Protein AF-A0A6N6VFL1-F1 (afdb_monomer)

Solvent-accessible surface area (backbone atoms only — not comparable to full-atom values): 43296 Å² total; per-residue (Å²): 139,82,92,85,82,86,86,87,88,82,85,83,90,79,88,87,84,87,80,84,86,87,88,83,88,75,86,88,76,94,50,80,63,59,68,53,54,57,62,63,76,68,68,78,82,74,72,63,47,65,54,50,31,51,54,52,37,52,51,53,52,52,51,49,53,51,50,51,45,72,73,45,34,83,75,42,62,76,69,57,52,73,69,54,52,51,53,51,52,52,60,60,46,52,62,43,52,50,43,48,50,51,36,48,52,54,55,54,50,55,54,52,58,64,54,59,71,64,66,75,74,71,86,80,85,87,87,89,94,94,93,95,95,88,92,91,89,94,92,89,91,85,67,80,77,42,49,72,61,42,51,55,52,39,52,54,44,52,51,50,47,50,52,48,50,51,50,52,50,48,50,50,46,52,51,46,51,57,48,46,53,52,50,50,51,51,49,50,54,50,51,51,52,50,48,52,52,51,49,53,51,50,49,50,52,51,50,53,48,55,49,48,56,45,52,58,44,53,52,48,54,50,50,52,51,52,47,56,51,49,56,52,48,52,51,55,48,51,60,47,49,57,49,51,51,53,48,50,57,51,48,52,52,51,52,51,51,51,49,55,48,50,55,50,51,51,57,48,50,52,56,47,50,55,49,50,51,53,50,49,53,52,51,50,53,50,51,51,58,47,49,55,51,50,53,53,49,51,50,54,51,48,57,50,52,52,52,52,52,54,52,49,52,52,49,50,52,50,50,52,53,50,51,54,53,48,54,52,49,54,50,53,52,52,54,50,50,50,53,52,52,52,52,51,52,51,52,52,53,54,51,50,55,52,52,52,55,49,52,53,52,53,50,56,49,53,58,49,55,56,51,53,56,58,47,55,60,58,64,63,70,66,61,81,79,57,72,90,70,59,94,78,66,64,86,68,62,62,70,73,58,56,67,63,60,60,66,69,60,66,83,65,62,57,62,64,54,48,55,52,49,52,54,50,52,50,51,54,50,51,50,54,50,52,53,53,50,51,53,52,52,49,50,49,51,50,52,52,49,54,48,52,52,51,52,52,52,50,53,50,48,53,52,51,54,46,52,50,56,54,45,51,56,47,49,55,52,47,51,58,46,50,54,52,50,52,49,53,52,52,51,50,51,51,50,52,52,50,52,50,52,49,50,52,55,46,62,69,40,47,65,57,50,50,51,50,50,54,49,49,52,48,50,51,54,52,49,50,50,49,48,55,50,47,51,53,47,51,52,58,50,58,69,53,74,80,74,86,80,88,86,84,88,84,85,86,88,85,89,82,88,86,84,84,86,85,87,82,86,89,86,86,84,88,89,82,80,89,89,87,82,88,81,83,82,80,46,73,66,50,57,54,60,57,66,74,68,70,86,86,78,98,73,78,87,63,92,64,69,87,56,95,84,59,54,72,72,52,46,55,54,35,51,53,50,45,51,52,51,45,41,53,47,33,46,52,51,51,48,71,75,35,100,67,72,63,66,68,57,56,53,40,40,74,72,62,44,73,54,57,51,28,43,45,67,48,65,50,58,75,58,68,43,43,56,50,47,40,49,42,53,74,75,33,70,72,60,30,53,50,50,53,51,42,45,54,54,50,52,52,53,41,51,62,28,47,78,68,31,93,84,36,58,61,30,52,53,48,51,73,31,48,61,26,48,32,42,53,53,51,34,39,41,71,64,76,50,128

Foldseek 3Di:
DDDDDDDDDDDDDDDDDDDDDDDDDDDDDDDVLVVVLVVLLPDAFDPVLVVVLVVVLVVLLVVLVVVCCVPQNPVRVVVDDPVVVVVSVVVSVVVSVVSVVVSVVVRVVVSVVSVVVSPPPPPPDDDYDDYDDDDDYDDDDDDPVVVVVCVVVVVVVVVVVVVVVVVVVVVVVVVVVVVVVVVVVVVVVVVVVVVVVVVVVVVVVVVVVVVVVVVVVVVVVVVVVVVVVVVVVVVVVVVVVVVVVVVVVVVVVVVVVVVVVVVVVVVVVVVVVVVVVVVVVVVVVVVVVVVVVVVVVVVVVVVVVVVVVVVVVVVVVVVVVVVVVVVVVVVVVVVVVVVVVVVVVVVVVVVVVVVVVVVVVVVVVVVVVVVVVVVVVVVVPPPPPCPVVDDDPPVPPVVPPVVVVVVPPPPPPPPVVVVVVVVCVVVVVVVVVVVVVVVVVVVVVVVVVVVVCVVVVVVVVVVVVVVVVVVVVVVVVVVVVVVVVVVVVVVVVVVVVVVVVVVVVCVVCVVVVVVVVVVVVVVVVVVVVVVVVVVVVVVVVVVPVPDDDDDDDDDDDDDDDDDDDDDDDDDDDDDDDDDDDDDPPDDVVNVVVVVVPDDDDDDDDDQLPQDLPDDPVVLVVSLVVLLLVLLVLLVVLLVLLDVDDDVVLVVVVVVPPSCSSLLVLLPPPLPVSLVSLLVCCVVPPVNVVSLVSSLVSLVSNLVSCPSPDPVSVSNVVSCPDSSVSSNVSSCVSNVVDD

Organism: NCBI:txid2608632

Radius of gyration: 84.21 Å; Cα contacts (8 Å, |Δi|>4): 152; chains: 1; bounding box: 201×94×276 Å

Secondary structure (DSSP, 8-state):
----------PPP------------------HHHHHHHHHHT-PPPTHHHHHHHHHHHHHHHHHHHHHHHHHHHHHHTT--HHHHHHHHHHHHHHHHHHHHHHHHHHHHHHHHHHHHHHTTSTT-------------------SSSTTHHHHHHHHHHHHHHHHHHHHHHHHHHHHHHHHHHHHHHHHHHHHHHHHHHHHHHHHHHHHHHHHHHHHHHHHHHHHHHHHHHHHHHHHHHHHHHHHHHHHHHHHHHHHHHHHHHHHHHHHHHHHHHHHHHHHHHHHHHHHHHHHHHHHHHHHHHHHHHHHHHHHHHHHHHHHHHHHHHHHHHHHHHHHHHHHHHHHHHHHHHHHHHHHHHHHHHHHHHHHHHHHHHHHHHHHHHGGGSGGG-SSSHHHHHHHHHHHHHHHSTTSSHHHHHHHHHHHHHHHHHHHHHHHHHHHHHHHHHHHHHHHHHHHHHHHHHHHHHHHHHHHHHHHHHHHHHHHHHHHHHHHHHHHHHHHHHHHHHHHHHHHHHHHHHHHHHHHHHHHHHHHHHHHHHHHHHTTTTS-------------PPPPPPPPPP-----------------HHHHHHHHTTS--SS-PPPTT---TT--HHHHHHHHHHHHHHHHHHHHHHHHHHSSS--HHHHHHHHTT-TTHHHHHHHHS-TTHHHHHHHHHHHH-HHHHHHHHHHHHHHHHHHHHHHTT-TT-HHHHHHHHSHHHHHHHHHHHHTTS--

Sequence (738 aa):
MKTLDLAPRAPETAESPAANELPVKAANEDSPAAGALYRLIARRPSRRIPAAAAVASLFCVGAAAAYLWGFYGAEGLSKLTPNELVLIGLGAALPIILVWFAAYAIWRGQEMKLMAEALARTAIRMTDPADPASEEIITISQAVRRELDAMKEGLAQALAETVRLNALVAEELDAIDKGTGRAEERTRVMGELLSEQREGLGELARAIGSESDTVARSIREQVDAVRGLVDKAATTLDDAGTRIVAQTETLARVSEAARAGADATTSMLDRQASRLEVVANAALSQADTLAQRYETKRQLIGEAAERLSTEREKLEAVFEEHRDNMLAADQAMNERTQEIGHAAAELAARLNATFDNAAERAKALDETISADILRAVAEMSEASGTISRSAGAATRAIGATVDELRGATGALGEDVTRAAADAIGATVTQIRAATSMMANDVTKAAATLSTDIAERTNALRVIVTKAVSDSDHAGERFNAAMIRLGGAAKEAGRAMQEASSELEARLSRMPVEAAASAASLNHVLQDQLSALASIADIVTRHARTLDRTSPGYAAPAHAGETPPPPPRPDMAWPDASRPADTSRNWGISDLLAAAERLPDRDAPPKPGELTDGMSDSEFHRSSLQVIETLQALAVDLDRALEQSPPAELWQRYQAGERNVFARRLYNIAGRQLYDRIAVKYRGDEEFRDHVDRFVSLFERLLASASTRDRENILAETYLTSDTGKAYLILAQASGKLA

Structure (mmCIF, N/CA/C/O backbone):
data_AF-A0A6N6VFL1-F1
#
_entry.id   AF-A0A6N6VFL1-F1
#
loop_
_atom_site.group_PDB
_atom_site.id
_atom_site.type_symbol
_atom_site.label_atom_id
_atom_site.label_alt_id
_atom_site.label_comp_id
_atom_site.label_asym_id
_atom_site.label_entity_id
_atom_site.label_seq_id
_atom_site.pdbx_PDB_ins_code
_atom_site.Cartn_x
_atom_site.Cartn_y
_atom_site.Cartn_z
_atom_site.occupancy
_atom_site.B_iso_or_equiv
_atom_site.auth_seq_id
_atom_site.auth_comp_id
_atom_site.auth_asym_id
_atom_site.auth_atom_id
_atom_site.pdbx_PDB_model_num
ATOM 1 N N . MET A 1 1 ? 54.365 -39.957 -77.079 1.00 35.53 1 MET A N 1
ATOM 2 C CA . MET A 1 1 ? 55.632 -40.303 -77.772 1.00 35.53 1 MET A CA 1
ATOM 3 C C . MET A 1 1 ? 56.183 -39.019 -78.373 1.00 35.53 1 MET A C 1
ATOM 5 O O . MET A 1 1 ? 55.371 -38.269 -78.889 1.00 35.53 1 MET A O 1
ATOM 9 N N . LYS A 1 2 ? 57.478 -38.699 -78.321 1.00 40.31 2 LYS A N 1
ATOM 10 C CA . LYS A 1 2 ? 58.615 -39.306 -77.595 1.00 40.31 2 LYS A CA 1
ATOM 11 C C . LYS A 1 2 ? 59.632 -38.175 -77.316 1.00 40.31 2 LYS A C 1
ATOM 13 O O . LYS A 1 2 ? 59.685 -37.228 -78.089 1.00 40.31 2 LYS A O 1
ATOM 18 N N . THR A 1 3 ? 60.376 -38.247 -76.216 1.00 42.00 3 THR A N 1
ATOM 19 C CA . THR A 1 3 ? 61.359 -37.227 -75.799 1.00 42.00 3 THR A CA 1
ATOM 20 C C . THR A 1 3 ? 62.682 -37.304 -76.569 1.00 42.00 3 THR A C 1
ATOM 22 O O . THR A 1 3 ? 63.027 -38.379 -77.060 1.00 42.00 3 THR A O 1
ATOM 25 N N . LEU A 1 4 ? 63.391 -36.167 -76.632 1.00 38.62 4 LEU A N 1
ATOM 26 C CA . LEU A 1 4 ? 64.828 -35.894 -76.362 1.00 38.62 4 LEU A CA 1
ATOM 27 C C . LEU A 1 4 ? 65.222 -34.564 -77.076 1.00 38.62 4 LEU A C 1
ATOM 29 O O . LEU A 1 4 ? 64.581 -34.229 -78.067 1.00 38.62 4 LEU A O 1
ATOM 33 N N . ASP A 1 5 ? 66.279 -33.809 -76.743 1.00 40.94 5 ASP A N 1
ATOM 34 C CA . ASP A 1 5 ? 66.937 -33.430 -75.467 1.00 40.94 5 ASP A CA 1
ATOM 35 C C . ASP A 1 5 ? 68.035 -32.366 -75.780 1.00 40.94 5 ASP A C 1
ATOM 37 O O . ASP A 1 5 ? 68.272 -32.070 -76.950 1.00 40.94 5 ASP A O 1
ATOM 41 N N . LEU A 1 6 ? 68.757 -31.891 -74.755 1.00 39.53 6 LEU A N 1
ATOM 42 C CA . LEU A 1 6 ? 70.074 -31.223 -74.783 1.00 39.53 6 LEU A CA 1
ATOM 43 C C . LEU A 1 6 ? 70.143 -29.752 -75.260 1.00 39.53 6 LEU A C 1
ATOM 45 O O . LEU A 1 6 ? 70.108 -29.423 -76.442 1.00 39.53 6 LEU A O 1
ATOM 49 N N . ALA A 1 7 ? 70.402 -28.874 -74.286 1.00 34.94 7 ALA A N 1
ATOM 50 C CA . ALA A 1 7 ? 71.006 -27.541 -74.438 1.00 34.94 7 ALA A CA 1
ATOM 51 C C . ALA A 1 7 ? 72.505 -27.622 -74.010 1.00 34.94 7 ALA A C 1
ATOM 53 O O . ALA A 1 7 ? 73.021 -28.739 -73.917 1.00 34.94 7 ALA A O 1
ATOM 54 N N . PRO A 1 8 ? 73.225 -26.545 -73.613 1.00 57.75 8 PRO A N 1
ATOM 55 C CA . PRO A 1 8 ? 73.105 -25.107 -73.908 1.00 57.75 8 PRO A CA 1
ATOM 56 C C . PRO A 1 8 ? 74.449 -24.477 -74.378 1.00 57.75 8 PRO A C 1
ATOM 58 O O . PRO A 1 8 ? 75.503 -25.106 -74.288 1.00 57.75 8 PRO A O 1
ATOM 61 N N . ARG A 1 9 ? 74.461 -23.175 -74.719 1.00 32.25 9 ARG A N 1
ATOM 62 C CA . ARG A 1 9 ? 75.523 -22.234 -74.276 1.00 32.25 9 ARG A CA 1
ATOM 63 C C . ARG A 1 9 ? 75.119 -20.765 -74.457 1.00 32.25 9 ARG A C 1
ATOM 65 O O . ARG A 1 9 ? 74.217 -20.467 -75.230 1.00 32.25 9 ARG A O 1
ATOM 72 N N . ALA A 1 10 ? 75.753 -19.882 -73.688 1.00 37.38 10 ALA A N 1
ATOM 73 C CA . ALA A 1 10 ? 75.404 -18.465 -73.559 1.00 37.38 10 ALA A CA 1
ATOM 74 C C . ALA A 1 10 ? 76.412 -17.538 -74.269 1.00 37.38 10 ALA A C 1
ATOM 76 O O . ALA A 1 10 ? 77.557 -17.947 -74.474 1.00 37.38 10 ALA A O 1
ATOM 77 N N . PRO A 1 11 ? 76.027 -16.286 -74.577 1.00 41.94 11 PRO A N 1
ATOM 78 C CA . PRO A 1 11 ? 76.963 -15.182 -74.752 1.00 41.94 11 PRO A CA 1
ATOM 79 C C . PRO A 1 11 ? 77.329 -14.575 -73.384 1.00 41.94 11 PRO A C 1
ATOM 81 O O . PRO A 1 11 ? 76.447 -14.275 -72.578 1.00 41.94 11 PRO A O 1
ATOM 84 N N . GLU A 1 12 ? 78.619 -14.375 -73.117 1.00 36.41 12 GLU A N 1
ATOM 85 C CA . GLU A 1 12 ? 79.075 -13.591 -71.962 1.00 36.41 12 GLU A CA 1
ATOM 86 C C . GLU A 1 12 ? 79.013 -12.086 -72.253 1.00 36.41 12 GLU A C 1
ATOM 88 O O . GLU A 1 12 ? 79.228 -11.634 -73.379 1.00 36.41 12 GLU A O 1
ATOM 93 N N . THR A 1 13 ? 78.742 -11.298 -71.215 1.00 43.38 13 THR A N 1
ATOM 94 C CA . THR A 1 13 ? 78.838 -9.836 -71.239 1.00 43.38 13 THR A CA 1
ATOM 95 C C . THR A 1 13 ? 80.292 -9.390 -71.096 1.00 43.38 13 THR A C 1
ATOM 97 O O . THR A 1 13 ? 80.939 -9.760 -70.116 1.00 43.38 13 THR A O 1
ATOM 100 N N . ALA A 1 14 ? 80.773 -8.520 -71.985 1.00 32.47 14 ALA A N 1
ATOM 101 C CA . ALA A 1 14 ? 82.007 -7.764 -71.780 1.00 32.47 14 ALA A CA 1
ATOM 102 C C . ALA A 1 14 ? 81.844 -6.322 -72.284 1.00 32.47 14 ALA A C 1
ATOM 104 O O . ALA A 1 14 ? 81.254 -6.077 -73.336 1.00 32.47 14 ALA A O 1
ATOM 105 N N . GLU A 1 15 ? 82.328 -5.372 -71.490 1.00 31.67 15 GLU A N 1
ATOM 106 C CA . GLU A 1 15 ? 82.172 -3.932 -71.699 1.00 31.67 15 GLU A CA 1
ATOM 107 C C . GLU A 1 15 ? 83.056 -3.409 -72.846 1.00 31.67 15 GLU A C 1
ATOM 109 O O . GLU A 1 15 ? 84.114 -3.963 -73.138 1.00 31.67 15 GLU A O 1
ATOM 114 N N . SER A 1 16 ? 82.652 -2.292 -73.460 1.00 30.58 16 SER A N 1
ATOM 115 C CA . SER A 1 16 ? 83.447 -1.573 -74.466 1.00 30.58 16 SER A CA 1
ATOM 116 C C . SER A 1 16 ? 84.055 -0.296 -73.867 1.00 30.58 16 SER A C 1
ATOM 118 O O . SER A 1 16 ? 83.328 0.689 -73.707 1.00 30.58 16 SER A O 1
ATOM 120 N N . PRO A 1 17 ? 85.365 -0.256 -73.560 1.00 37.78 17 PRO A N 1
ATOM 121 C CA . PRO A 1 17 ? 86.029 0.948 -73.076 1.00 37.78 17 PRO A CA 1
ATOM 122 C C . PRO A 1 17 ? 86.614 1.812 -74.210 1.00 37.78 17 PRO A C 1
ATOM 124 O O . PRO A 1 17 ? 87.431 1.357 -75.001 1.00 37.78 17 PRO A O 1
ATOM 127 N N . ALA A 1 18 ? 86.218 3.087 -74.205 1.00 34.19 18 ALA A N 1
ATOM 128 C CA . ALA A 1 18 ? 86.972 4.283 -74.609 1.00 34.19 18 ALA A CA 1
ATOM 129 C C . ALA A 1 18 ? 87.925 4.247 -75.833 1.00 34.19 18 ALA A C 1
ATOM 131 O O . ALA A 1 18 ? 89.053 3.763 -75.758 1.00 34.19 18 ALA A O 1
ATOM 132 N N . ALA A 1 19 ? 87.559 5.011 -76.871 1.00 35.44 19 ALA A N 1
ATOM 133 C CA . ALA A 1 19 ? 88.517 5.746 -77.703 1.00 35.44 19 ALA A CA 1
ATOM 134 C C . ALA A 1 19 ? 87.949 7.127 -78.099 1.00 35.44 19 ALA A C 1
ATOM 136 O O . ALA A 1 19 ? 86.869 7.219 -78.682 1.00 35.44 19 ALA A O 1
ATOM 137 N N . ASN A 1 20 ? 88.689 8.178 -77.737 1.00 34.56 20 ASN A N 1
ATOM 138 C CA . ASN A 1 20 ? 88.454 9.609 -77.981 1.00 34.56 20 ASN A CA 1
ATOM 139 C C . ASN A 1 20 ? 88.047 9.949 -79.437 1.00 34.56 20 ASN A C 1
ATOM 141 O O . ASN A 1 20 ? 88.593 9.372 -80.370 1.00 34.56 20 ASN A O 1
ATOM 145 N N . GLU A 1 21 ? 86.993 10.759 -79.643 1.00 34.31 21 GLU A N 1
ATOM 146 C CA . GLU A 1 21 ? 87.003 12.231 -79.906 1.00 34.31 21 GLU A CA 1
ATOM 147 C C . GLU A 1 21 ? 87.555 12.615 -81.303 1.00 34.31 21 GLU A C 1
ATOM 149 O O . GLU A 1 21 ? 88.503 12.019 -81.793 1.00 34.31 21 GLU A O 1
ATOM 154 N N . LEU A 1 22 ? 86.987 13.571 -82.051 1.00 36.03 22 LEU A N 1
ATOM 155 C CA . LEU A 1 22 ? 86.601 14.949 -81.682 1.00 36.03 22 LEU A CA 1
ATOM 156 C C . LEU A 1 22 ? 85.191 15.378 -82.196 1.00 36.03 22 LEU A C 1
ATOM 158 O O . LEU A 1 22 ? 84.551 14.612 -82.918 1.00 36.03 22 LEU A O 1
ATOM 162 N N . PRO A 1 23 ? 84.641 16.544 -81.772 1.00 43.12 23 PRO A N 1
ATOM 163 C CA . PRO A 1 23 ? 83.188 16.703 -81.606 1.00 43.12 23 PRO A CA 1
ATOM 164 C C . PRO A 1 23 ? 82.458 17.587 -82.636 1.00 43.12 23 PRO A C 1
ATOM 166 O O . PRO A 1 23 ? 83.032 18.477 -83.259 1.00 43.12 23 PRO A O 1
ATOM 169 N N . VAL A 1 24 ? 81.126 17.438 -82.681 1.00 46.16 24 VAL A N 1
ATOM 170 C CA . VAL A 1 24 ? 80.180 18.418 -83.252 1.00 46.16 24 VAL A CA 1
ATOM 171 C C . VAL A 1 24 ? 79.379 19.061 -82.113 1.00 46.16 24 VAL A C 1
ATOM 173 O O . VAL A 1 24 ? 78.790 18.367 -81.285 1.00 46.16 24 VAL A O 1
ATOM 176 N N . LYS A 1 25 ? 79.365 20.397 -82.049 1.00 40.84 25 LYS A N 1
ATOM 177 C CA . LYS A 1 25 ? 78.848 21.172 -80.909 1.00 40.84 25 LYS A CA 1
ATOM 178 C C . LYS A 1 25 ? 77.363 21.526 -81.069 1.00 40.84 25 LYS A C 1
ATOM 180 O O . LYS A 1 25 ? 77.027 22.560 -81.640 1.00 40.84 25 LYS A O 1
ATOM 185 N N . ALA A 1 26 ? 76.478 20.685 -80.533 1.00 37.47 26 ALA A N 1
ATOM 186 C CA . ALA A 1 26 ? 75.067 21.029 -80.333 1.00 37.47 26 ALA A CA 1
ATOM 187 C C . ALA A 1 26 ? 74.881 22.027 -79.166 1.00 37.47 26 ALA A C 1
ATOM 189 O O . ALA A 1 26 ? 75.753 22.176 -78.306 1.00 37.47 26 ALA A O 1
ATOM 190 N N . ALA A 1 27 ? 73.747 22.732 -79.136 1.00 37.16 27 ALA A N 1
ATOM 191 C CA . ALA A 1 27 ? 73.503 23.817 -78.186 1.00 37.16 27 ALA A CA 1
ATOM 192 C C . ALA A 1 27 ? 73.057 23.321 -76.794 1.00 37.16 27 ALA A C 1
ATOM 194 O O . ALA A 1 27 ? 71.904 22.967 -76.592 1.00 37.16 27 ALA A O 1
ATOM 195 N N . ASN A 1 28 ? 73.996 23.350 -75.844 1.00 44.25 28 ASN A N 1
ATOM 196 C CA . ASN A 1 28 ? 73.823 23.660 -74.416 1.00 44.25 28 ASN A CA 1
ATOM 197 C C . ASN A 1 28 ? 72.373 23.703 -73.856 1.00 44.25 28 ASN A C 1
ATOM 199 O O . ASN A 1 28 ? 71.781 24.779 -73.789 1.00 44.25 28 ASN A O 1
ATOM 203 N N . GLU A 1 29 ? 71.889 22.581 -73.307 1.00 40.56 29 GLU A N 1
ATOM 204 C CA . GLU A 1 29 ? 70.847 22.564 -72.255 1.00 40.56 29 GLU A CA 1
ATOM 205 C C . GLU A 1 29 ? 71.167 21.550 -71.135 1.00 40.56 29 GLU A C 1
ATOM 207 O O . GLU A 1 29 ? 71.084 21.893 -69.952 1.00 40.56 29 GLU A O 1
ATOM 212 N N . ASP A 1 30 ? 71.632 20.340 -71.470 1.00 47.69 30 ASP A N 1
ATOM 213 C CA . ASP A 1 30 ? 71.943 19.290 -70.485 1.00 47.69 30 ASP A CA 1
ATOM 214 C C . ASP A 1 30 ? 73.250 19.524 -69.704 1.00 47.69 30 ASP A C 1
ATOM 216 O O . ASP A 1 30 ? 74.300 18.938 -69.976 1.00 47.69 30 ASP A O 1
ATOM 220 N N . SER A 1 31 ? 73.172 20.334 -68.643 1.00 47.69 31 SER A N 1
ATOM 221 C CA . SER A 1 31 ? 74.131 20.246 -67.535 1.00 47.69 31 SER A CA 1
ATOM 222 C C . SER A 1 31 ? 73.591 19.318 -66.431 1.00 47.69 31 SER A C 1
ATOM 224 O O . SER A 1 31 ? 72.465 19.515 -65.957 1.00 47.69 31 SER A O 1
ATOM 226 N N . PRO A 1 32 ? 74.377 18.349 -65.914 1.00 52.53 32 PRO A N 1
ATOM 227 C CA . PRO A 1 32 ? 73.910 17.419 -64.877 1.00 52.53 32 PRO A CA 1
ATOM 228 C C . PRO A 1 32 ? 73.580 18.092 -63.527 1.00 52.53 32 PRO A C 1
ATOM 230 O O . PRO A 1 32 ? 73.033 17.453 -62.628 1.00 52.53 32 PRO A O 1
ATOM 233 N N . ALA A 1 33 ? 73.858 19.393 -63.375 1.00 50.19 33 ALA A N 1
ATOM 234 C CA . ALA A 1 33 ? 73.430 20.193 -62.230 1.00 50.19 33 ALA A CA 1
ATOM 235 C C . ALA A 1 33 ? 71.911 20.475 -62.220 1.00 50.19 33 ALA A C 1
ATOM 237 O O . ALA A 1 33 ? 71.311 20.533 -61.144 1.00 50.19 33 ALA A O 1
ATOM 238 N N . ALA A 1 34 ? 71.267 20.603 -63.388 1.00 44.38 34 ALA A N 1
ATOM 239 C CA . ALA A 1 34 ? 69.838 20.922 -63.485 1.00 44.38 34 ALA A CA 1
ATOM 240 C C . ALA A 1 34 ? 68.952 19.797 -62.912 1.00 44.38 34 ALA A C 1
ATOM 242 O O . ALA A 1 34 ? 68.053 20.045 -62.101 1.00 44.38 34 ALA A O 1
ATOM 243 N N . GLY A 1 35 ? 69.268 18.539 -63.243 1.00 54.97 35 GLY A N 1
ATOM 244 C CA . GLY A 1 35 ? 68.572 17.361 -62.713 1.00 54.97 35 GLY A CA 1
ATOM 245 C C . GLY A 1 35 ? 68.743 17.159 -61.199 1.00 54.97 35 GLY A C 1
ATOM 246 O O . GLY A 1 35 ? 67.864 16.589 -60.547 1.00 54.97 35 GLY A O 1
ATOM 247 N N . ALA A 1 36 ? 69.837 17.658 -60.611 1.00 52.75 36 ALA A N 1
ATOM 248 C CA . ALA A 1 36 ? 70.051 17.633 -59.163 1.00 52.75 36 ALA A CA 1
ATOM 249 C C . ALA A 1 36 ? 69.180 18.672 -58.430 1.00 52.75 36 ALA A C 1
ATOM 251 O O . ALA A 1 36 ? 68.582 18.354 -57.399 1.00 52.75 36 ALA A O 1
ATOM 252 N N . LEU A 1 37 ? 69.049 19.882 -58.989 1.00 51.19 37 LEU A N 1
ATOM 253 C CA . LEU A 1 37 ? 68.193 20.952 -58.460 1.00 51.19 37 LEU A CA 1
ATOM 254 C C . LEU A 1 37 ? 66.715 20.535 -58.395 1.00 51.19 37 LEU A C 1
ATOM 256 O O . LEU A 1 37 ? 66.087 20.655 -57.341 1.00 51.19 37 LEU A O 1
ATOM 260 N N . TYR A 1 38 ? 66.181 19.954 -59.474 1.00 56.34 38 TYR A N 1
ATOM 261 C CA . TYR A 1 38 ? 64.788 19.483 -59.519 1.00 56.34 38 TYR A CA 1
ATOM 262 C C . TYR A 1 38 ? 64.463 18.436 -58.437 1.00 56.34 38 TYR A C 1
ATOM 264 O O . TYR A 1 38 ? 63.376 18.448 -57.856 1.00 56.34 38 TYR A O 1
ATOM 272 N N . ARG A 1 39 ? 65.412 17.545 -58.116 1.00 56.19 39 ARG A N 1
ATOM 273 C CA . ARG A 1 39 ? 65.221 16.482 -57.110 1.00 56.19 39 ARG A CA 1
ATOM 274 C C . ARG A 1 39 ? 65.269 16.983 -55.661 1.00 56.19 39 ARG A C 1
ATOM 276 O O . ARG A 1 39 ? 64.700 16.325 -54.790 1.00 56.19 39 ARG A O 1
ATOM 283 N N . LEU A 1 40 ? 65.891 18.134 -55.393 1.00 55.88 40 LEU A N 1
ATOM 284 C CA . LEU A 1 40 ? 65.861 18.777 -54.071 1.00 55.88 40 LEU A CA 1
ATOM 285 C C . LEU A 1 40 ? 64.514 19.466 -53.798 1.00 55.88 40 LEU A C 1
ATOM 287 O O . LEU A 1 40 ? 63.979 19.344 -52.697 1.00 55.88 40 LEU A O 1
ATOM 291 N N . ILE A 1 41 ? 63.928 20.104 -54.815 1.00 57.47 41 ILE A N 1
ATOM 292 C CA . ILE A 1 41 ? 62.645 20.827 -54.724 1.00 57.47 41 ILE A CA 1
ATOM 293 C C . ILE A 1 41 ? 61.454 19.877 -54.452 1.00 57.47 41 ILE A C 1
ATOM 295 O O . ILE A 1 41 ? 60.448 20.281 -53.873 1.00 57.47 41 ILE A O 1
ATOM 299 N N . ALA A 1 42 ? 61.564 18.592 -54.806 1.00 57.94 42 ALA A N 1
ATOM 300 C CA . ALA A 1 42 ? 60.464 17.624 -54.733 1.00 57.94 42 ALA A CA 1
ATOM 301 C C . ALA A 1 42 ? 60.167 17.023 -53.333 1.00 57.94 42 ALA A C 1
ATOM 303 O O . ALA A 1 42 ? 59.214 16.248 -53.188 1.00 57.94 42 ALA A O 1
ATOM 304 N N . ARG A 1 43 ? 60.955 17.320 -52.285 1.00 58.44 43 ARG A N 1
ATOM 305 C CA . ARG A 1 43 ? 60.781 16.697 -50.953 1.00 58.44 43 ARG A CA 1
ATOM 306 C C . ARG A 1 43 ? 59.669 17.357 -50.126 1.00 58.44 43 ARG A C 1
ATOM 308 O O . ARG A 1 43 ? 59.860 18.417 -49.539 1.00 58.44 43 ARG A O 1
ATOM 315 N N . ARG A 1 44 ? 58.519 16.681 -50.009 1.00 60.75 44 ARG A N 1
ATOM 316 C CA . ARG A 1 44 ? 57.381 17.134 -49.183 1.00 60.75 44 ARG A CA 1
ATOM 317 C C . ARG A 1 44 ? 57.686 17.074 -47.668 1.00 60.75 44 ARG A C 1
ATOM 319 O O . ARG A 1 44 ? 58.286 16.095 -47.218 1.00 60.75 44 ARG A O 1
ATOM 326 N N . PRO A 1 45 ? 57.235 18.062 -46.867 1.00 63.59 45 PRO A N 1
ATOM 327 C CA . PRO A 1 45 ? 57.468 18.110 -45.421 1.00 63.59 45 PRO A CA 1
ATOM 328 C C . PRO A 1 45 ? 56.713 17.023 -44.632 1.00 63.59 45 PRO A C 1
ATOM 330 O O . PRO A 1 45 ? 55.699 16.472 -45.066 1.00 63.59 45 PRO A O 1
ATOM 333 N N . SER A 1 46 ? 57.211 16.729 -43.429 1.00 68.69 46 SER A N 1
ATOM 334 C CA . SER A 1 46 ? 56.735 15.642 -42.563 1.00 68.69 46 SER A CA 1
ATOM 335 C C . SER A 1 46 ? 55.300 15.844 -42.048 1.00 68.69 46 SER A C 1
ATOM 337 O O . SER A 1 46 ? 55.001 16.815 -41.350 1.00 68.69 46 SER A O 1
ATOM 339 N N . ARG A 1 47 ? 54.426 14.849 -42.276 1.00 75.56 47 ARG A N 1
ATOM 340 C CA . ARG A 1 47 ? 53.055 14.791 -41.719 1.00 75.56 47 ARG A CA 1
ATOM 341 C C . ARG A 1 47 ? 52.988 14.669 -40.185 1.00 75.56 47 ARG A C 1
ATOM 343 O O . ARG A 1 47 ? 51.900 14.771 -39.628 1.00 75.56 47 ARG A O 1
ATOM 350 N N . ARG A 1 48 ? 54.114 14.472 -39.482 1.00 81.44 48 ARG A N 1
ATOM 351 C CA . ARG A 1 48 ? 54.126 14.312 -38.012 1.00 81.44 48 ARG A CA 1
ATOM 352 C C . ARG A 1 48 ? 53.758 15.599 -37.257 1.00 81.44 48 ARG A C 1
ATOM 354 O O . ARG A 1 48 ? 53.237 15.508 -36.154 1.00 81.44 48 ARG A O 1
ATOM 361 N N . ILE A 1 49 ? 53.983 16.776 -37.851 1.00 84.69 49 ILE A N 1
ATOM 362 C CA . ILE A 1 49 ? 53.700 18.080 -37.220 1.00 84.69 49 ILE A CA 1
ATOM 363 C C . ILE A 1 49 ? 52.188 18.320 -37.025 1.00 84.69 49 ILE A C 1
ATOM 365 O O . ILE A 1 49 ? 51.780 18.492 -35.877 1.00 84.69 49 ILE A O 1
ATOM 369 N N . PRO A 1 50 ? 51.324 18.268 -38.064 1.00 85.00 50 PRO A N 1
ATOM 370 C CA . PRO A 1 50 ? 49.877 18.415 -37.866 1.00 85.00 50 PRO A CA 1
ATOM 371 C C . PRO A 1 50 ? 49.265 17.278 -37.028 1.00 85.00 50 PRO A C 1
ATOM 373 O O . PRO A 1 50 ? 48.300 17.509 -36.307 1.00 85.00 50 PRO A O 1
ATOM 376 N N . ALA A 1 51 ? 49.845 16.071 -37.050 1.00 85.00 51 ALA A N 1
ATOM 377 C CA . ALA A 1 51 ? 49.418 14.984 -36.165 1.00 85.00 51 ALA A CA 1
ATOM 378 C C . ALA A 1 51 ? 49.675 15.311 -34.679 1.00 85.00 51 ALA A C 1
ATOM 380 O O . ALA A 1 51 ? 48.784 15.139 -33.849 1.00 85.00 51 ALA A O 1
ATOM 381 N N . ALA A 1 52 ? 50.853 15.849 -34.341 1.00 87.44 52 ALA A N 1
ATOM 382 C CA . ALA A 1 52 ? 51.151 16.314 -32.985 1.00 87.44 52 ALA A CA 1
ATOM 383 C C . ALA A 1 52 ? 50.253 17.495 -32.565 1.00 87.44 52 ALA A C 1
ATOM 385 O O . ALA A 1 52 ? 49.793 17.538 -31.425 1.00 87.44 52 ALA A O 1
ATOM 386 N N . ALA A 1 53 ? 49.941 18.410 -33.491 1.00 90.06 53 ALA A N 1
ATOM 387 C CA . ALA A 1 53 ? 49.018 19.522 -33.251 1.00 90.06 53 ALA A CA 1
ATOM 388 C C . ALA A 1 53 ? 47.595 19.044 -32.913 1.00 90.06 53 ALA A C 1
ATOM 390 O O . ALA A 1 53 ? 46.969 19.578 -31.998 1.00 90.06 53 ALA A O 1
ATOM 391 N N . ALA A 1 54 ? 47.098 18.006 -33.594 1.00 89.00 54 ALA A N 1
ATOM 392 C CA . ALA A 1 54 ? 45.801 17.399 -33.295 1.00 89.00 54 ALA A CA 1
ATOM 393 C C . ALA A 1 54 ? 45.765 16.754 -31.894 1.00 89.00 54 ALA A C 1
ATOM 395 O O . ALA A 1 54 ? 44.814 16.974 -31.145 1.00 89.00 54 ALA A O 1
ATOM 396 N N . VAL A 1 55 ? 46.821 16.030 -31.499 1.00 91.12 55 VAL A N 1
ATOM 397 C CA . VAL A 1 55 ? 46.933 15.435 -30.150 1.00 91.12 55 VAL A CA 1
ATOM 398 C C . VAL A 1 55 ? 47.003 16.515 -29.063 1.00 91.12 55 VAL A C 1
ATOM 400 O O . VAL A 1 55 ? 46.294 16.425 -28.063 1.00 91.12 55 VAL A O 1
ATOM 403 N N . ALA A 1 56 ? 47.791 17.574 -29.272 1.00 90.69 56 ALA A N 1
ATOM 404 C CA . ALA A 1 56 ? 47.847 18.710 -28.350 1.00 90.69 56 ALA A CA 1
ATOM 405 C C . ALA A 1 56 ? 46.500 19.458 -28.260 1.00 90.69 56 ALA A C 1
ATOM 407 O O . ALA A 1 56 ? 46.084 19.843 -27.170 1.00 90.69 56 ALA A O 1
ATOM 408 N N . SER A 1 57 ? 45.775 19.591 -29.376 1.00 91.94 57 SER A N 1
ATOM 409 C CA . SER A 1 57 ? 44.427 20.183 -29.401 1.00 91.94 57 SER A CA 1
ATOM 410 C C . SER A 1 57 ? 43.431 19.365 -28.572 1.00 91.94 57 SER A C 1
ATOM 412 O O . SER A 1 57 ? 42.691 19.935 -27.774 1.00 91.94 57 SER A O 1
ATOM 414 N N . LEU A 1 58 ? 43.444 18.032 -28.706 1.00 90.88 58 LEU A N 1
ATOM 415 C CA . LEU A 1 58 ? 42.619 17.126 -27.896 1.00 90.88 58 LEU A CA 1
ATOM 416 C C . LEU A 1 58 ? 42.936 17.244 -26.398 1.00 90.88 58 LEU A C 1
ATOM 418 O O . LEU A 1 58 ? 42.016 17.276 -25.583 1.00 90.88 58 LEU A O 1
ATOM 422 N N . PHE A 1 59 ? 44.216 17.373 -26.034 1.00 92.00 59 PHE A N 1
ATOM 423 C CA . PHE A 1 59 ? 44.620 17.603 -24.645 1.00 92.00 59 PHE A CA 1
ATOM 424 C C . PHE A 1 59 ? 44.091 18.941 -24.101 1.00 92.00 59 PHE A C 1
ATOM 426 O O . PHE A 1 59 ? 43.546 18.975 -22.998 1.00 92.00 59 PHE A O 1
ATOM 433 N N . CYS A 1 60 ? 44.164 20.028 -24.880 1.00 89.94 60 CYS A N 1
ATOM 434 C CA . CYS A 1 60 ? 43.585 21.321 -24.496 1.00 89.94 60 CYS A CA 1
ATOM 435 C C . CYS A 1 60 ? 42.058 21.259 -24.311 1.00 89.94 60 CYS A C 1
ATOM 437 O O . CYS A 1 60 ? 41.551 21.806 -23.333 1.00 89.94 60 CYS A O 1
ATOM 439 N N . VAL A 1 61 ? 41.329 20.566 -25.196 1.00 89.38 61 VAL A N 1
ATOM 440 C CA . VAL A 1 61 ? 39.872 20.363 -25.063 1.00 89.38 61 VAL A CA 1
ATOM 441 C C . VAL A 1 61 ? 39.540 19.559 -23.802 1.00 89.38 61 VAL A C 1
ATOM 443 O O . VAL A 1 61 ? 38.666 19.961 -23.036 1.00 89.38 61 VAL A O 1
ATOM 446 N N . GLY A 1 62 ? 40.263 18.464 -23.543 1.00 87.50 62 GLY A N 1
ATOM 447 C CA . GLY A 1 62 ? 40.078 17.648 -22.339 1.00 87.50 62 GLY A CA 1
ATOM 448 C C . GLY A 1 62 ? 40.356 18.420 -21.045 1.00 87.50 62 GLY A C 1
ATOM 449 O O . GLY A 1 62 ? 39.572 18.341 -20.101 1.00 87.50 62 GLY A O 1
ATOM 450 N N . ALA A 1 63 ? 41.423 19.225 -21.018 1.00 88.12 63 ALA A N 1
ATOM 451 C CA . ALA A 1 63 ? 41.755 20.079 -19.879 1.00 88.12 63 ALA A CA 1
ATOM 452 C C . ALA A 1 63 ? 40.695 21.171 -19.635 1.00 88.12 63 ALA A C 1
ATOM 454 O O . ALA A 1 63 ? 40.312 21.401 -18.488 1.00 88.12 63 ALA A O 1
ATOM 455 N N . ALA A 1 64 ? 40.177 21.802 -20.695 1.00 87.12 64 ALA A N 1
ATOM 456 C CA . ALA A 1 64 ? 39.100 22.787 -20.587 1.00 87.12 64 ALA A CA 1
ATOM 457 C C . ALA A 1 64 ? 37.798 22.157 -20.059 1.00 87.12 64 ALA A C 1
ATOM 459 O O . ALA A 1 64 ? 37.181 22.702 -19.145 1.00 87.12 64 ALA A O 1
ATOM 460 N N . ALA A 1 65 ? 37.413 20.982 -20.569 1.00 85.56 65 ALA A N 1
ATOM 461 C CA . ALA A 1 65 ? 36.238 20.252 -20.093 1.00 85.56 65 ALA A CA 1
ATOM 462 C C . ALA A 1 65 ? 36.367 19.847 -18.612 1.00 85.56 65 ALA A C 1
ATOM 464 O O . ALA A 1 65 ? 35.435 20.055 -17.835 1.00 85.56 65 ALA A O 1
ATOM 465 N N . ALA A 1 66 ? 37.534 19.337 -18.199 1.00 87.94 66 ALA A N 1
ATOM 466 C CA . ALA A 1 66 ? 37.804 18.977 -16.807 1.00 87.94 66 ALA A CA 1
ATOM 467 C C . ALA A 1 66 ? 37.775 20.196 -15.865 1.00 87.94 66 ALA A C 1
ATOM 469 O O . ALA A 1 66 ? 37.215 20.111 -14.772 1.00 87.94 66 ALA A O 1
ATOM 470 N N . TYR A 1 67 ? 38.322 21.340 -16.293 1.00 86.25 67 TYR A N 1
ATOM 471 C CA . TYR A 1 67 ? 38.279 22.587 -15.523 1.00 86.25 67 TYR A CA 1
ATOM 472 C C . TYR A 1 67 ? 36.845 23.108 -15.348 1.00 86.25 67 TYR A C 1
ATOM 474 O O . TYR A 1 67 ? 36.438 23.422 -14.231 1.00 86.25 67 TYR A O 1
ATOM 482 N N . LEU A 1 68 ? 36.053 23.142 -16.425 1.00 84.50 68 LEU A N 1
ATOM 483 C CA . LEU A 1 68 ? 34.655 23.587 -16.378 1.00 84.50 68 LEU A CA 1
ATOM 484 C C . LEU A 1 68 ? 33.794 22.679 -15.492 1.00 84.50 68 LEU A C 1
ATOM 486 O O . LEU A 1 68 ? 33.018 23.179 -14.677 1.00 84.50 68 LEU A O 1
ATOM 490 N N . TRP A 1 69 ? 33.974 21.359 -15.593 1.00 85.50 69 TRP A N 1
ATOM 491 C CA . TRP A 1 69 ? 33.297 20.391 -14.728 1.00 85.50 69 TRP A CA 1
ATOM 492 C C . TRP A 1 69 ? 33.701 20.558 -13.2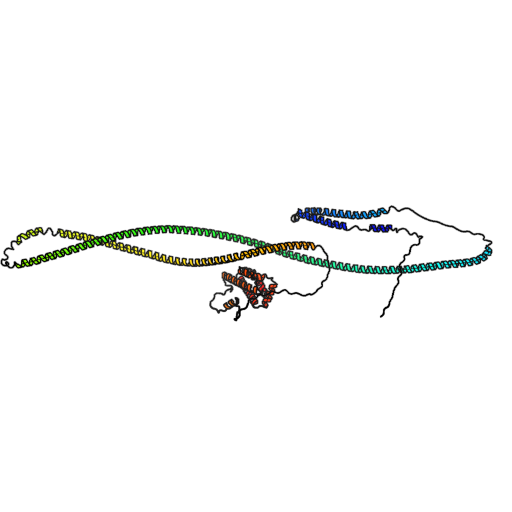57 1.00 85.50 69 TRP A C 1
ATOM 494 O O . TRP A 1 69 ? 32.844 20.509 -12.378 1.00 85.50 69 TRP A O 1
ATOM 504 N N . GLY A 1 70 ? 34.988 20.787 -12.978 1.00 85.06 70 GLY A N 1
ATOM 505 C CA . GLY A 1 70 ? 35.498 20.983 -11.619 1.00 85.06 70 GLY A CA 1
ATOM 506 C C . GLY A 1 70 ? 35.087 22.309 -10.968 1.00 85.06 70 GLY A C 1
ATOM 507 O O . GLY A 1 70 ? 34.936 22.355 -9.751 1.00 85.06 70 GLY A O 1
ATOM 508 N N . PHE A 1 71 ? 34.894 23.375 -11.754 1.00 83.75 71 PHE A N 1
ATOM 509 C CA . PHE A 1 71 ? 34.548 24.705 -11.239 1.00 83.75 71 PHE A CA 1
ATOM 510 C C . PHE A 1 71 ? 33.034 24.932 -11.102 1.00 83.75 71 PHE A C 1
ATOM 512 O O . PHE A 1 71 ? 32.593 25.498 -10.105 1.00 83.75 71 PHE A O 1
ATOM 519 N N . TYR A 1 72 ? 32.230 24.485 -12.076 1.00 82.69 72 TYR A N 1
ATOM 520 C CA . TYR A 1 72 ? 30.772 24.686 -12.070 1.00 82.69 72 TYR A CA 1
ATOM 521 C C . TYR A 1 72 ? 29.976 23.460 -11.596 1.00 82.69 72 TYR A C 1
ATOM 523 O O . TYR A 1 72 ? 28.833 23.603 -11.162 1.00 82.69 72 TYR A O 1
ATOM 531 N N . GLY A 1 73 ? 30.542 22.253 -11.684 1.00 80.75 73 GLY A N 1
ATOM 532 C CA . GLY A 1 73 ? 29.800 21.007 -11.485 1.00 80.75 73 GLY A CA 1
ATOM 533 C C . GLY A 1 73 ? 28.752 20.747 -12.577 1.00 80.75 73 GLY A C 1
ATOM 534 O O . GLY A 1 73 ? 28.404 21.622 -13.373 1.00 80.75 73 GLY A O 1
ATOM 535 N N . ALA A 1 74 ? 28.209 19.527 -12.604 1.00 73.81 74 ALA A N 1
ATOM 536 C CA . ALA A 1 74 ? 27.226 19.120 -13.614 1.00 73.81 74 ALA A CA 1
ATOM 537 C C . ALA A 1 74 ? 25.937 19.974 -13.590 1.00 73.81 74 ALA A C 1
ATOM 539 O O . ALA A 1 74 ? 25.379 20.276 -14.641 1.00 73.81 74 ALA A O 1
ATOM 540 N N . GLU A 1 75 ? 25.488 20.408 -12.406 1.00 74.12 75 GLU A N 1
ATOM 541 C CA . GLU A 1 75 ? 24.293 21.253 -12.252 1.00 74.12 75 GLU A CA 1
ATOM 542 C C . GLU A 1 75 ? 24.535 22.758 -12.420 1.00 74.12 75 GLU A C 1
ATOM 544 O O . GLU A 1 75 ? 23.581 23.500 -12.659 1.00 74.12 75 GLU A O 1
ATOM 549 N N . GLY A 1 76 ? 25.764 23.249 -12.234 1.00 76.88 76 GLY A N 1
ATOM 550 C CA . GLY A 1 76 ? 26.073 24.661 -12.473 1.00 76.88 76 GLY A CA 1
ATOM 551 C C . GLY A 1 76 ? 26.201 24.950 -13.964 1.00 76.88 76 GLY A C 1
ATOM 552 O O . GLY A 1 76 ? 25.739 25.987 -14.435 1.00 76.88 76 GLY A O 1
ATOM 553 N N . LEU A 1 77 ? 26.742 23.995 -14.728 1.00 74.69 77 LEU A N 1
ATOM 554 C CA . LEU A 1 77 ? 26.941 24.133 -16.170 1.00 74.69 77 LEU A CA 1
ATOM 555 C C . LEU A 1 77 ? 25.621 24.295 -16.951 1.00 74.69 77 LEU A C 1
ATOM 557 O O . LEU A 1 77 ? 25.605 24.963 -17.981 1.00 74.69 77 LEU A O 1
ATOM 561 N N . SER A 1 78 ? 24.508 23.742 -16.451 1.00 78.50 78 SER A N 1
ATOM 562 C CA . SER A 1 78 ? 23.168 23.893 -17.047 1.00 78.50 78 SER A CA 1
ATOM 563 C C . SER A 1 78 ? 22.450 25.200 -16.681 1.00 78.50 78 SER A C 1
ATOM 565 O O . SER A 1 78 ? 21.396 25.490 -17.244 1.00 78.50 78 SER A O 1
ATOM 567 N N . LYS A 1 79 ? 23.009 25.993 -15.755 1.00 81.62 79 LYS A N 1
ATOM 568 C CA . LYS A 1 79 ? 22.457 27.281 -15.290 1.00 81.62 79 LYS A CA 1
ATOM 569 C C . LYS A 1 79 ? 23.179 28.496 -15.898 1.00 81.62 79 LYS A C 1
ATOM 571 O O . LYS A 1 79 ? 22.765 29.625 -15.649 1.00 81.62 79 LYS A O 1
ATOM 576 N N . LEU A 1 80 ? 24.232 28.271 -16.690 1.00 82.56 80 LEU A N 1
ATOM 577 C CA . LEU A 1 80 ? 24.962 29.311 -17.422 1.00 82.56 80 LEU A CA 1
ATOM 578 C C . LEU A 1 80 ? 24.094 29.941 -18.517 1.00 82.56 80 LEU A C 1
ATOM 580 O O . LEU A 1 80 ? 23.380 29.249 -19.246 1.00 82.56 80 LEU A O 1
ATOM 584 N N . THR A 1 81 ? 24.190 31.259 -18.679 1.00 86.62 81 THR A N 1
ATOM 585 C CA . THR A 1 81 ? 23.486 31.973 -19.749 1.00 86.62 81 THR A CA 1
ATOM 586 C C . THR A 1 81 ? 24.140 31.725 -21.119 1.00 86.62 81 THR A C 1
ATOM 588 O O . THR A 1 81 ? 25.343 31.453 -21.197 1.00 86.62 81 THR A O 1
ATOM 591 N N . PRO A 1 82 ? 23.404 31.885 -22.240 1.00 84.88 82 PRO A N 1
ATOM 592 C CA . PRO A 1 82 ? 23.969 31.721 -23.583 1.00 84.88 82 PRO A CA 1
ATOM 593 C C . PRO A 1 82 ? 25.208 32.591 -23.851 1.00 84.88 82 PRO A C 1
ATOM 595 O O . PRO A 1 82 ? 26.127 32.161 -24.544 1.00 84.88 82 PRO A O 1
ATOM 598 N N . ASN A 1 83 ? 25.270 33.789 -23.261 1.00 83.19 83 ASN A N 1
ATOM 599 C CA . ASN A 1 83 ? 26.399 34.709 -23.416 1.00 83.19 83 ASN A CA 1
ATOM 600 C C . ASN A 1 83 ? 27.663 34.198 -22.701 1.00 83.19 83 ASN A C 1
ATOM 602 O O . ASN A 1 83 ? 28.765 34.317 -23.237 1.00 83.19 83 ASN A O 1
ATOM 606 N N . GLU A 1 84 ? 27.511 33.597 -21.519 1.00 83.00 84 GLU A N 1
ATOM 607 C CA . GLU A 1 84 ? 28.619 32.989 -20.772 1.00 83.00 84 GLU A CA 1
ATOM 608 C C . GLU A 1 84 ? 29.133 31.731 -21.479 1.00 83.00 84 GLU A C 1
ATOM 610 O O . GLU A 1 84 ? 30.343 31.553 -21.600 1.00 83.00 84 GLU A O 1
ATOM 615 N N . LEU A 1 85 ? 28.237 30.908 -22.035 1.00 82.44 85 LEU A N 1
ATOM 616 C CA . LEU A 1 85 ? 28.609 29.742 -22.846 1.00 82.44 85 LEU A CA 1
ATOM 617 C C . LEU A 1 85 ? 29.414 30.139 -24.097 1.00 82.44 85 LEU A C 1
ATOM 619 O O . LEU A 1 85 ? 30.414 29.491 -24.411 1.00 82.44 85 LEU A O 1
ATOM 623 N N . VAL A 1 86 ? 29.041 31.230 -24.778 1.00 85.88 86 VAL A N 1
ATOM 624 C CA . VAL A 1 86 ? 29.816 31.780 -25.908 1.00 85.88 86 VAL A CA 1
ATOM 625 C C . VAL A 1 86 ? 31.191 32.285 -25.455 1.00 85.88 86 VAL A C 1
ATOM 627 O O . VAL A 1 86 ? 32.191 31.998 -26.116 1.00 85.88 86 VAL A O 1
ATOM 630 N N . LEU A 1 87 ? 31.275 32.987 -24.320 1.00 86.38 87 LEU A N 1
ATOM 631 C CA . LEU A 1 87 ? 32.542 33.493 -23.780 1.00 86.38 87 LEU A CA 1
ATOM 632 C C . LEU A 1 87 ? 33.493 32.353 -23.368 1.00 86.38 87 LEU A C 1
ATOM 634 O O . LEU A 1 87 ? 34.684 32.391 -23.683 1.00 86.38 87 LEU A O 1
ATOM 638 N N . ILE A 1 88 ? 32.958 31.309 -22.728 1.00 85.69 88 ILE A N 1
ATOM 639 C CA . ILE A 1 88 ? 33.683 30.085 -22.361 1.00 85.69 88 ILE A CA 1
ATOM 640 C C . ILE A 1 88 ? 34.169 29.344 -23.616 1.00 85.69 88 ILE A C 1
ATOM 642 O O . ILE A 1 88 ? 35.336 28.954 -23.686 1.00 85.69 88 ILE A O 1
ATOM 646 N N . GLY A 1 89 ? 33.315 29.200 -24.636 1.00 84.62 89 GLY A N 1
ATOM 647 C CA . GLY A 1 89 ? 33.680 28.588 -25.917 1.00 84.62 89 GLY A CA 1
ATOM 648 C C . GLY A 1 89 ? 34.806 29.339 -26.636 1.00 84.62 89 GLY A C 1
ATOM 649 O O . GLY A 1 89 ? 35.745 28.715 -27.135 1.00 84.62 89 GLY A O 1
ATOM 650 N N . LEU A 1 90 ? 34.771 30.676 -26.623 1.00 86.44 90 LEU A N 1
ATOM 651 C CA . LEU A 1 90 ? 35.836 31.522 -27.170 1.00 86.44 90 LEU A CA 1
ATOM 652 C C . LEU A 1 90 ? 37.163 31.325 -26.411 1.00 86.44 90 LEU A C 1
ATOM 654 O O . LEU A 1 90 ? 38.218 31.181 -27.033 1.00 86.44 90 LEU A O 1
ATOM 658 N N . GLY A 1 91 ? 37.106 31.258 -25.076 1.00 85.94 91 GLY A N 1
ATOM 659 C CA . GLY A 1 91 ? 38.265 30.981 -24.223 1.00 85.94 91 GLY A CA 1
ATOM 660 C C . GLY A 1 91 ? 38.891 29.605 -24.480 1.00 85.94 91 GLY A C 1
ATOM 661 O O . GLY A 1 91 ? 40.114 29.492 -24.548 1.00 85.94 91 GLY A O 1
ATOM 662 N N . ALA A 1 92 ? 38.069 28.574 -24.698 1.00 86.50 92 ALA A N 1
ATOM 663 C CA . ALA A 1 92 ? 38.529 27.225 -25.035 1.00 86.50 92 ALA A CA 1
ATOM 664 C C . ALA A 1 92 ? 39.113 27.116 -26.460 1.00 86.50 92 ALA A C 1
ATOM 666 O O . ALA A 1 92 ? 40.018 26.314 -26.696 1.00 86.50 92 ALA A O 1
ATOM 667 N N . ALA A 1 93 ? 38.644 27.935 -27.408 1.00 87.12 93 ALA A N 1
ATOM 668 C CA . ALA A 1 93 ? 39.159 27.963 -28.779 1.00 87.12 93 ALA A CA 1
ATOM 669 C C . ALA A 1 93 ? 40.557 28.606 -28.892 1.00 87.12 93 ALA A C 1
ATOM 671 O O . ALA A 1 93 ? 41.381 28.156 -29.692 1.00 87.12 93 ALA A O 1
ATOM 672 N N . LEU A 1 94 ? 40.852 29.628 -28.079 1.00 88.31 94 LEU A N 1
ATOM 673 C CA . LEU A 1 94 ? 42.115 30.378 -28.115 1.00 88.31 94 LEU A CA 1
ATOM 674 C C . LEU A 1 94 ? 43.396 29.503 -28.053 1.00 88.31 94 LEU A C 1
ATOM 676 O O . LEU A 1 94 ? 44.254 29.670 -28.927 1.00 88.31 94 LEU A O 1
ATOM 680 N N . PRO A 1 95 ? 43.569 28.554 -27.103 1.00 88.38 95 PRO A N 1
ATOM 681 C CA . PRO A 1 95 ? 44.759 27.699 -27.068 1.00 88.38 95 PRO A CA 1
ATOM 682 C C . PRO A 1 95 ? 44.852 26.750 -28.271 1.00 88.38 95 PRO A C 1
ATOM 684 O O . PRO A 1 95 ? 45.953 26.484 -28.748 1.00 88.38 95 PRO A O 1
ATOM 687 N N . ILE A 1 96 ? 43.721 26.282 -28.810 1.00 91.38 96 ILE A N 1
ATOM 688 C CA . ILE A 1 96 ? 43.686 25.402 -29.991 1.00 91.38 96 ILE A CA 1
ATOM 689 C C . ILE A 1 96 ? 44.195 26.162 -31.225 1.00 91.38 96 ILE A C 1
ATOM 691 O O . ILE A 1 96 ? 45.021 25.646 -31.980 1.00 91.38 96 ILE A O 1
ATOM 695 N N . ILE A 1 97 ? 43.763 27.417 -31.391 1.00 90.44 97 ILE A N 1
ATOM 696 C CA . ILE A 1 97 ? 44.234 28.310 -32.458 1.00 90.44 97 ILE A CA 1
ATOM 697 C C . ILE A 1 97 ? 45.747 28.548 -32.335 1.00 90.44 97 ILE A C 1
ATOM 699 O O . ILE A 1 97 ? 46.458 28.451 -33.334 1.00 90.44 97 ILE A O 1
ATOM 703 N N . LEU A 1 98 ? 46.265 28.784 -31.123 1.00 89.94 98 LEU A N 1
ATOM 704 C CA . LEU A 1 98 ? 47.705 28.955 -30.885 1.00 89.94 98 LEU A CA 1
ATOM 705 C C . LEU A 1 98 ? 48.519 27.685 -31.191 1.00 89.94 98 LEU A C 1
ATOM 707 O O . LEU A 1 98 ? 49.576 27.781 -31.815 1.00 89.94 98 LEU A O 1
ATOM 711 N N . VAL A 1 99 ? 48.021 26.500 -30.820 1.00 92.31 99 VAL A N 1
ATOM 712 C CA . VAL A 1 99 ? 48.649 25.204 -31.146 1.00 92.31 99 VAL A CA 1
ATOM 713 C C . VAL A 1 99 ? 48.743 25.001 -32.661 1.00 92.31 99 VAL A C 1
ATOM 715 O O . VAL A 1 99 ? 49.810 24.648 -33.170 1.00 92.31 99 VAL A O 1
ATOM 718 N N . TRP A 1 100 ? 47.666 25.270 -33.405 1.00 92.25 100 TRP A N 1
ATOM 719 C CA . TRP A 1 100 ? 47.667 25.144 -34.867 1.00 92.25 100 TRP A CA 1
ATOM 720 C C . TRP A 1 100 ? 48.497 26.223 -35.567 1.00 92.25 100 TRP A C 1
ATOM 722 O O . TRP A 1 100 ? 49.191 25.913 -36.536 1.00 92.25 100 TRP A O 1
ATOM 732 N N . PHE A 1 101 ? 48.507 27.455 -35.056 1.00 90.75 101 PHE A N 1
ATOM 733 C CA . PHE A 1 101 ? 49.368 28.528 -35.556 1.00 90.75 101 PHE A CA 1
ATOM 734 C C . PHE A 1 101 ? 50.857 28.187 -35.386 1.00 90.75 101 PHE A C 1
ATOM 736 O O . PHE A 1 101 ? 51.629 28.295 -36.340 1.00 90.75 101 PHE A O 1
ATOM 743 N N . ALA A 1 102 ? 51.256 27.691 -34.209 1.00 87.38 102 ALA A N 1
ATOM 744 C CA . ALA A 1 102 ? 52.621 27.233 -33.957 1.00 87.38 102 ALA A CA 1
ATOM 745 C C . ALA A 1 102 ? 53.002 26.041 -34.854 1.00 87.38 102 ALA A C 1
ATOM 747 O O . ALA A 1 102 ? 54.078 26.034 -35.454 1.00 87.38 102 ALA A O 1
ATOM 748 N N . ALA A 1 103 ? 52.109 25.059 -35.011 1.00 89.19 103 ALA A N 1
ATOM 749 C CA . ALA A 1 103 ? 52.330 23.916 -35.894 1.00 89.19 103 ALA A CA 1
ATOM 750 C C . ALA A 1 103 ? 52.497 24.333 -37.366 1.00 89.19 103 ALA A C 1
ATOM 752 O O . ALA A 1 103 ? 53.407 23.848 -38.040 1.00 89.19 103 ALA A O 1
ATOM 753 N N . TYR A 1 104 ? 51.673 25.268 -37.851 1.00 87.69 104 TYR A N 1
ATOM 754 C CA . TYR A 1 104 ? 51.789 25.843 -39.192 1.00 87.69 104 TYR A CA 1
ATOM 755 C C . TYR A 1 104 ? 53.112 26.600 -39.378 1.00 87.69 104 TYR A C 1
ATOM 757 O O . TYR A 1 104 ? 53.813 26.369 -40.363 1.00 87.69 104 TYR A O 1
ATOM 765 N N . ALA A 1 105 ? 53.506 27.438 -38.413 1.00 85.50 105 ALA A N 1
ATOM 766 C CA . ALA A 1 105 ? 54.768 28.175 -38.456 1.00 85.50 105 ALA A CA 1
ATOM 767 C C . ALA A 1 105 ? 55.995 27.241 -38.493 1.00 85.50 105 ALA A C 1
ATOM 769 O O . ALA A 1 105 ? 56.908 27.453 -39.291 1.00 85.50 105 ALA A O 1
ATOM 770 N N . ILE A 1 106 ? 56.001 26.167 -37.693 1.00 83.94 106 ILE A N 1
ATOM 771 C CA . ILE A 1 106 ? 57.077 25.160 -37.689 1.00 83.94 106 ILE A CA 1
ATOM 772 C C . ILE A 1 106 ? 57.113 24.387 -39.017 1.00 83.94 106 ILE A C 1
ATOM 774 O O . ILE A 1 106 ? 58.187 24.186 -39.585 1.00 83.94 106 ILE A O 1
ATOM 778 N N . TRP A 1 107 ? 55.952 23.983 -39.540 1.00 82.81 107 TRP A N 1
ATOM 779 C CA . TRP A 1 107 ? 55.832 23.276 -40.820 1.00 82.81 107 TRP A CA 1
ATOM 780 C C . TRP A 1 107 ? 56.335 24.132 -41.995 1.00 82.81 107 TRP A C 1
ATOM 782 O O . TRP A 1 107 ? 57.179 23.680 -42.773 1.00 82.81 107 TRP A O 1
ATOM 792 N N . ARG A 1 108 ? 55.920 25.404 -42.059 1.00 78.44 108 ARG A N 1
ATOM 793 C CA . ARG A 1 108 ? 56.356 26.377 -43.074 1.00 78.44 108 ARG A CA 1
ATOM 794 C C . ARG A 1 108 ? 57.834 26.767 -42.929 1.00 78.44 108 ARG A C 1
ATOM 796 O O . ARG A 1 108 ? 58.518 26.982 -43.928 1.00 78.44 108 ARG A O 1
ATOM 803 N N . GLY A 1 109 ? 58.358 26.802 -41.702 1.00 75.19 109 GLY A N 1
ATOM 804 C CA . GLY A 1 109 ? 59.780 27.034 -41.429 1.00 75.19 109 GLY A CA 1
ATOM 805 C C . GLY A 1 109 ? 60.692 25.911 -41.941 1.00 75.19 109 GLY A C 1
ATOM 806 O O . GLY A 1 109 ? 61.782 26.187 -42.445 1.00 75.19 109 GLY A O 1
ATOM 807 N N . GLN A 1 110 ? 60.245 24.650 -41.881 1.00 74.19 110 GLN A N 1
ATOM 808 C CA . GLN A 1 110 ? 60.981 23.520 -42.469 1.00 74.19 110 GLN A CA 1
ATOM 809 C C . GLN A 1 110 ? 61.023 23.587 -44.002 1.00 74.19 110 GLN A C 1
ATOM 811 O O . GLN A 1 110 ? 62.056 23.290 -44.599 1.00 74.19 110 GLN A O 1
ATOM 816 N N . GLU A 1 111 ? 59.930 24.021 -44.631 1.00 66.44 111 GLU A N 1
ATOM 817 C CA . GLU A 1 111 ? 59.822 24.205 -46.083 1.00 66.44 111 GLU A CA 1
ATOM 818 C C . GLU A 1 111 ? 60.804 25.277 -46.596 1.00 66.44 111 GLU A C 1
ATOM 820 O O . GLU A 1 111 ? 61.581 25.024 -47.517 1.00 66.44 111 GLU A O 1
ATOM 825 N N . MET A 1 112 ? 60.858 26.440 -45.934 1.00 60.88 112 MET A N 1
ATOM 826 C CA . MET A 1 112 ? 61.802 27.518 -46.271 1.00 60.88 112 MET A CA 1
ATOM 827 C C . MET A 1 112 ? 63.270 27.092 -46.117 1.00 60.88 112 MET A C 1
ATOM 829 O O . MET A 1 112 ? 64.107 27.443 -46.952 1.00 60.88 112 MET A O 1
ATOM 833 N N . LYS A 1 113 ? 63.593 26.302 -45.082 1.00 64.94 113 LYS A N 1
ATOM 834 C CA . LYS A 1 113 ? 64.971 25.853 -44.825 1.00 64.94 113 LYS A CA 1
ATOM 835 C C . LYS A 1 113 ? 65.508 24.923 -45.922 1.00 64.94 113 LYS A C 1
ATOM 837 O O . LYS A 1 113 ? 66.698 24.975 -46.211 1.00 64.94 113 LYS A O 1
ATOM 842 N N . LEU A 1 114 ? 64.643 24.128 -46.558 1.00 60.62 114 LEU A N 1
ATOM 843 C CA . LEU A 1 114 ? 65.006 23.260 -47.687 1.00 60.62 114 LEU A CA 1
ATOM 844 C C . LEU A 1 114 ? 65.243 24.036 -48.995 1.00 60.62 114 LEU A C 1
ATOM 846 O O . LEU A 1 114 ? 66.061 23.616 -49.810 1.00 60.62 114 LEU A O 1
ATOM 850 N N . MET A 1 115 ? 64.565 25.170 -49.203 1.00 55.50 115 MET A N 1
ATOM 851 C CA . MET A 1 115 ? 64.732 25.982 -50.419 1.00 55.50 115 MET A CA 1
ATOM 852 C C . MET A 1 115 ? 65.967 26.895 -50.373 1.00 55.50 115 MET A C 1
ATOM 854 O O . MET A 1 115 ? 66.620 27.095 -51.398 1.00 55.50 115 MET A O 1
ATOM 858 N N . ALA A 1 116 ? 66.332 27.413 -49.195 1.00 55.25 116 ALA A N 1
ATOM 859 C CA . ALA A 1 116 ? 67.489 28.301 -49.037 1.00 55.25 116 ALA A CA 1
ATOM 860 C C . ALA A 1 116 ? 68.829 27.638 -49.427 1.00 55.25 116 ALA A C 1
ATOM 862 O O . ALA A 1 116 ? 69.705 28.285 -49.999 1.00 55.25 116 ALA A O 1
ATOM 863 N N . GLU A 1 117 ? 68.979 26.338 -49.162 1.00 57.03 117 GLU A N 1
ATOM 864 C CA . GLU A 1 117 ? 70.221 25.586 -49.396 1.00 57.03 117 GLU A CA 1
ATOM 865 C C . GLU A 1 117 ? 70.485 25.286 -50.889 1.00 57.03 117 GLU A C 1
ATOM 867 O O . GLU A 1 117 ? 71.626 25.039 -51.286 1.00 57.03 117 GLU A O 1
ATOM 872 N N . ALA A 1 118 ? 69.450 25.367 -51.735 1.00 53.34 118 ALA A N 1
ATOM 873 C CA . ALA A 1 118 ? 69.550 25.154 -53.179 1.00 53.34 118 ALA A CA 1
ATOM 874 C C . ALA A 1 118 ? 70.060 26.392 -53.945 1.00 53.34 118 ALA A C 1
ATOM 876 O O . ALA A 1 118 ? 70.804 26.252 -54.914 1.00 53.34 118 ALA A O 1
ATOM 877 N N . LEU A 1 119 ? 69.695 27.604 -53.506 1.00 47.84 119 LEU A N 1
ATOM 878 C CA . LEU A 1 119 ? 70.023 28.858 -54.206 1.00 47.84 119 LEU A CA 1
ATOM 879 C C . LEU A 1 119 ? 71.478 29.315 -54.014 1.00 47.84 119 LEU A C 1
ATOM 881 O O . LEU A 1 119 ? 72.032 29.995 -54.874 1.00 47.84 119 LEU A O 1
ATOM 885 N N . ALA A 1 120 ? 72.127 28.917 -52.916 1.00 53.62 120 ALA A N 1
ATOM 886 C CA . ALA A 1 120 ? 73.473 29.380 -52.568 1.00 53.62 120 ALA A CA 1
ATOM 887 C C . ALA A 1 120 ? 74.595 28.878 -53.505 1.00 53.62 120 ALA A C 1
ATOM 889 O O . ALA A 1 120 ? 75.713 29.386 -53.445 1.00 53.62 120 ALA A O 1
ATOM 890 N N . ARG A 1 121 ? 74.339 27.867 -54.350 1.00 50.94 121 ARG A N 1
ATOM 891 C CA . ARG A 1 121 ? 75.391 27.149 -55.101 1.00 50.94 121 ARG A CA 1
ATOM 892 C C . ARG A 1 121 ? 75.566 27.600 -56.560 1.00 50.94 121 ARG A C 1
ATOM 894 O O . ARG A 1 121 ? 76.496 27.146 -57.221 1.00 50.94 121 ARG A O 1
ATOM 901 N N . THR A 1 122 ? 74.714 28.496 -57.058 1.00 39.91 122 THR A N 1
ATOM 902 C CA . THR A 1 122 ? 74.650 28.867 -58.489 1.00 39.91 122 THR A CA 1
ATOM 903 C C . THR A 1 122 ? 75.506 30.090 -58.862 1.00 39.91 122 THR A C 1
ATOM 905 O O . THR A 1 122 ? 75.687 30.376 -60.039 1.00 39.91 122 THR A O 1
ATOM 908 N N . ALA A 1 123 ? 76.065 30.815 -57.888 1.00 44.25 123 ALA A N 1
ATOM 909 C CA . ALA A 1 123 ? 76.639 32.153 -58.092 1.00 44.25 123 ALA A CA 1
ATOM 910 C C . ALA A 1 123 ? 78.102 32.216 -58.607 1.00 44.25 123 ALA A C 1
ATOM 912 O O . ALA A 1 123 ? 78.667 33.302 -58.665 1.00 44.25 123 ALA A O 1
ATOM 913 N N . ILE A 1 124 ? 78.753 31.082 -58.915 1.00 48.41 124 ILE A N 1
ATOM 914 C CA . ILE A 1 124 ? 80.236 30.983 -58.932 1.00 48.41 124 ILE A CA 1
ATOM 915 C C . ILE A 1 124 ? 80.859 30.613 -60.308 1.00 48.41 124 ILE A C 1
ATOM 917 O O . ILE A 1 124 ? 82.079 30.560 -60.424 1.00 48.41 124 ILE A O 1
ATOM 921 N N . ARG A 1 125 ? 80.085 30.359 -61.380 1.00 44.12 125 ARG A N 1
ATOM 922 C CA . ARG A 1 125 ? 80.617 29.741 -62.629 1.00 44.12 125 ARG A CA 1
ATOM 923 C C . ARG A 1 125 ? 80.291 30.457 -63.960 1.00 44.12 125 ARG A C 1
ATOM 925 O O . ARG A 1 125 ? 79.602 29.886 -64.797 1.00 44.12 125 ARG A O 1
ATOM 932 N N . MET A 1 126 ? 80.843 31.650 -64.210 1.00 36.19 126 MET A N 1
ATOM 933 C CA . MET A 1 126 ? 80.841 32.273 -65.557 1.00 36.19 126 MET A CA 1
ATOM 934 C C . MET A 1 126 ? 82.208 32.887 -65.937 1.00 36.19 126 MET A C 1
ATOM 936 O O . MET A 1 126 ? 82.447 34.045 -65.596 1.00 36.19 126 MET A O 1
ATOM 940 N N . THR A 1 127 ? 83.104 32.145 -66.628 1.00 34.50 127 THR A N 1
ATOM 941 C CA . THR A 1 127 ? 84.329 32.696 -67.294 1.00 34.50 127 THR A CA 1
ATOM 942 C C . THR A 1 127 ? 85.028 31.740 -68.330 1.00 34.50 127 THR A C 1
ATOM 944 O O . THR A 1 127 ? 85.850 30.923 -67.934 1.00 34.50 127 THR A O 1
ATOM 947 N N . ASP A 1 128 ? 84.726 31.896 -69.640 1.00 33.81 128 ASP A N 1
ATOM 948 C CA . ASP A 1 128 ? 85.654 32.024 -70.827 1.00 33.81 128 ASP A CA 1
ATOM 949 C C . ASP A 1 128 ? 86.424 30.817 -71.549 1.00 33.81 128 ASP A C 1
ATOM 951 O O . ASP A 1 128 ? 86.141 29.680 -71.169 1.00 33.81 128 ASP A O 1
ATOM 955 N N . PRO A 1 129 ? 87.223 30.959 -72.681 1.00 65.50 129 PRO A N 1
ATOM 956 C CA . PRO A 1 129 ? 86.934 30.364 -74.042 1.00 65.50 129 PRO A CA 1
ATOM 957 C C . PRO A 1 129 ? 88.092 29.614 -74.859 1.00 65.50 129 PRO A C 1
ATOM 959 O O . PRO A 1 129 ? 88.894 28.931 -74.228 1.00 65.50 129 PRO A O 1
ATOM 962 N N . ALA A 1 130 ? 88.156 29.633 -76.236 1.00 56.12 130 ALA A N 1
ATOM 963 C CA . ALA A 1 130 ? 88.884 28.665 -77.158 1.00 56.12 130 ALA A CA 1
ATOM 964 C C . ALA A 1 130 ? 89.394 29.144 -78.605 1.00 56.12 130 ALA A C 1
ATOM 966 O O . ALA A 1 130 ? 89.283 30.332 -78.894 1.00 56.12 130 ALA A O 1
ATOM 967 N N . ASP A 1 131 ? 89.921 28.231 -79.496 1.00 42.72 131 ASP A N 1
ATOM 968 C CA . ASP A 1 131 ? 89.905 28.173 -81.031 1.00 42.72 131 ASP A CA 1
ATOM 969 C C . ASP A 1 131 ? 91.182 27.779 -81.956 1.00 42.72 131 ASP A C 1
ATOM 971 O O . ASP A 1 131 ? 91.821 26.804 -81.558 1.00 42.72 131 ASP A O 1
ATOM 975 N N . PRO A 1 132 ? 91.545 28.306 -83.196 1.00 59.53 132 PRO A N 1
ATOM 976 C CA . PRO A 1 132 ? 91.880 27.484 -84.444 1.00 59.53 132 PRO A CA 1
ATOM 977 C C . PRO A 1 132 ? 93.098 27.843 -85.440 1.00 59.53 132 PRO A C 1
ATOM 979 O O . PRO A 1 132 ? 93.858 28.751 -85.120 1.00 59.53 132 PRO A O 1
ATOM 982 N N . ALA A 1 133 ? 93.213 27.199 -86.667 1.00 42.06 133 ALA A N 1
ATOM 983 C CA . ALA A 1 133 ? 93.987 27.500 -87.974 1.00 42.06 133 ALA A CA 1
ATOM 984 C C . ALA A 1 133 ? 95.276 26.652 -88.395 1.00 42.06 133 ALA A C 1
ATOM 986 O O . ALA A 1 133 ? 95.840 26.043 -87.491 1.00 42.06 133 ALA A O 1
ATOM 987 N N . SER A 1 134 ? 95.892 26.553 -89.634 1.00 42.69 134 SER A N 1
ATOM 988 C CA . SER A 1 134 ? 95.553 26.652 -91.122 1.00 42.69 134 SER A CA 1
ATOM 989 C C . SER A 1 134 ? 96.733 26.363 -92.176 1.00 42.69 134 SER A C 1
ATOM 991 O O . SER A 1 134 ? 97.891 26.489 -91.794 1.00 42.69 134 SER A O 1
ATOM 993 N N . GLU A 1 135 ? 96.428 26.096 -93.493 1.00 40.03 135 GLU A N 1
ATOM 994 C CA . GLU A 1 135 ? 97.162 26.319 -94.835 1.00 40.03 135 GLU A CA 1
ATOM 995 C C . GLU A 1 135 ? 98.498 25.551 -95.258 1.00 40.03 135 GLU A C 1
ATOM 997 O O . GLU A 1 135 ? 98.999 24.804 -94.425 1.00 40.03 135 GLU A O 1
ATOM 1002 N N . GLU A 1 136 ? 99.136 25.509 -96.487 1.00 42.56 136 GLU A N 1
ATOM 1003 C CA . GLU A 1 136 ? 99.135 26.228 -97.837 1.00 42.56 136 GLU A CA 1
ATOM 1004 C C . GLU A 1 136 ? 99.549 25.367 -99.145 1.00 42.56 136 GLU A C 1
ATOM 1006 O O . GLU A 1 136 ? 99.078 24.232 -99.220 1.00 42.56 136 GLU A O 1
ATOM 1011 N N . ILE A 1 137 ? 100.277 25.829 -100.232 1.00 38.56 137 ILE A N 1
ATOM 1012 C CA . ILE A 1 137 ? 100.088 25.350 -101.679 1.00 38.56 137 ILE A CA 1
ATOM 1013 C C . ILE A 1 137 ? 101.218 25.481 -102.841 1.00 38.56 137 ILE A C 1
ATOM 1015 O O . ILE A 1 137 ? 102.193 26.200 -102.689 1.00 38.56 137 ILE A O 1
ATOM 1019 N N . ILE A 1 138 ? 101.048 24.820 -104.046 1.00 46.22 138 ILE A N 1
ATOM 1020 C CA . ILE A 1 138 ? 101.579 24.985 -105.493 1.00 46.22 138 ILE A CA 1
ATOM 1021 C C . ILE A 1 138 ? 103.107 25.017 -105.905 1.00 46.22 138 ILE A C 1
ATOM 1023 O O . ILE A 1 138 ? 103.935 25.624 -105.246 1.00 46.22 138 ILE A O 1
ATOM 1027 N N . THR A 1 139 ? 103.493 24.494 -107.105 1.00 42.88 139 THR A N 1
ATOM 1028 C CA . THR A 1 139 ? 104.455 25.134 -108.091 1.00 42.88 139 THR A CA 1
ATOM 1029 C C . THR A 1 139 ? 104.614 24.396 -109.453 1.00 42.88 139 THR A C 1
ATOM 1031 O O . THR A 1 139 ? 104.544 23.174 -109.487 1.00 42.88 139 THR A O 1
ATOM 1034 N N . ILE A 1 140 ? 104.852 25.124 -110.576 1.00 32.03 140 ILE A N 1
ATOM 1035 C CA . ILE A 1 140 ? 104.992 24.654 -112.000 1.00 32.03 140 ILE A CA 1
ATOM 1036 C C . ILE A 1 140 ? 105.773 25.694 -112.875 1.00 32.03 140 ILE A C 1
ATOM 1038 O O . ILE A 1 140 ? 105.646 26.877 -112.571 1.00 32.03 140 ILE A O 1
ATOM 1042 N N . SER A 1 141 ? 106.503 25.305 -113.965 1.00 34.16 141 SER A N 1
ATOM 1043 C CA . SER A 1 141 ? 106.547 25.978 -115.326 1.00 34.16 141 SER A CA 1
ATOM 1044 C C . SER A 1 141 ? 107.816 25.801 -116.233 1.00 34.16 141 SER A C 1
ATOM 1046 O O . SER A 1 141 ? 108.724 26.622 -116.222 1.00 34.16 141 SER A O 1
ATOM 1048 N N . GLN A 1 142 ? 107.829 24.824 -117.162 1.00 49.84 142 GLN A N 1
ATOM 1049 C CA . GLN A 1 142 ? 108.589 24.890 -118.445 1.00 49.84 142 GLN A CA 1
ATOM 1050 C C . GLN A 1 142 ? 107.836 24.114 -119.552 1.00 49.84 142 GLN A C 1
ATOM 1052 O O . GLN A 1 142 ? 108.152 22.969 -119.881 1.00 49.84 142 GLN A O 1
ATOM 1057 N N . ALA A 1 143 ? 106.770 24.729 -120.067 1.00 49.81 143 ALA A N 1
ATOM 1058 C CA . ALA A 1 143 ? 105.944 24.223 -121.168 1.00 49.81 143 ALA A CA 1
ATOM 1059 C C . ALA A 1 143 ? 106.452 24.743 -122.538 1.00 49.81 143 ALA A C 1
ATOM 1061 O O . ALA A 1 143 ? 107.618 25.112 -122.677 1.00 49.81 143 ALA A O 1
ATOM 1062 N N . VAL A 1 144 ? 105.590 24.775 -123.556 1.00 54.72 144 VAL A N 1
ATOM 1063 C CA . VAL A 1 144 ? 105.751 25.401 -124.888 1.00 54.72 144 VAL A CA 1
ATOM 1064 C C . VAL A 1 144 ? 106.764 24.737 -125.832 1.00 54.72 144 VAL A C 1
ATOM 1066 O O . VAL A 1 144 ? 106.526 24.690 -127.036 1.00 54.72 144 VAL A O 1
ATOM 1069 N N . ARG A 1 145 ? 107.846 24.127 -125.328 1.00 50.91 145 ARG A N 1
ATOM 1070 C CA . ARG A 1 145 ? 108.587 23.087 -126.079 1.00 50.91 145 ARG A CA 1
ATOM 1071 C C . ARG A 1 145 ? 108.177 21.664 -125.727 1.00 50.91 145 ARG A C 1
ATOM 1073 O O . ARG A 1 145 ? 108.446 20.766 -126.514 1.00 50.91 145 ARG A O 1
ATOM 1080 N N . ARG A 1 146 ? 107.447 21.488 -124.620 1.00 55.81 146 ARG A N 1
ATOM 1081 C CA . ARG A 1 146 ? 106.593 20.312 -124.431 1.00 55.81 146 ARG A CA 1
ATOM 1082 C C . ARG A 1 146 ? 105.497 20.280 -125.495 1.00 55.81 146 ARG A C 1
ATOM 1084 O O . ARG A 1 146 ? 105.398 19.266 -126.157 1.00 55.81 146 ARG A O 1
ATOM 1091 N N . GLU A 1 147 ? 104.754 21.370 -125.706 1.00 53.75 147 GLU A N 1
ATOM 1092 C CA . GLU A 1 147 ? 103.498 21.465 -126.486 1.00 53.75 147 GLU A CA 1
ATOM 1093 C C . GLU A 1 147 ? 103.305 20.554 -127.708 1.00 53.75 147 GLU A C 1
ATOM 1095 O O . GLU A 1 147 ? 102.196 20.070 -127.899 1.00 53.75 147 GLU A O 1
ATOM 1100 N N . LEU A 1 148 ? 104.320 20.310 -128.544 1.00 50.53 148 LEU A N 1
ATOM 1101 C CA . LEU A 1 148 ? 104.156 19.482 -129.749 1.00 50.53 148 LEU A CA 1
ATOM 1102 C C . LEU A 1 148 ? 104.325 17.978 -129.492 1.00 50.53 148 LEU A C 1
ATOM 1104 O O . LEU A 1 148 ? 103.541 17.193 -130.025 1.00 50.53 148 LEU A O 1
ATOM 1108 N N . ASP A 1 149 ? 105.245 17.572 -128.613 1.00 56.88 149 ASP A N 1
ATOM 1109 C CA . ASP A 1 149 ? 105.209 16.216 -128.050 1.00 56.88 149 ASP A CA 1
ATOM 1110 C C . ASP A 1 149 ? 104.021 16.086 -127.090 1.00 56.88 149 ASP A C 1
ATOM 1112 O O . ASP A 1 149 ? 103.309 15.094 -127.131 1.00 56.88 149 ASP A O 1
ATOM 1116 N N . ALA A 1 150 ? 103.698 17.136 -126.334 1.00 57.72 150 ALA A N 1
ATOM 1117 C CA . ALA A 1 150 ? 102.542 17.228 -125.450 1.00 57.72 150 ALA A CA 1
ATOM 1118 C C . ALA A 1 150 ? 101.194 17.403 -126.170 1.00 57.72 150 ALA A C 1
ATOM 1120 O O . ALA A 1 150 ? 100.167 17.456 -125.506 1.00 57.72 150 ALA A O 1
ATOM 1121 N N . MET A 1 151 ? 101.157 17.387 -127.506 1.00 51.53 151 MET A N 1
ATOM 1122 C CA . MET A 1 151 ? 99.930 17.143 -128.271 1.00 51.53 151 MET A CA 1
ATOM 1123 C C . MET A 1 151 ? 99.732 15.639 -128.538 1.00 51.53 151 MET A C 1
ATOM 1125 O O . MET A 1 151 ? 98.599 15.172 -128.614 1.00 51.53 151 MET A O 1
ATOM 1129 N N . LYS A 1 152 ? 100.820 14.853 -128.611 1.00 53.94 152 LYS A N 1
ATOM 1130 C CA . LYS A 1 152 ? 100.783 13.378 -128.609 1.00 53.94 152 LYS A CA 1
ATOM 1131 C C . LYS A 1 152 ? 100.612 12.830 -127.195 1.00 53.94 152 LYS A C 1
ATOM 1133 O O . LYS A 1 152 ? 99.656 12.100 -126.946 1.00 53.94 152 LYS A O 1
ATOM 1138 N N . GLU A 1 153 ? 101.487 13.239 -126.277 1.00 60.72 153 GLU A N 1
ATOM 1139 C CA . GLU A 1 153 ? 101.364 12.996 -124.841 1.00 60.72 153 GLU A CA 1
ATOM 1140 C C . GLU A 1 153 ? 100.017 13.530 -124.357 1.00 60.72 153 GLU A C 1
ATOM 1142 O O . GLU A 1 153 ? 99.337 12.830 -123.639 1.00 60.72 153 GLU A O 1
ATOM 1147 N N . GLY A 1 154 ? 99.567 14.705 -124.816 1.00 59.09 154 GLY A N 1
ATOM 1148 C CA . GLY A 1 154 ? 98.272 15.285 -124.447 1.00 59.09 154 GLY A CA 1
ATOM 1149 C C . GLY A 1 154 ? 97.064 14.501 -124.951 1.00 59.09 154 GLY A C 1
ATOM 1150 O O . GLY A 1 154 ? 96.050 14.467 -124.265 1.00 59.09 154 GLY A O 1
ATOM 1151 N N . LEU A 1 155 ? 97.156 13.809 -126.092 1.00 59.38 155 LEU A N 1
ATOM 1152 C CA . LEU A 1 155 ? 96.099 12.893 -126.537 1.00 59.38 155 LEU A CA 1
ATOM 1153 C C . LEU A 1 155 ? 96.096 11.603 -125.698 1.00 59.38 155 LEU A C 1
ATOM 1155 O O . LEU A 1 155 ? 95.036 11.127 -125.293 1.00 59.38 155 LEU A O 1
ATOM 1159 N N . ALA A 1 156 ? 97.280 11.069 -125.379 1.00 66.94 156 ALA A N 1
ATOM 1160 C CA . ALA A 1 156 ? 97.437 9.929 -124.476 1.00 66.94 156 ALA A CA 1
ATOM 1161 C C . ALA A 1 156 ? 97.048 10.271 -123.024 1.00 66.94 156 ALA A C 1
ATOM 1163 O O . ALA A 1 156 ? 96.472 9.439 -122.330 1.00 66.94 156 ALA A O 1
ATOM 1164 N N . GLN A 1 157 ? 97.299 11.504 -122.587 1.00 66.25 157 GLN A N 1
ATOM 1165 C CA . GLN A 1 157 ? 96.996 12.041 -121.267 1.00 66.25 157 GLN A CA 1
ATOM 1166 C C . GLN A 1 157 ? 95.530 12.452 -121.170 1.00 66.25 157 GLN A C 1
ATOM 1168 O O . GLN A 1 157 ? 94.944 12.235 -120.127 1.00 66.25 157 GLN A O 1
ATOM 1173 N N . ALA A 1 158 ? 94.888 12.942 -122.234 1.00 63.84 158 ALA A N 1
ATOM 1174 C CA . ALA A 1 158 ? 93.435 13.106 -122.261 1.00 63.84 158 ALA A CA 1
ATOM 1175 C C . ALA A 1 158 ? 92.725 11.746 -122.156 1.00 63.84 158 ALA A C 1
ATOM 1177 O O . ALA A 1 158 ? 91.744 11.621 -121.426 1.00 63.84 158 ALA A O 1
ATOM 1178 N N . LEU A 1 159 ? 93.248 10.701 -122.811 1.00 69.12 159 LEU A N 1
ATOM 1179 C CA . LEU A 1 159 ? 92.765 9.327 -122.634 1.00 69.12 159 LEU A CA 1
ATOM 1180 C C . LEU A 1 159 ? 93.038 8.795 -121.218 1.00 69.12 159 LEU A C 1
ATOM 1182 O O . LEU A 1 159 ? 92.126 8.258 -120.596 1.00 69.12 159 LEU A O 1
ATOM 1186 N N . ALA A 1 160 ? 94.246 8.978 -120.680 1.00 73.62 160 ALA A N 1
ATOM 1187 C CA . ALA A 1 160 ? 94.599 8.546 -119.327 1.00 73.62 160 ALA A CA 1
ATOM 1188 C C . ALA A 1 160 ? 93.822 9.311 -118.244 1.00 73.62 160 ALA A C 1
ATOM 1190 O O . ALA A 1 160 ? 93.403 8.703 -117.267 1.00 73.62 160 ALA A O 1
ATOM 1191 N N . GLU A 1 161 ? 93.568 10.604 -118.436 1.00 72.06 161 GLU A N 1
ATOM 1192 C CA . GLU A 1 161 ? 92.759 11.439 -117.547 1.00 72.06 161 GLU A CA 1
ATOM 1193 C C . GLU A 1 161 ? 91.273 11.094 -117.680 1.00 72.06 161 GLU A C 1
ATOM 1195 O O . GLU A 1 161 ? 90.579 11.067 -116.678 1.00 72.06 161 GLU A O 1
ATOM 1200 N N . THR A 1 162 ? 90.780 10.711 -118.865 1.00 72.19 162 THR A N 1
ATOM 1201 C CA . THR A 1 162 ? 89.416 10.164 -119.015 1.00 72.19 162 THR A CA 1
ATOM 1202 C C . THR A 1 162 ? 89.283 8.807 -118.316 1.00 72.19 162 THR A C 1
ATOM 1204 O O . THR A 1 162 ? 88.276 8.546 -117.666 1.00 72.19 162 THR A O 1
ATOM 1207 N N . VAL A 1 163 ? 90.306 7.946 -118.386 1.00 77.94 163 VAL A N 1
ATOM 1208 C CA . VAL A 1 163 ? 90.355 6.678 -117.634 1.00 77.94 163 VAL A CA 1
ATOM 1209 C C . VAL A 1 163 ? 90.467 6.932 -116.128 1.00 77.94 163 VAL A C 1
ATOM 1211 O O . VAL A 1 163 ? 89.790 6.259 -115.357 1.00 77.94 163 VAL A O 1
ATOM 1214 N N . ARG A 1 164 ? 91.257 7.921 -115.697 1.00 74.19 164 ARG A N 1
ATOM 1215 C CA . ARG A 1 164 ? 91.408 8.319 -114.291 1.00 74.19 164 ARG A CA 1
ATOM 1216 C C . ARG A 1 164 ? 90.141 8.96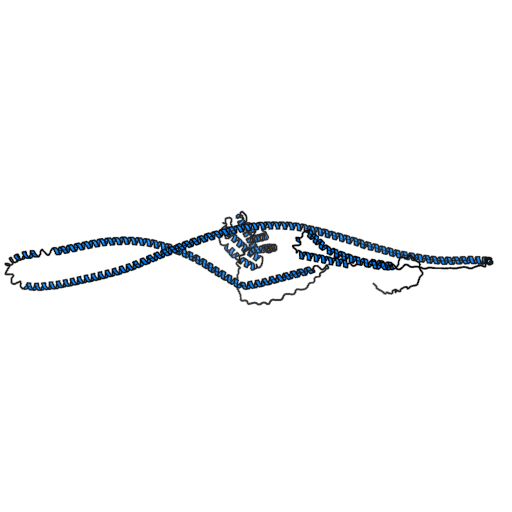2 -113.736 1.00 74.19 164 ARG A C 1
ATOM 1218 O O . ARG A 1 164 ? 89.757 8.644 -112.619 1.00 74.19 164 ARG A O 1
ATOM 1225 N N . LEU A 1 165 ? 89.481 9.814 -114.515 1.00 75.75 165 LEU A N 1
ATOM 1226 C CA . LEU A 1 165 ? 88.197 10.417 -114.180 1.00 75.75 165 LEU A CA 1
ATOM 1227 C C . LEU A 1 165 ? 87.120 9.336 -114.100 1.00 75.75 165 LEU A C 1
ATOM 1229 O O . LEU A 1 165 ? 86.395 9.311 -113.122 1.00 75.75 165 LEU A O 1
ATOM 1233 N N . ASN A 1 166 ? 87.065 8.390 -115.044 1.00 76.19 166 ASN A N 1
ATOM 1234 C CA . ASN A 1 166 ? 86.162 7.240 -114.946 1.00 76.19 166 ASN A CA 1
ATOM 1235 C C . ASN A 1 166 ? 86.476 6.347 -113.737 1.00 76.19 166 ASN A C 1
ATOM 1237 O O . ASN A 1 166 ? 85.546 5.844 -113.119 1.00 76.19 166 ASN A O 1
ATOM 1241 N N . ALA A 1 167 ? 87.748 6.155 -113.375 1.00 79.94 167 ALA A N 1
ATOM 1242 C CA . ALA A 1 167 ? 88.128 5.396 -112.184 1.00 79.94 167 ALA A CA 1
ATOM 1243 C C . ALA A 1 167 ? 87.718 6.115 -110.889 1.00 79.94 167 ALA A C 1
ATOM 1245 O O . ALA A 1 167 ? 87.149 5.483 -110.009 1.00 79.94 167 ALA A O 1
ATOM 1246 N N . LEU A 1 168 ? 87.937 7.430 -110.800 1.00 82.25 168 LEU A N 1
ATOM 1247 C CA . LEU A 1 168 ? 87.589 8.249 -109.635 1.00 82.25 168 LEU A CA 1
ATOM 1248 C C . LEU A 1 168 ? 86.070 8.472 -109.530 1.00 82.25 168 LEU A C 1
ATOM 1250 O O . LEU A 1 168 ? 85.521 8.444 -108.439 1.00 82.25 168 LEU A O 1
ATOM 1254 N N . VAL A 1 169 ? 85.364 8.598 -110.657 1.00 78.56 169 VAL A N 1
ATOM 1255 C CA . VAL A 1 169 ? 83.892 8.591 -110.714 1.00 78.56 169 VAL A CA 1
ATOM 1256 C C . VAL A 1 169 ? 83.337 7.212 -110.354 1.00 78.56 169 VAL A C 1
ATOM 1258 O O . VAL A 1 169 ? 82.312 7.153 -109.691 1.00 78.56 169 VAL A O 1
ATOM 1261 N N . ALA A 1 170 ? 83.993 6.108 -110.725 1.00 80.50 170 ALA A N 1
ATOM 1262 C CA . ALA A 1 170 ? 83.589 4.767 -110.294 1.00 80.50 170 ALA A CA 1
ATOM 1263 C C . ALA A 1 170 ? 83.869 4.518 -108.801 1.00 80.50 170 ALA A C 1
ATOM 1265 O O . ALA A 1 170 ? 83.064 3.867 -108.144 1.00 80.50 170 ALA A O 1
ATOM 1266 N N . GLU A 1 171 ? 84.965 5.053 -108.259 1.00 80.94 171 GLU A N 1
ATOM 1267 C CA . GLU A 1 171 ? 85.285 5.034 -106.826 1.00 80.94 171 GLU A CA 1
ATOM 1268 C C . GLU A 1 171 ? 84.286 5.881 -106.023 1.00 80.94 171 GLU A C 1
ATOM 1270 O O . GLU A 1 171 ? 83.766 5.418 -105.012 1.00 80.94 171 GLU A O 1
ATOM 1275 N N . GLU A 1 172 ? 83.920 7.067 -106.517 1.00 78.50 172 GLU A N 1
ATOM 1276 C CA . GLU A 1 172 ? 82.901 7.916 -105.892 1.00 78.50 172 GLU A CA 1
ATOM 1277 C C . GLU A 1 172 ? 81.485 7.325 -106.050 1.00 78.50 172 GLU A C 1
ATOM 1279 O O . GLU A 1 172 ? 80.692 7.405 -105.117 1.00 78.50 172 GLU A O 1
ATOM 1284 N N . LEU A 1 173 ? 81.158 6.654 -107.167 1.00 76.62 173 LEU A N 1
ATOM 1285 C CA . LEU A 1 173 ? 79.908 5.887 -107.291 1.00 76.62 173 LEU A CA 1
ATOM 1286 C C . LEU A 1 173 ? 79.873 4.694 -106.329 1.00 76.62 173 LEU A C 1
ATOM 1288 O O . LEU A 1 173 ? 78.848 4.473 -105.701 1.00 76.62 173 LEU A O 1
ATOM 1292 N N . ASP A 1 174 ? 80.969 3.953 -106.162 1.00 81.50 174 ASP A N 1
ATOM 1293 C CA . ASP A 1 174 ? 81.070 2.861 -105.184 1.00 81.50 174 ASP A CA 1
ATOM 1294 C C . ASP A 1 174 ? 80.972 3.386 -103.735 1.00 81.50 174 ASP A C 1
ATOM 1296 O O . ASP A 1 174 ? 80.309 2.777 -102.888 1.00 81.50 174 ASP A O 1
ATOM 1300 N N . ALA A 1 175 ? 81.541 4.562 -103.453 1.00 80.00 175 ALA A N 1
ATOM 1301 C CA . ALA A 1 175 ? 81.377 5.263 -102.184 1.00 80.00 175 ALA A CA 1
ATOM 1302 C C . ALA A 1 175 ? 79.927 5.737 -101.960 1.00 80.00 175 ALA A C 1
ATOM 1304 O O . ALA A 1 175 ? 79.417 5.609 -100.841 1.00 80.00 175 ALA A O 1
ATOM 1305 N N . ILE A 1 176 ? 79.246 6.218 -103.008 1.00 79.12 176 ILE A N 1
ATOM 1306 C CA . ILE A 1 176 ? 77.832 6.624 -102.995 1.00 79.12 176 ILE A CA 1
ATOM 1307 C C . ILE A 1 176 ? 76.902 5.416 -102.858 1.00 79.12 176 ILE A C 1
ATOM 1309 O O . ILE A 1 176 ? 75.995 5.480 -102.034 1.00 79.12 176 ILE A O 1
ATOM 1313 N N . ASP A 1 177 ? 77.125 4.302 -103.554 1.00 80.31 177 ASP A N 1
ATOM 1314 C CA . ASP A 1 177 ? 76.328 3.073 -103.422 1.00 80.31 177 ASP A CA 1
ATOM 1315 C C . ASP A 1 177 ? 76.482 2.488 -102.013 1.00 80.31 177 ASP A C 1
ATOM 1317 O O . ASP A 1 177 ? 75.495 2.178 -101.343 1.00 80.31 177 ASP A O 1
ATOM 1321 N N . LYS A 1 178 ? 77.711 2.438 -101.480 1.00 81.38 178 LYS A N 1
ATOM 1322 C CA . LYS A 1 178 ? 77.959 2.054 -100.078 1.00 81.38 178 LYS A CA 1
ATOM 1323 C C . LYS A 1 178 ? 77.381 3.071 -99.090 1.00 81.38 178 LYS A C 1
ATOM 1325 O O . LYS A 1 178 ? 76.978 2.697 -97.990 1.00 81.38 178 LYS A O 1
ATOM 1330 N N . GLY A 1 179 ? 77.338 4.355 -99.441 1.00 82.44 179 GLY A N 1
ATOM 1331 C CA . GLY A 1 179 ? 76.647 5.408 -98.691 1.00 82.44 179 GLY A CA 1
ATOM 1332 C C . GLY A 1 179 ? 75.139 5.171 -98.629 1.00 82.44 179 GLY A C 1
ATO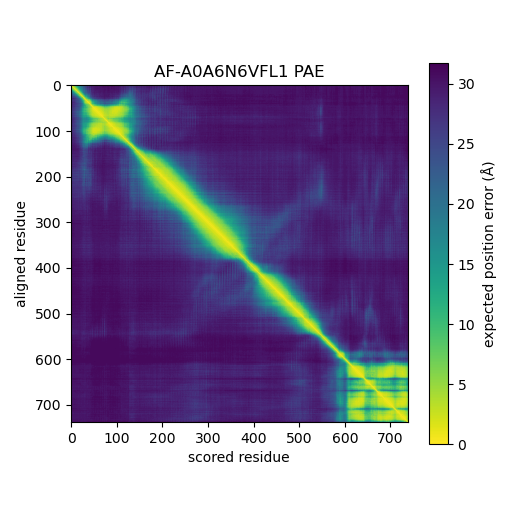M 1333 O O . GLY A 1 179 ? 74.558 5.150 -97.544 1.00 82.44 179 GLY A O 1
ATOM 1334 N N . THR A 1 180 ? 74.545 4.912 -99.789 1.00 79.69 180 THR A N 1
ATOM 1335 C CA . THR A 1 180 ? 73.112 4.721 -100.012 1.00 79.69 180 THR A CA 1
ATOM 1336 C C . THR A 1 180 ? 72.638 3.439 -99.345 1.00 79.69 180 THR A C 1
ATOM 1338 O O . THR A 1 180 ? 71.739 3.512 -98.520 1.00 79.69 180 THR A O 1
ATOM 1341 N N . GLY A 1 181 ? 73.319 2.304 -99.531 1.00 84.12 181 GLY A N 1
ATOM 1342 C CA . GLY A 1 181 ? 72.983 1.054 -98.838 1.00 84.12 181 GLY A CA 1
ATOM 1343 C C . GLY A 1 181 ? 73.077 1.152 -97.306 1.00 84.12 181 GLY A C 1
ATOM 1344 O O . GLY A 1 181 ? 72.247 0.590 -96.593 1.00 84.12 181 GLY A O 1
ATOM 1345 N N . ARG A 1 182 ? 74.025 1.936 -96.760 1.00 83.25 182 ARG A N 1
ATOM 1346 C CA . ARG A 1 182 ? 74.063 2.239 -95.311 1.00 83.25 182 ARG A CA 1
ATOM 1347 C C . ARG A 1 182 ? 72.908 3.149 -94.867 1.00 83.25 182 ARG A C 1
ATOM 1349 O O . ARG A 1 182 ? 72.438 3.016 -93.736 1.00 83.25 182 ARG A O 1
ATOM 1356 N N . ALA A 1 183 ? 72.459 4.073 -95.717 1.00 79.44 183 ALA A N 1
ATOM 1357 C CA . ALA A 1 183 ? 71.309 4.937 -95.453 1.00 79.44 183 ALA A CA 1
ATOM 1358 C C . ALA A 1 183 ? 69.977 4.174 -95.555 1.00 79.44 183 ALA A C 1
ATOM 1360 O O . ALA A 1 183 ? 69.106 4.371 -94.709 1.00 79.44 183 ALA A O 1
ATOM 1361 N N . GLU A 1 184 ? 69.845 3.263 -96.518 1.00 85.12 184 GLU A N 1
ATOM 1362 C CA . GLU A 1 184 ? 68.708 2.355 -96.667 1.00 85.12 184 GLU A CA 1
ATOM 1363 C C . GLU A 1 184 ? 68.604 1.416 -95.468 1.00 85.12 184 GLU A C 1
ATOM 1365 O O . GLU A 1 184 ? 67.554 1.382 -94.837 1.00 85.12 184 GLU A O 1
ATOM 1370 N N . GLU A 1 185 ? 69.686 0.740 -95.063 1.00 84.62 185 GLU A N 1
ATOM 1371 C CA . GLU A 1 185 ? 69.640 -0.170 -93.910 1.00 84.62 185 GLU A CA 1
ATOM 1372 C C . GLU A 1 185 ? 69.361 0.581 -92.597 1.00 84.62 185 GLU A C 1
ATOM 1374 O O . GLU A 1 185 ? 68.548 0.135 -91.788 1.00 84.62 185 GLU A O 1
ATOM 1379 N N . ARG A 1 186 ? 69.928 1.785 -92.405 1.00 85.94 186 ARG A N 1
ATOM 1380 C CA . ARG A 1 186 ? 69.545 2.660 -91.281 1.00 85.94 186 ARG A CA 1
ATOM 1381 C C . ARG A 1 186 ? 68.067 3.052 -91.342 1.00 85.94 186 ARG A C 1
ATOM 1383 O O . ARG A 1 186 ? 67.424 3.113 -90.299 1.00 85.94 186 ARG A O 1
ATOM 1390 N N . THR A 1 187 ? 67.526 3.320 -92.529 1.00 88.06 187 THR A N 1
ATOM 1391 C CA . THR A 1 187 ? 66.105 3.657 -92.716 1.00 88.06 187 THR A CA 1
ATOM 1392 C C . THR A 1 187 ? 65.205 2.446 -92.471 1.00 88.06 187 THR A C 1
ATOM 1394 O O . THR A 1 187 ? 64.150 2.595 -91.858 1.00 88.06 187 THR A O 1
ATOM 1397 N N . ARG A 1 188 ? 65.642 1.240 -92.858 1.00 88.06 188 ARG A N 1
ATOM 1398 C CA . ARG A 1 188 ? 64.957 -0.032 -92.599 1.00 88.06 188 ARG A CA 1
ATOM 1399 C C . ARG A 1 188 ? 64.894 -0.318 -91.100 1.00 88.06 188 ARG A C 1
ATOM 1401 O O . ARG A 1 188 ? 63.800 -0.486 -90.577 1.00 88.06 188 ARG A O 1
ATOM 1408 N N . VAL A 1 189 ? 66.031 -0.258 -90.403 1.00 89.25 189 VAL A N 1
ATOM 1409 C CA . VAL A 1 189 ? 66.117 -0.440 -88.940 1.00 89.25 189 VAL A CA 1
ATOM 1410 C C . VAL A 1 189 ? 65.342 0.649 -88.186 1.00 89.25 189 VAL A C 1
ATOM 1412 O O . VAL A 1 189 ? 64.661 0.350 -87.211 1.00 89.25 189 VAL A O 1
ATOM 1415 N N . MET A 1 190 ? 65.372 1.905 -88.647 1.00 86.25 190 MET A N 1
ATOM 1416 C CA . MET A 1 190 ? 64.539 2.976 -88.081 1.00 86.25 190 MET A CA 1
ATOM 1417 C C . MET A 1 190 ? 63.042 2.701 -88.291 1.00 86.25 190 MET A C 1
ATOM 1419 O O . MET A 1 190 ? 62.253 2.910 -87.376 1.00 86.25 190 MET A O 1
ATOM 1423 N N . GLY A 1 191 ? 62.638 2.209 -89.465 1.00 90.38 191 GLY A N 1
ATOM 1424 C CA . GLY A 1 191 ? 61.256 1.808 -89.741 1.00 90.38 191 GLY A CA 1
ATOM 1425 C C . GLY A 1 191 ? 60.796 0.618 -88.894 1.00 90.38 191 GLY A C 1
ATOM 1426 O O . GLY A 1 191 ? 59.664 0.612 -88.419 1.00 90.38 191 GLY A O 1
ATOM 1427 N N . GLU A 1 192 ? 61.685 -0.346 -88.655 1.00 90.12 192 GLU A N 1
ATOM 1428 C CA . GLU A 1 192 ? 61.465 -1.521 -87.806 1.00 90.12 192 GLU A CA 1
ATOM 1429 C C . GLU A 1 192 ? 61.273 -1.099 -86.334 1.00 90.12 192 GLU A C 1
ATOM 1431 O O . GLU A 1 192 ? 60.228 -1.385 -85.750 1.00 90.12 192 GLU A O 1
ATOM 1436 N N . LEU A 1 193 ? 62.176 -0.272 -85.788 1.00 90.31 193 LEU A N 1
ATOM 1437 C CA . LEU A 1 193 ? 62.064 0.314 -84.441 1.00 90.31 193 LEU A CA 1
ATOM 1438 C C . LEU A 1 193 ? 60.837 1.229 -84.271 1.00 90.31 193 LEU A C 1
ATOM 1440 O O . LEU A 1 193 ? 60.198 1.223 -83.219 1.00 90.31 193 LEU A O 1
ATOM 1444 N N . LEU A 1 194 ? 60.475 2.018 -85.289 1.00 89.12 194 LEU A N 1
ATOM 1445 C CA . LEU A 1 194 ? 59.258 2.841 -85.265 1.00 89.12 194 LEU A CA 1
ATOM 1446 C C . LEU A 1 194 ? 57.984 1.991 -85.361 1.00 89.12 194 LEU A C 1
ATOM 1448 O O . LEU A 1 194 ? 56.955 2.384 -84.810 1.00 89.12 194 LEU A O 1
ATOM 1452 N N . SER A 1 195 ? 58.034 0.833 -86.026 1.00 89.50 195 SER A N 1
ATOM 1453 C CA . SER A 1 195 ? 56.932 -0.132 -86.033 1.00 89.50 195 SER A CA 1
ATOM 1454 C C . SER A 1 195 ? 56.774 -0.785 -84.660 1.00 89.50 195 SER A C 1
ATOM 1456 O O . SER A 1 195 ? 55.665 -0.798 -84.133 1.00 89.50 195 SER A O 1
ATOM 1458 N N . GLU A 1 196 ? 57.872 -1.228 -84.043 1.00 90.94 196 GLU A N 1
ATOM 1459 C CA . GLU A 1 196 ? 57.896 -1.796 -82.688 1.00 90.94 196 GLU A CA 1
ATOM 1460 C C . GLU A 1 196 ? 57.397 -0.783 -81.639 1.00 90.94 196 GLU A C 1
ATOM 1462 O O . GLU A 1 196 ? 56.499 -1.088 -80.852 1.00 90.94 196 GLU A O 1
ATOM 1467 N N . GLN A 1 197 ? 57.873 0.469 -81.681 1.00 90.25 197 GLN A N 1
ATOM 1468 C CA . GLN A 1 197 ? 57.349 1.541 -80.824 1.00 90.25 197 GLN A CA 1
ATOM 1469 C C . GLN A 1 197 ? 55.861 1.812 -81.067 1.00 90.25 197 GLN A C 1
ATOM 1471 O O . GLN A 1 197 ? 55.112 2.024 -80.112 1.00 90.25 197 GLN A O 1
ATOM 1476 N N . ARG A 1 198 ? 55.403 1.816 -82.324 1.00 90.81 198 ARG A N 1
ATOM 1477 C CA . ARG A 1 198 ? 53.988 2.033 -82.660 1.00 90.81 198 ARG A CA 1
ATOM 1478 C C . ARG A 1 198 ? 53.103 0.885 -82.175 1.00 90.81 198 ARG A C 1
ATOM 1480 O O . ARG A 1 198 ? 51.981 1.140 -81.738 1.00 90.81 198 ARG A O 1
ATOM 1487 N N . GLU A 1 199 ? 53.589 -0.348 -82.248 1.00 90.75 199 GLU A N 1
ATOM 1488 C CA . GLU A 1 199 ? 52.896 -1.531 -81.749 1.00 90.75 199 GLU A CA 1
ATOM 1489 C C . GLU A 1 199 ? 52.810 -1.504 -80.220 1.00 90.75 199 GLU A C 1
ATOM 1491 O O . GLU A 1 199 ? 51.699 -1.525 -79.689 1.00 90.75 199 GLU A O 1
ATOM 1496 N N . GLY A 1 200 ? 53.931 -1.289 -79.521 1.00 92.25 200 GLY A N 1
ATOM 1497 C CA . GLY A 1 200 ? 53.971 -1.156 -78.061 1.00 92.25 200 GLY A CA 1
ATOM 1498 C C . GLY A 1 200 ? 53.144 0.019 -77.519 1.00 92.25 200 GLY A C 1
ATOM 1499 O O . GLY A 1 200 ? 52.448 -0.125 -76.515 1.00 92.25 200 GLY A O 1
ATOM 1500 N N . LEU A 1 201 ? 53.119 1.169 -78.206 1.00 88.88 201 LEU A N 1
ATOM 1501 C CA . LEU A 1 201 ? 52.200 2.273 -77.881 1.00 88.88 201 LEU A CA 1
ATOM 1502 C C . LEU A 1 201 ? 50.731 1.894 -78.128 1.00 88.88 201 LEU A C 1
ATOM 1504 O O . LEU A 1 201 ? 49.851 2.317 -77.378 1.00 88.88 201 LEU A O 1
ATOM 1508 N N . GLY A 1 202 ? 50.454 1.080 -79.149 1.00 92.50 202 GLY A N 1
ATOM 1509 C CA . GLY A 1 202 ? 49.130 0.520 -79.412 1.00 92.50 202 GLY A CA 1
ATOM 1510 C C . GLY A 1 202 ? 48.684 -0.488 -78.349 1.00 92.50 202 GLY A C 1
ATOM 1511 O O . GLY A 1 202 ? 47.511 -0.508 -77.979 1.00 92.50 202 GLY A O 1
ATOM 1512 N N . GLU A 1 203 ? 49.588 -1.314 -77.825 1.00 90.00 203 GLU A N 1
ATOM 1513 C CA . GLU A 1 203 ? 49.319 -2.194 -76.682 1.00 90.00 203 GLU A CA 1
ATOM 1514 C C . GLU A 1 203 ? 49.094 -1.396 -75.397 1.00 90.00 203 GLU A C 1
ATOM 1516 O O . GLU A 1 203 ? 48.078 -1.598 -74.733 1.00 90.00 203 GLU A O 1
ATOM 1521 N N . LEU A 1 204 ? 49.957 -0.420 -75.098 1.00 89.94 204 LEU A N 1
ATOM 1522 C CA . LEU A 1 204 ? 49.812 0.472 -73.946 1.00 89.94 204 LEU A CA 1
ATOM 1523 C C . LEU A 1 204 ? 48.468 1.220 -73.975 1.00 89.94 204 LEU A C 1
ATOM 1525 O O . LEU A 1 204 ? 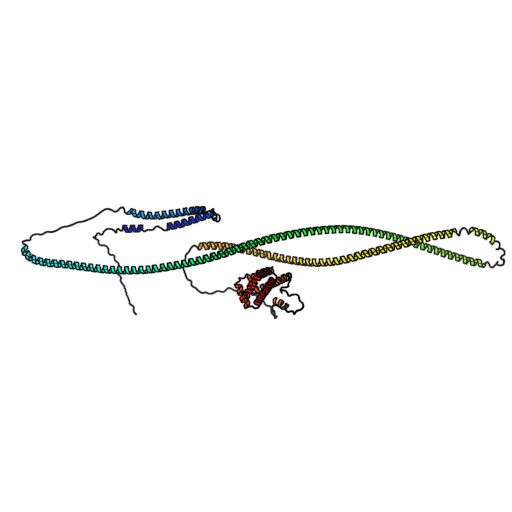47.775 1.288 -72.961 1.00 89.94 204 LEU A O 1
ATOM 1529 N N . ALA A 1 205 ? 48.056 1.732 -75.139 1.00 89.38 205 ALA A N 1
ATOM 1530 C CA . ALA A 1 205 ? 46.766 2.400 -75.308 1.00 89.38 205 ALA A CA 1
ATOM 1531 C C . ALA A 1 205 ? 45.572 1.455 -75.070 1.00 89.38 205 ALA A C 1
ATOM 1533 O O . ALA A 1 205 ? 44.591 1.856 -74.442 1.00 89.38 205 ALA A O 1
ATOM 1534 N N . ARG A 1 206 ? 45.655 0.191 -75.515 1.00 90.50 206 ARG A N 1
ATOM 1535 C CA . ARG A 1 206 ? 44.630 -0.834 -75.234 1.00 90.50 206 ARG A CA 1
ATOM 1536 C C . ARG A 1 206 ? 44.598 -1.212 -73.752 1.00 90.50 206 ARG A C 1
ATOM 1538 O O . ARG A 1 206 ? 43.510 -1.318 -73.191 1.00 90.50 206 ARG A O 1
ATOM 1545 N N . ALA A 1 207 ? 45.759 -1.362 -73.113 1.00 90.50 207 ALA A N 1
ATOM 1546 C CA . ALA A 1 207 ? 45.871 -1.655 -71.686 1.00 90.50 207 ALA A CA 1
ATOM 1547 C C . ALA A 1 207 ? 45.232 -0.538 -70.843 1.00 90.50 207 ALA A C 1
ATOM 1549 O O . ALA A 1 207 ? 44.304 -0.810 -70.082 1.00 90.50 207 ALA A O 1
ATOM 1550 N N . ILE A 1 208 ? 45.629 0.721 -71.074 1.00 90.25 208 ILE A N 1
ATOM 1551 C CA . ILE A 1 208 ? 45.052 1.909 -70.420 1.00 90.25 208 ILE A CA 1
ATOM 1552 C C . ILE A 1 208 ? 43.540 2.003 -70.673 1.00 90.25 208 ILE A C 1
ATOM 1554 O O . ILE A 1 208 ? 42.787 2.288 -69.744 1.00 90.25 208 ILE A O 1
ATOM 1558 N N . GLY A 1 209 ? 43.073 1.718 -71.894 1.00 91.56 209 GLY A N 1
ATOM 1559 C CA . GLY A 1 209 ? 41.641 1.635 -72.198 1.00 91.56 209 GLY A CA 1
ATOM 1560 C C . GLY A 1 209 ? 40.921 0.588 -71.341 1.00 91.56 209 GLY A C 1
ATOM 1561 O O . GLY A 1 209 ? 39.925 0.901 -70.694 1.00 91.56 209 GLY A O 1
ATOM 1562 N N . SER A 1 210 ? 41.464 -0.630 -71.263 1.00 92.19 210 SER A N 1
ATOM 1563 C CA . SER A 1 210 ? 40.870 -1.736 -70.499 1.00 92.19 210 SER A CA 1
ATOM 1564 C C . SER A 1 210 ? 40.871 -1.514 -68.978 1.00 92.19 210 SER A C 1
ATOM 1566 O O . SER A 1 210 ? 39.893 -1.862 -68.308 1.00 92.19 210 SER A O 1
ATOM 1568 N N . GLU A 1 211 ? 41.910 -0.879 -68.423 1.00 90.94 211 GLU A N 1
ATOM 1569 C CA . GLU A 1 211 ? 41.916 -0.455 -67.019 1.00 90.94 211 GLU A CA 1
ATOM 1570 C C . GLU A 1 211 ? 40.922 0.682 -66.781 1.00 90.94 211 GLU A C 1
ATOM 1572 O O . GLU A 1 211 ? 40.159 0.616 -65.820 1.00 90.94 211 GLU A O 1
ATOM 1577 N N . SER A 1 212 ? 40.854 1.676 -67.673 1.00 90.25 212 SER A N 1
ATOM 1578 C CA . SER A 1 212 ? 39.910 2.799 -67.584 1.00 90.25 212 SER A CA 1
ATOM 1579 C C . SER A 1 212 ? 38.447 2.344 -67.657 1.00 90.25 212 SER A C 1
ATOM 1581 O O . SER A 1 212 ? 37.614 2.816 -66.883 1.00 90.25 212 SER A O 1
ATOM 1583 N N . ASP A 1 213 ? 38.122 1.354 -68.492 1.00 92.75 213 ASP A N 1
ATOM 1584 C CA . ASP A 1 213 ? 36.794 0.728 -68.520 1.00 92.75 213 ASP A CA 1
ATOM 1585 C C . ASP A 1 213 ? 36.501 -0.107 -67.264 1.00 92.75 213 ASP A C 1
ATOM 1587 O O . ASP A 1 213 ? 35.337 -0.291 -66.899 1.00 92.75 213 ASP A O 1
ATOM 1591 N N . THR A 1 214 ? 37.527 -0.645 -66.597 1.00 93.00 214 THR A N 1
ATOM 1592 C CA . THR A 1 214 ? 37.395 -1.436 -65.358 1.00 93.00 214 THR A CA 1
ATOM 1593 C C . THR A 1 214 ? 37.213 -0.516 -64.147 1.00 93.00 214 THR A C 1
ATOM 1595 O O . THR A 1 214 ? 36.157 -0.546 -63.520 1.00 93.00 214 THR A O 1
ATOM 1598 N N . VAL A 1 215 ? 38.177 0.381 -63.914 1.00 92.00 215 VAL A N 1
ATOM 1599 C CA . VAL A 1 215 ? 37.974 1.825 -63.707 1.00 92.00 215 VAL A CA 1
ATOM 1600 C C . VAL A 1 215 ? 36.536 2.315 -63.477 1.00 92.00 215 VAL A C 1
ATOM 1602 O O . VAL A 1 215 ? 35.945 2.299 -62.394 1.00 92.00 215 VAL A O 1
ATOM 1605 N N . ALA A 1 216 ? 35.967 2.755 -64.597 1.00 92.19 216 ALA A N 1
ATOM 1606 C CA . ALA A 1 216 ? 34.661 3.363 -64.722 1.00 92.19 216 ALA A CA 1
ATOM 1607 C C . ALA A 1 216 ? 33.503 2.415 -64.383 1.00 92.19 216 ALA A C 1
ATOM 1609 O O . ALA A 1 216 ? 32.431 2.913 -64.040 1.00 92.19 216 ALA A O 1
ATOM 1610 N N . ARG A 1 217 ? 33.664 1.087 -64.494 1.00 92.62 217 ARG A N 1
ATOM 1611 C CA . ARG A 1 217 ? 32.666 0.114 -64.010 1.00 92.62 217 ARG A CA 1
ATOM 1612 C C . ARG A 1 217 ? 32.667 0.042 -62.487 1.00 92.62 217 ARG A C 1
ATOM 1614 O O . ARG A 1 217 ? 31.621 0.277 -61.893 1.00 92.62 217 ARG A O 1
ATOM 1621 N N . SER A 1 218 ? 33.831 -0.136 -61.861 1.00 92.38 218 SER A N 1
ATOM 1622 C CA . SER A 1 218 ? 33.939 -0.199 -60.398 1.00 92.38 218 SER A CA 1
ATOM 1623 C C . SER A 1 218 ? 33.469 1.094 -59.723 1.00 92.38 218 SER A C 1
ATOM 1625 O O . SER A 1 218 ? 32.800 1.038 -58.696 1.00 92.38 218 SER A O 1
ATOM 1627 N N . ILE A 1 219 ? 33.727 2.266 -60.320 1.00 92.44 219 ILE A N 1
ATOM 1628 C CA . ILE A 1 219 ? 33.190 3.543 -59.817 1.00 92.44 219 ILE A CA 1
ATOM 1629 C C . ILE A 1 219 ? 31.654 3.583 -59.897 1.00 92.44 219 ILE A C 1
ATOM 1631 O O . ILE A 1 219 ? 31.022 4.037 -58.947 1.00 92.44 219 ILE A O 1
ATOM 1635 N N . ARG A 1 220 ? 31.037 3.090 -60.982 1.00 93.19 220 ARG A N 1
ATOM 1636 C CA . ARG A 1 220 ? 29.568 2.995 -61.090 1.00 93.19 220 ARG A CA 1
ATOM 1637 C C . ARG A 1 220 ? 28.993 2.041 -60.043 1.00 93.19 220 ARG A C 1
ATOM 1639 O O . ARG A 1 220 ? 28.124 2.445 -59.283 1.00 93.19 220 ARG A O 1
ATOM 1646 N N . GLU A 1 221 ? 29.553 0.839 -59.929 1.00 93.12 221 GLU A N 1
ATOM 1647 C CA . GLU A 1 221 ? 29.160 -0.163 -58.928 1.00 93.12 221 GLU A CA 1
ATOM 1648 C C . GLU A 1 221 ? 29.278 0.377 -57.490 1.00 93.12 221 GLU A C 1
ATOM 1650 O O . GLU A 1 221 ? 28.384 0.166 -56.673 1.00 93.12 221 GLU A O 1
ATOM 1655 N N . GLN A 1 222 ? 30.339 1.133 -57.180 1.00 93.62 222 GLN A N 1
ATOM 1656 C CA . GLN A 1 222 ? 30.507 1.795 -55.882 1.00 93.62 222 GLN A CA 1
ATOM 1657 C C . GLN A 1 222 ? 29.494 2.927 -55.660 1.00 93.62 222 GLN A C 1
ATOM 1659 O O . GLN A 1 222 ? 28.965 3.049 -54.557 1.00 93.62 222 GLN A O 1
ATOM 1664 N N . VAL A 1 223 ? 29.191 3.740 -56.679 1.00 94.62 223 VAL A N 1
ATOM 1665 C CA . VAL A 1 223 ? 28.174 4.804 -56.591 1.00 94.62 223 VAL A CA 1
ATOM 1666 C C . VAL A 1 223 ? 26.779 4.217 -56.377 1.00 94.62 223 VAL A C 1
ATOM 1668 O O . VAL A 1 223 ? 26.055 4.698 -55.506 1.00 94.62 223 VAL A O 1
ATOM 1671 N N . ASP A 1 224 ? 26.419 3.152 -57.093 1.00 93.75 224 ASP A N 1
ATOM 1672 C CA . ASP A 1 224 ? 25.129 2.473 -56.939 1.00 93.75 224 ASP A CA 1
ATOM 1673 C C . ASP A 1 224 ? 25.023 1.758 -55.578 1.00 93.75 224 ASP A C 1
ATOM 1675 O O . ASP A 1 224 ? 23.984 1.832 -54.918 1.00 93.75 224 ASP A O 1
ATOM 1679 N N . ALA A 1 225 ? 26.112 1.153 -55.087 1.00 92.75 225 ALA A N 1
ATOM 1680 C CA . ALA A 1 225 ? 26.168 0.576 -53.743 1.00 92.75 225 ALA A CA 1
ATOM 1681 C C . ALA A 1 225 ? 26.040 1.641 -52.637 1.00 92.75 225 ALA A C 1
ATOM 1683 O O . ALA A 1 225 ? 25.281 1.452 -51.685 1.00 92.75 225 ALA A O 1
ATOM 1684 N N . VAL A 1 226 ? 26.729 2.782 -52.766 1.00 93.31 226 VAL A N 1
ATOM 1685 C CA . VAL A 1 226 ? 26.589 3.922 -51.841 1.00 93.31 226 VAL A CA 1
ATOM 1686 C C . VAL A 1 226 ? 25.169 4.483 -51.887 1.00 93.31 226 VAL A C 1
ATOM 1688 O O . VAL A 1 226 ? 24.598 4.758 -50.834 1.00 93.31 226 VAL A O 1
ATOM 1691 N N . ARG A 1 227 ? 24.560 4.592 -53.073 1.00 94.00 227 ARG A N 1
ATOM 1692 C CA . ARG A 1 227 ? 23.171 5.034 -53.228 1.00 94.00 227 ARG A CA 1
ATOM 1693 C C . ARG A 1 227 ? 22.195 4.092 -52.525 1.00 94.00 227 ARG A C 1
ATOM 1695 O O . ARG A 1 227 ? 21.418 4.552 -51.697 1.00 94.00 227 ARG A O 1
ATOM 1702 N N . GLY A 1 228 ? 22.304 2.783 -52.755 1.00 93.88 228 GLY A N 1
ATOM 1703 C CA . GLY A 1 228 ? 21.480 1.782 -52.072 1.00 93.88 228 GLY A CA 1
ATOM 1704 C C . GLY A 1 228 ? 21.670 1.767 -50.549 1.00 93.88 228 GLY A C 1
ATOM 1705 O O . GLY A 1 228 ? 20.713 1.529 -49.812 1.00 93.88 228 GLY A O 1
ATOM 1706 N N . LEU A 1 229 ? 22.874 2.073 -50.052 1.00 92.12 229 LEU A N 1
ATOM 1707 C CA . LEU A 1 229 ? 23.125 2.265 -48.618 1.00 92.12 229 LEU A CA 1
ATOM 1708 C C . LEU A 1 229 ? 22.482 3.550 -48.074 1.00 92.12 229 LEU A C 1
ATOM 1710 O O . LEU A 1 229 ? 21.958 3.522 -46.963 1.00 92.12 229 LEU A O 1
ATOM 1714 N N . VAL A 1 230 ? 22.477 4.648 -48.836 1.00 94.44 230 VAL A N 1
ATOM 1715 C CA . VAL A 1 230 ? 21.809 5.909 -48.462 1.00 94.44 230 VAL A CA 1
ATOM 1716 C C . VAL A 1 230 ? 20.287 5.752 -48.461 1.00 94.44 230 VAL A C 1
ATOM 1718 O O . VAL A 1 230 ? 19.652 6.139 -47.483 1.00 94.44 230 VAL A O 1
ATOM 1721 N N . ASP A 1 231 ? 19.705 5.119 -49.480 1.00 93.88 231 ASP A N 1
ATOM 1722 C CA . ASP A 1 231 ? 18.262 4.849 -49.548 1.00 93.88 231 ASP A CA 1
ATOM 1723 C C . ASP A 1 231 ? 17.819 3.909 -48.403 1.00 93.88 231 ASP A C 1
ATOM 1725 O O . ASP A 1 231 ? 16.771 4.105 -47.775 1.00 93.88 231 ASP A O 1
ATOM 1729 N N . LYS A 1 232 ? 18.661 2.926 -48.047 1.00 91.75 232 LYS A N 1
ATOM 1730 C CA . LYS A 1 232 ? 18.444 2.059 -46.879 1.00 91.75 232 LYS A CA 1
ATOM 1731 C C . LYS A 1 232 ? 18.603 2.801 -45.546 1.00 91.75 232 LYS A C 1
ATOM 1733 O O . LYS A 1 232 ? 17.832 2.554 -44.625 1.00 91.75 232 LYS A O 1
ATOM 1738 N N . ALA A 1 233 ? 19.560 3.722 -45.431 1.00 90.25 233 ALA A N 1
ATOM 1739 C CA . ALA A 1 233 ? 19.709 4.562 -44.245 1.00 90.25 233 ALA A CA 1
ATOM 1740 C C . ALA A 1 233 ? 18.494 5.487 -44.062 1.00 90.25 233 ALA A C 1
ATOM 1742 O O . ALA A 1 233 ? 17.927 5.534 -42.972 1.00 90.25 233 ALA A O 1
ATOM 1743 N N . ALA A 1 234 ? 18.047 6.150 -45.133 1.00 93.38 234 ALA A N 1
ATOM 1744 C CA . ALA A 1 234 ? 16.877 7.025 -45.132 1.00 93.38 234 ALA A CA 1
ATOM 1745 C C . ALA A 1 234 ? 15.606 6.282 -44.694 1.00 93.38 234 ALA A C 1
ATOM 1747 O O . ALA A 1 234 ? 14.922 6.734 -43.780 1.00 93.38 234 ALA A O 1
ATOM 1748 N N . THR A 1 235 ? 15.342 5.101 -45.262 1.00 95.00 235 THR A N 1
ATOM 1749 C CA . THR A 1 235 ? 14.203 4.268 -44.840 1.00 95.00 235 THR A CA 1
ATOM 1750 C C . THR A 1 235 ? 14.317 3.811 -43.386 1.00 95.00 235 THR A C 1
ATOM 1752 O O . THR A 1 235 ? 13.337 3.912 -42.660 1.00 95.00 235 THR A O 1
ATOM 1755 N N . THR A 1 236 ? 15.499 3.410 -42.894 1.00 93.81 236 THR A N 1
ATOM 1756 C CA . THR A 1 236 ? 15.654 3.079 -41.459 1.00 93.81 236 THR A CA 1
ATOM 1757 C C . THR A 1 236 ? 15.501 4.279 -40.518 1.00 93.81 236 THR A C 1
ATOM 1759 O O . THR A 1 236 ? 15.126 4.090 -39.362 1.00 93.81 236 THR A O 1
ATOM 1762 N N . LEU A 1 237 ? 15.773 5.503 -40.984 1.00 93.31 237 LEU A N 1
ATOM 1763 C CA . LEU A 1 237 ? 15.568 6.731 -40.212 1.00 93.31 237 LEU A CA 1
ATOM 1764 C C . LEU A 1 237 ? 14.090 7.142 -40.168 1.00 93.31 237 LEU A C 1
ATOM 1766 O O . LEU A 1 237 ? 13.635 7.605 -39.125 1.00 93.31 237 LEU A O 1
ATOM 1770 N N . ASP A 1 238 ? 13.333 6.916 -41.243 1.00 93.62 238 ASP A N 1
ATOM 1771 C CA . ASP A 1 238 ? 11.876 7.114 -41.276 1.00 93.62 238 ASP A CA 1
ATOM 1772 C C . ASP A 1 238 ? 11.149 6.086 -40.384 1.00 93.62 238 ASP A C 1
ATOM 1774 O O . ASP A 1 238 ? 10.334 6.441 -39.527 1.00 93.62 238 ASP A O 1
ATOM 1778 N N . ASP A 1 239 ? 11.563 4.815 -40.459 1.00 91.62 239 ASP A N 1
ATOM 1779 C CA . ASP A 1 239 ? 11.154 3.740 -39.544 1.00 91.62 239 ASP A CA 1
ATOM 1780 C C . ASP A 1 239 ? 11.465 4.073 -38.072 1.00 91.62 239 ASP A C 1
ATOM 1782 O O . ASP A 1 239 ? 10.699 3.728 -37.173 1.00 91.62 239 ASP A O 1
ATOM 1786 N N . ALA A 1 240 ? 12.593 4.734 -37.794 1.00 89.25 240 ALA A N 1
ATOM 1787 C CA . ALA A 1 240 ? 12.939 5.178 -36.446 1.00 89.25 240 ALA A CA 1
ATOM 1788 C C . ALA A 1 240 ? 12.094 6.387 -36.009 1.00 89.25 240 ALA A C 1
ATOM 1790 O O . ALA A 1 240 ? 11.597 6.407 -34.883 1.00 89.25 240 ALA A O 1
ATOM 1791 N N . GLY A 1 241 ? 11.887 7.368 -36.893 1.00 92.50 241 GLY A N 1
ATOM 1792 C CA . GLY A 1 241 ? 11.084 8.562 -36.627 1.00 92.50 241 GLY A CA 1
ATOM 1793 C C . GLY A 1 241 ? 9.626 8.228 -36.313 1.00 92.50 241 GLY A C 1
ATOM 1794 O O . GLY A 1 241 ? 9.103 8.656 -35.284 1.00 92.50 241 GLY A O 1
ATOM 1795 N N . THR A 1 242 ? 8.992 7.390 -37.134 1.00 93.69 242 THR A N 1
ATOM 1796 C CA . THR A 1 242 ? 7.614 6.913 -36.912 1.00 93.69 242 THR A CA 1
ATOM 1797 C C . THR A 1 242 ? 7.469 6.156 -35.586 1.00 93.69 242 THR A C 1
ATOM 1799 O O . THR A 1 242 ? 6.523 6.406 -34.835 1.00 93.69 242 THR A O 1
ATOM 1802 N N . ARG A 1 243 ? 8.439 5.300 -35.229 1.00 90.88 243 ARG A N 1
ATOM 1803 C CA . ARG A 1 243 ? 8.473 4.609 -33.925 1.00 90.88 243 ARG A CA 1
ATOM 1804 C C . ARG A 1 243 ? 8.647 5.575 -32.749 1.00 90.88 243 ARG A C 1
ATOM 1806 O O . ARG A 1 243 ? 7.971 5.395 -31.741 1.00 90.88 243 ARG A O 1
ATOM 1813 N N . ILE A 1 244 ? 9.494 6.600 -32.867 1.00 91.75 244 ILE A N 1
ATOM 1814 C CA . ILE A 1 244 ? 9.697 7.622 -31.820 1.00 91.75 244 ILE A CA 1
ATOM 1815 C C . ILE A 1 244 ? 8.421 8.448 -31.594 1.00 91.75 244 ILE A C 1
ATOM 1817 O O . ILE A 1 244 ? 8.050 8.698 -30.443 1.00 91.75 244 ILE A O 1
ATOM 1821 N N . VAL A 1 245 ? 7.720 8.830 -32.668 1.00 93.00 245 VAL A N 1
ATOM 1822 C CA . VAL A 1 245 ? 6.421 9.522 -32.588 1.00 93.00 245 VAL A CA 1
ATOM 1823 C C . VAL A 1 245 ? 5.390 8.643 -31.877 1.00 93.00 245 VAL A C 1
ATOM 1825 O O . VAL A 1 245 ? 4.802 9.083 -30.889 1.00 93.00 245 VAL A O 1
ATOM 1828 N N . ALA A 1 246 ? 5.237 7.381 -32.293 1.00 90.12 246 ALA A N 1
ATOM 1829 C CA . ALA A 1 246 ? 4.320 6.440 -31.648 1.00 90.12 246 ALA A CA 1
ATOM 1830 C C . ALA A 1 246 ? 4.667 6.208 -30.163 1.00 90.12 246 ALA A C 1
ATOM 1832 O O . ALA A 1 246 ? 3.782 6.225 -29.307 1.00 90.12 246 ALA A O 1
ATOM 1833 N N . GLN A 1 247 ? 5.955 6.061 -29.829 1.00 91.38 247 GLN A N 1
ATOM 1834 C CA . GLN A 1 247 ? 6.411 5.939 -28.442 1.00 91.38 247 GLN A CA 1
ATOM 1835 C C . GLN A 1 247 ? 6.077 7.188 -27.622 1.00 91.38 247 GLN A C 1
ATOM 1837 O O . GLN A 1 247 ? 5.569 7.057 -26.511 1.00 91.38 247 GLN A O 1
ATOM 1842 N N . THR A 1 248 ? 6.264 8.386 -28.174 1.00 92.44 248 THR A N 1
ATOM 1843 C CA . THR A 1 248 ? 5.935 9.647 -27.490 1.00 92.44 248 THR A CA 1
ATOM 1844 C C . THR A 1 248 ? 4.426 9.797 -27.274 1.00 92.44 248 THR A C 1
ATOM 1846 O O . THR A 1 248 ? 4.008 10.208 -26.195 1.00 92.44 248 THR A O 1
ATOM 1849 N N . GLU A 1 249 ? 3.591 9.380 -28.230 1.00 91.06 249 GLU A N 1
ATOM 1850 C CA . GLU A 1 249 ? 2.130 9.367 -28.071 1.00 91.06 249 GLU A CA 1
ATOM 1851 C C . GLU A 1 249 ? 1.666 8.347 -27.009 1.00 91.06 249 GLU A C 1
ATOM 1853 O O . GLU A 1 249 ? 0.753 8.623 -26.224 1.00 91.06 249 GLU A O 1
ATOM 1858 N N . THR A 1 250 ? 2.318 7.179 -26.914 1.00 91.06 250 THR A N 1
ATOM 1859 C CA . THR A 1 250 ? 2.057 6.234 -25.811 1.00 91.06 250 THR A CA 1
ATOM 1860 C C . THR A 1 250 ? 2.542 6.764 -24.463 1.00 91.06 250 THR A C 1
ATOM 1862 O O . THR A 1 250 ? 1.818 6.640 -23.478 1.00 91.06 250 THR A O 1
ATOM 1865 N N . LEU A 1 251 ? 3.708 7.416 -24.412 1.00 89.00 251 LEU A N 1
ATOM 1866 C CA . LEU A 1 251 ? 4.260 7.999 -23.190 1.00 89.00 251 LEU A CA 1
ATOM 1867 C C . LEU A 1 251 ? 3.363 9.127 -22.667 1.00 89.00 251 LEU A C 1
ATOM 1869 O O . LEU A 1 251 ? 3.037 9.132 -21.486 1.00 89.00 251 LEU A O 1
ATOM 1873 N N . ALA A 1 252 ? 2.882 10.013 -23.544 1.00 90.94 252 ALA A N 1
ATOM 1874 C CA . ALA A 1 252 ? 1.938 11.072 -23.191 1.00 90.94 252 ALA A CA 1
ATOM 1875 C C . ALA A 1 252 ? 0.631 10.511 -22.600 1.00 90.94 252 ALA A C 1
ATOM 1877 O O . ALA A 1 252 ? 0.165 10.993 -21.567 1.00 90.94 252 ALA A O 1
ATOM 1878 N N . ARG A 1 253 ? 0.073 9.443 -23.194 1.00 90.31 253 ARG A N 1
ATOM 1879 C CA . ARG A 1 253 ? -1.108 8.749 -22.647 1.00 90.31 253 ARG A CA 1
ATOM 1880 C C . ARG A 1 253 ? -0.838 8.102 -21.286 1.00 90.31 253 ARG A C 1
ATOM 1882 O O . ARG A 1 253 ? -1.685 8.198 -20.403 1.00 90.31 253 ARG A O 1
ATOM 1889 N N . VAL A 1 254 ? 0.333 7.491 -21.091 1.00 91.75 254 VAL A N 1
ATOM 1890 C CA . VAL A 1 254 ? 0.740 6.927 -19.791 1.00 91.75 254 VAL A CA 1
ATOM 1891 C C . VAL A 1 254 ? 0.935 8.028 -18.743 1.00 91.75 254 VAL A C 1
ATOM 1893 O O . VAL A 1 254 ? 0.494 7.855 -17.611 1.00 91.75 254 VAL A O 1
ATOM 1896 N N . SER A 1 255 ? 1.525 9.172 -19.099 1.00 89.81 255 SER A N 1
ATOM 1897 C CA . SER A 1 255 ? 1.684 10.316 -18.192 1.00 89.81 255 SER A CA 1
ATOM 1898 C C . SER A 1 255 ? 0.347 10.928 -17.771 1.00 89.81 255 SER A C 1
ATOM 1900 O O . SER A 1 255 ? 0.170 11.218 -16.590 1.00 89.81 255 SER A O 1
ATOM 1902 N N . GLU A 1 256 ? -0.612 11.081 -18.688 1.00 90.25 256 GLU A N 1
ATOM 1903 C CA . GLU A 1 256 ? -1.940 11.603 -18.339 1.00 90.25 256 GLU A CA 1
ATOM 1904 C C . GLU A 1 256 ? -2.737 10.603 -17.484 1.00 90.25 256 GLU A C 1
ATOM 1906 O O . GLU A 1 256 ? -3.332 10.987 -16.480 1.00 90.25 256 GLU A O 1
ATOM 1911 N N . ALA A 1 257 ? -2.670 9.303 -17.797 1.00 86.69 257 ALA A N 1
ATOM 1912 C CA . ALA A 1 257 ? -3.266 8.256 -16.964 1.00 86.69 257 ALA A CA 1
ATOM 1913 C C . ALA A 1 257 ? -2.633 8.191 -15.559 1.00 86.69 257 ALA A C 1
ATOM 1915 O O . ALA A 1 257 ? -3.343 8.028 -14.566 1.00 86.69 257 ALA A O 1
ATOM 1916 N N . ALA A 1 258 ? -1.312 8.370 -15.453 1.00 85.00 258 ALA A N 1
ATOM 1917 C CA . ALA A 1 258 ? -0.612 8.446 -14.172 1.00 85.00 258 ALA A CA 1
ATOM 1918 C C . ALA A 1 258 ? -1.015 9.693 -13.366 1.00 85.00 258 ALA A C 1
ATOM 1920 O O . ALA A 1 258 ? -1.182 9.596 -12.151 1.00 85.00 258 ALA A O 1
ATOM 1921 N N . ARG A 1 259 ? -1.230 10.841 -14.026 1.00 91.06 259 ARG A N 1
ATOM 1922 C CA . ARG A 1 259 ? -1.722 12.065 -13.378 1.00 91.06 259 ARG A CA 1
ATOM 1923 C C . ARG A 1 259 ? -3.153 11.901 -12.869 1.00 91.06 259 ARG A C 1
ATOM 1925 O O . ARG A 1 259 ? -3.394 12.129 -11.689 1.00 91.06 259 ARG A O 1
ATOM 1932 N N . ALA A 1 260 ? -4.062 11.390 -13.698 1.00 90.31 260 ALA A N 1
ATOM 1933 C CA . ALA A 1 260 ? -5.428 11.074 -13.278 1.00 90.31 260 ALA A CA 1
ATOM 1934 C C . ALA A 1 260 ? -5.463 10.058 -12.115 1.00 90.31 260 ALA A C 1
ATOM 1936 O O . ALA A 1 260 ? -6.280 10.184 -11.204 1.00 90.31 260 ALA A O 1
ATOM 1937 N N . GLY A 1 261 ? -4.543 9.085 -12.095 1.00 87.44 261 GLY A N 1
ATOM 1938 C CA . GLY A 1 261 ? -4.355 8.166 -10.967 1.00 87.44 261 GLY A CA 1
ATOM 1939 C C . GLY A 1 261 ? -3.839 8.849 -9.690 1.00 87.44 261 GLY A C 1
ATOM 1940 O O . GLY A 1 261 ? -4.290 8.520 -8.590 1.00 87.44 261 GLY A O 1
ATOM 1941 N N . ALA A 1 262 ? -2.937 9.827 -9.812 1.00 87.44 262 ALA A N 1
ATOM 1942 C CA . ALA A 1 262 ? -2.455 10.632 -8.688 1.00 87.44 262 ALA A CA 1
ATOM 1943 C C . ALA A 1 262 ? -3.567 11.524 -8.101 1.00 87.44 262 ALA A C 1
ATOM 1945 O O . ALA A 1 262 ? -3.748 11.564 -6.883 1.00 87.44 262 ALA A O 1
ATOM 1946 N N . ASP A 1 263 ? -4.373 12.164 -8.948 1.00 90.81 263 ASP A N 1
ATOM 1947 C CA . ASP A 1 263 ? -5.520 12.972 -8.517 1.00 90.81 263 ASP A CA 1
ATOM 1948 C C . ASP A 1 263 ? -6.598 12.093 -7.850 1.00 90.81 263 ASP A C 1
ATOM 1950 O O . ASP A 1 263 ? -7.111 12.416 -6.772 1.00 90.81 263 ASP A O 1
ATOM 1954 N N . ALA A 1 264 ? -6.887 10.922 -8.432 1.00 88.44 264 ALA A N 1
ATOM 1955 C CA . ALA A 1 264 ? -7.808 9.946 -7.859 1.00 88.44 264 ALA A CA 1
ATOM 1956 C C . ALA A 1 264 ? -7.341 9.466 -6.475 1.00 88.44 264 ALA A C 1
ATOM 1958 O O . ALA A 1 264 ? -8.111 9.557 -5.516 1.00 88.44 264 ALA A O 1
ATOM 1959 N N . THR A 1 265 ? -6.084 9.024 -6.343 1.00 86.56 265 THR A N 1
ATOM 1960 C CA . THR A 1 265 ? -5.521 8.570 -5.056 1.00 86.56 265 THR A CA 1
ATOM 1961 C C . THR A 1 265 ? -5.475 9.687 -4.016 1.00 86.56 265 THR A C 1
ATOM 1963 O O . THR A 1 265 ? -5.850 9.442 -2.871 1.00 86.56 265 THR A O 1
ATOM 1966 N N . THR A 1 266 ? -5.148 10.923 -4.405 1.00 92.62 266 THR A N 1
ATOM 1967 C CA . THR A 1 266 ? -5.233 12.101 -3.523 1.00 92.62 266 THR A CA 1
ATOM 1968 C C . THR A 1 266 ? -6.656 12.284 -2.987 1.00 92.62 266 THR A C 1
ATOM 1970 O O . THR A 1 266 ? -6.855 12.386 -1.778 1.00 92.62 266 THR A O 1
ATOM 1973 N N . SER A 1 267 ? -7.673 12.211 -3.855 1.00 93.12 267 SER A N 1
ATOM 1974 C CA . SER A 1 267 ? -9.080 12.325 -3.438 1.00 93.12 267 SER A CA 1
ATOM 1975 C C . SER A 1 267 ? -9.583 11.147 -2.586 1.00 93.12 267 SER A C 1
ATOM 1977 O O . SER A 1 267 ? -10.576 11.285 -1.869 1.00 93.12 267 SER A O 1
ATOM 1979 N N . MET A 1 268 ? -8.944 9.973 -2.673 1.00 89.94 268 MET A N 1
ATOM 1980 C CA . MET A 1 268 ? -9.250 8.816 -1.825 1.00 89.94 268 MET A CA 1
ATOM 1981 C C . MET A 1 268 ? -8.581 8.937 -0.454 1.00 89.94 268 MET A C 1
ATOM 1983 O O . MET A 1 268 ? -9.223 8.619 0.544 1.00 89.94 268 MET A O 1
ATOM 1987 N N . LEU A 1 269 ? -7.341 9.431 -0.395 1.00 90.00 269 LEU A N 1
ATOM 1988 C CA . LEU A 1 269 ? -6.626 9.708 0.853 1.00 90.00 269 LEU A CA 1
ATOM 1989 C C . LEU A 1 269 ? -7.324 10.801 1.670 1.00 90.00 269 LEU A C 1
ATOM 1991 O O . LEU A 1 269 ? -7.512 10.620 2.868 1.00 90.00 269 LEU A O 1
ATOM 1995 N N . ASP A 1 270 ? -7.790 11.871 1.024 1.00 91.38 270 ASP A N 1
ATOM 1996 C CA . ASP A 1 270 ? -8.577 12.935 1.663 1.00 91.38 270 ASP A CA 1
ATOM 1997 C C . ASP A 1 270 ? -9.874 12.379 2.289 1.00 91.38 270 ASP A C 1
ATOM 1999 O O . ASP A 1 270 ? -10.099 12.480 3.496 1.00 91.38 270 ASP A O 1
ATOM 2003 N N . ARG A 1 271 ? -10.659 11.618 1.509 1.00 92.00 271 ARG A N 1
ATOM 2004 C CA . ARG A 1 271 ? -11.855 10.903 2.002 1.00 92.00 271 ARG A CA 1
ATOM 2005 C C . ARG A 1 271 ? -11.554 9.902 3.125 1.00 92.00 271 ARG A C 1
ATOM 2007 O O . ARG A 1 271 ? -12.405 9.690 3.991 1.00 92.00 271 ARG A O 1
ATOM 2014 N N . GLN A 1 272 ? -10.387 9.256 3.115 1.00 89.50 272 GLN A N 1
ATOM 2015 C CA . GLN A 1 272 ? -9.948 8.368 4.196 1.00 89.50 272 GLN A CA 1
ATOM 2016 C C . GLN A 1 272 ? -9.566 9.155 5.453 1.00 89.50 272 GLN A C 1
ATOM 2018 O O . GLN A 1 272 ? -9.961 8.746 6.542 1.00 89.50 272 GLN A O 1
ATOM 2023 N N . ALA A 1 273 ? -8.886 10.296 5.318 1.00 89.56 273 ALA A N 1
ATOM 2024 C CA . ALA A 1 273 ? -8.552 11.182 6.428 1.00 89.56 273 ALA A CA 1
ATOM 2025 C C . ALA A 1 273 ? -9.818 11.719 7.115 1.00 89.56 273 ALA A C 1
ATOM 2027 O O . ALA A 1 273 ? -9.967 11.531 8.322 1.00 89.56 273 ALA A O 1
ATOM 2028 N N . SER A 1 274 ? -10.790 12.254 6.363 1.00 90.81 274 SER A N 1
ATOM 2029 C CA . SER A 1 274 ? -12.066 12.712 6.940 1.00 90.81 274 SER A CA 1
ATOM 2030 C C . SER A 1 274 ? -12.851 11.572 7.603 1.00 90.81 274 SER A C 1
ATOM 2032 O O . SER A 1 274 ? -13.470 11.763 8.649 1.00 90.81 274 SER A O 1
ATOM 2034 N N . ARG A 1 275 ? -12.822 10.354 7.035 1.00 89.44 275 ARG A N 1
ATOM 2035 C CA . ARG A 1 275 ? -13.439 9.173 7.667 1.00 89.44 275 ARG A CA 1
ATOM 2036 C C . ARG A 1 275 ? -12.739 8.782 8.969 1.00 89.44 275 ARG A C 1
ATOM 2038 O O . ARG A 1 275 ? -13.429 8.462 9.933 1.00 89.44 275 ARG A O 1
ATOM 2045 N N . LEU A 1 276 ? -11.408 8.814 9.013 1.00 87.44 276 LEU A N 1
ATOM 2046 C CA . LEU A 1 276 ? -10.634 8.544 10.227 1.00 87.44 276 LEU A CA 1
ATOM 2047 C C . LEU A 1 276 ? -10.892 9.604 11.302 1.00 87.44 276 LEU A C 1
ATOM 2049 O O . LEU A 1 276 ? -11.064 9.239 12.459 1.00 87.44 276 LEU A O 1
ATOM 2053 N N . GLU A 1 277 ? -11.008 10.880 10.933 1.00 91.44 277 GLU A N 1
ATOM 2054 C CA . GLU A 1 277 ? -11.377 11.964 11.850 1.00 91.44 277 GLU A CA 1
ATOM 2055 C C . GLU A 1 277 ? -12.786 11.768 12.437 1.00 91.44 277 GLU A C 1
ATOM 2057 O O . GLU A 1 277 ? -12.969 11.839 13.653 1.00 91.44 277 GLU A O 1
ATOM 2062 N N . VAL A 1 278 ? -13.784 11.445 11.606 1.00 93.69 278 VAL A N 1
ATOM 2063 C CA . VAL A 1 278 ? -15.151 11.144 12.070 1.00 93.69 278 VAL A CA 1
ATOM 2064 C C . VAL A 1 278 ? -15.174 9.920 12.995 1.00 93.69 278 VAL A C 1
ATOM 2066 O O . VAL A 1 278 ? -15.826 9.958 14.039 1.00 93.69 278 VAL A O 1
ATOM 2069 N N . VAL A 1 279 ? -14.440 8.853 12.664 1.00 91.25 279 VAL A N 1
ATOM 2070 C CA . VAL A 1 279 ? -14.344 7.645 13.505 1.00 91.25 279 VAL A CA 1
ATOM 2071 C C . VAL A 1 279 ? -13.601 7.925 14.816 1.00 91.25 279 VAL A C 1
ATOM 2073 O O . VAL A 1 279 ? -14.044 7.459 15.863 1.00 91.25 279 VAL A O 1
ATOM 2076 N N . ALA A 1 280 ? -12.527 8.718 14.799 1.00 90.38 280 ALA A N 1
ATOM 2077 C CA . ALA A 1 280 ? -11.790 9.107 16.000 1.00 90.38 280 ALA A CA 1
ATOM 2078 C C . ALA A 1 280 ? -12.652 9.963 16.941 1.00 90.38 280 ALA A C 1
ATOM 2080 O O . ALA A 1 280 ? -12.720 9.681 18.137 1.00 90.38 280 ALA A O 1
ATOM 2081 N N . ASN A 1 281 ? -13.382 10.946 16.407 1.00 92.69 281 ASN A N 1
ATOM 2082 C CA . ASN A 1 281 ? -14.318 11.763 17.182 1.00 92.69 281 ASN A CA 1
ATOM 2083 C C . ASN A 1 281 ? -15.487 10.931 17.745 1.00 92.69 281 ASN A C 1
ATOM 2085 O O . ASN A 1 281 ? -15.868 11.106 18.905 1.00 92.69 281 ASN A O 1
ATOM 2089 N N . ALA A 1 282 ? -16.017 9.971 16.979 1.00 91.81 282 ALA A N 1
ATOM 2090 C CA . ALA A 1 282 ? -17.031 9.035 17.468 1.00 91.81 282 ALA A CA 1
ATOM 2091 C C . ALA A 1 282 ? -16.492 8.119 18.585 1.00 91.81 282 ALA A C 1
ATOM 2093 O O . ALA A 1 282 ? -17.176 7.908 19.589 1.00 91.81 282 ALA A O 1
ATOM 2094 N N . ALA A 1 283 ? -15.259 7.619 18.456 1.00 86.69 283 ALA A N 1
ATOM 2095 C CA . ALA A 1 283 ? -14.602 6.802 19.475 1.00 86.69 283 ALA A CA 1
ATOM 2096 C C . ALA A 1 283 ? -14.311 7.598 20.761 1.00 86.69 283 ALA A C 1
ATOM 2098 O O . ALA A 1 283 ? -14.555 7.092 21.855 1.00 86.69 283 ALA A O 1
ATOM 2099 N N . LEU A 1 284 ? -13.873 8.857 20.648 1.00 92.19 284 LEU A N 1
ATOM 2100 C CA . LEU A 1 284 ? -13.696 9.768 21.786 1.00 92.19 284 LEU A CA 1
ATOM 2101 C C . LEU A 1 284 ? -15.027 10.053 22.501 1.00 92.19 284 LEU A C 1
ATOM 2103 O O . LEU A 1 284 ? -15.091 9.988 23.726 1.00 92.19 284 LEU A O 1
ATOM 2107 N N . SER A 1 285 ? -16.112 10.283 21.755 1.00 92.00 285 SER A N 1
ATOM 2108 C CA . SER A 1 285 ? -17.455 10.468 22.326 1.00 92.00 285 SER A CA 1
ATOM 2109 C C . SER A 1 285 ? -17.986 9.201 23.023 1.00 92.00 285 SER A C 1
ATOM 2111 O O . SER A 1 285 ? -18.610 9.282 24.087 1.00 92.00 285 SER A O 1
ATOM 2113 N N . GLN A 1 286 ? -17.691 8.012 22.485 1.00 90.44 286 GLN A N 1
ATOM 2114 C CA . GLN A 1 286 ? -17.985 6.744 23.161 1.00 90.44 286 GLN A CA 1
ATOM 2115 C C . GLN A 1 286 ? -17.120 6.526 24.410 1.00 90.44 286 GLN A C 1
ATOM 2117 O O . GLN A 1 286 ? -17.627 6.010 25.403 1.00 90.44 286 GLN A O 1
ATOM 2122 N N . ALA A 1 287 ? -15.852 6.946 24.403 1.00 90.50 287 ALA A N 1
ATOM 2123 C CA . ALA A 1 287 ? -14.982 6.873 25.574 1.00 90.50 287 ALA A CA 1
ATOM 2124 C C . ALA A 1 287 ? -15.473 7.786 26.712 1.00 90.50 287 ALA A C 1
ATOM 2126 O O . ALA A 1 287 ? -15.553 7.334 27.854 1.00 90.50 287 ALA A O 1
ATOM 2127 N N . ASP A 1 288 ? -15.880 9.023 26.409 1.00 92.44 288 ASP A N 1
ATOM 2128 C CA . ASP A 1 288 ? -16.438 9.950 27.403 1.00 92.44 288 ASP A CA 1
ATOM 2129 C C . ASP A 1 288 ? -17.774 9.444 27.975 1.00 92.44 288 ASP A C 1
ATOM 2131 O O . ASP A 1 288 ? -17.929 9.303 29.189 1.00 92.44 288 ASP A O 1
ATOM 2135 N N . THR A 1 289 ? -18.721 9.039 27.120 1.00 94.06 289 THR A N 1
ATOM 2136 C CA . THR A 1 289 ? -19.997 8.472 27.599 1.00 94.06 289 THR A CA 1
ATOM 2137 C C . THR A 1 289 ? -19.824 7.142 28.344 1.00 94.06 289 THR A C 1
ATOM 2139 O O . THR A 1 289 ? -20.631 6.826 29.224 1.00 94.06 289 THR A O 1
ATOM 2142 N N . LEU A 1 290 ? -18.769 6.369 28.066 1.00 90.06 290 LEU A N 1
ATOM 2143 C CA . LEU A 1 290 ? -18.394 5.201 28.865 1.00 90.06 290 LEU A CA 1
ATOM 2144 C C . LEU A 1 290 ? -17.815 5.610 30.230 1.00 90.06 290 LEU A C 1
ATOM 2146 O O . LEU A 1 290 ? -18.213 5.028 31.241 1.00 90.06 290 LEU A O 1
ATOM 2150 N N . ALA A 1 291 ? -16.945 6.621 30.286 1.00 91.62 291 ALA A N 1
ATOM 2151 C CA . ALA A 1 291 ? -16.383 7.152 31.529 1.00 91.62 291 ALA A CA 1
ATOM 2152 C C . ALA A 1 291 ? -17.476 7.713 32.459 1.00 91.62 291 ALA A C 1
ATOM 2154 O O . ALA A 1 291 ? -17.546 7.323 33.626 1.00 91.62 291 ALA A O 1
ATOM 2155 N N . GLN A 1 292 ? -18.405 8.518 31.930 1.00 93.56 292 GLN A N 1
ATOM 2156 C CA . GLN A 1 292 ? -19.570 9.022 32.675 1.00 93.56 292 GLN A CA 1
ATOM 2157 C C . GLN A 1 292 ? -20.422 7.880 33.265 1.00 93.56 292 GLN A C 1
ATOM 2159 O O . GLN A 1 292 ? -20.831 7.925 34.429 1.00 93.56 292 GLN A O 1
ATOM 2164 N N . ARG A 1 293 ? -20.660 6.811 32.487 1.00 93.06 293 ARG A N 1
ATOM 2165 C CA . ARG A 1 293 ? -21.381 5.608 32.949 1.00 93.06 293 ARG A CA 1
ATOM 2166 C C . ARG A 1 293 ? -20.618 4.835 34.025 1.00 93.06 293 ARG A C 1
ATOM 2168 O O . ARG A 1 293 ? -21.259 4.266 34.910 1.00 93.06 293 ARG A O 1
ATOM 2175 N N . TYR A 1 294 ? -19.287 4.796 33.966 1.00 92.56 294 TYR A N 1
ATOM 2176 C CA . TYR A 1 294 ? -18.464 4.186 35.013 1.00 92.56 294 TYR A CA 1
ATOM 2177 C C . TYR A 1 294 ? -18.521 4.979 36.318 1.00 92.56 294 TYR A C 1
ATOM 2179 O O . TYR A 1 294 ? -18.748 4.372 37.362 1.00 92.56 294 TYR A O 1
ATOM 2187 N N . GLU A 1 295 ? -18.407 6.308 36.274 1.00 92.69 295 GLU A N 1
ATOM 2188 C CA . GLU A 1 295 ? -18.474 7.128 37.490 1.00 92.69 295 GLU A CA 1
ATOM 2189 C C . GLU A 1 295 ? -19.889 7.115 38.100 1.00 92.69 295 GLU A C 1
ATOM 2191 O O . GLU A 1 295 ? -20.035 6.953 39.309 1.00 92.69 295 GLU A O 1
ATOM 2196 N N . THR A 1 296 ? -20.944 7.108 37.273 1.00 93.69 296 THR A N 1
ATOM 2197 C CA . THR A 1 296 ? -22.331 6.910 37.750 1.00 93.69 296 THR A CA 1
ATOM 2198 C C . THR A 1 296 ? -22.498 5.552 38.447 1.00 93.69 296 THR A C 1
ATOM 2200 O O . THR A 1 296 ? -23.103 5.464 39.514 1.00 93.69 296 THR A O 1
ATOM 2203 N N . LYS A 1 297 ? -21.932 4.469 37.887 1.00 90.06 297 LYS A N 1
ATOM 2204 C CA . LYS A 1 297 ? -21.931 3.149 38.544 1.00 90.06 297 LYS A CA 1
ATOM 2205 C C . LYS A 1 297 ? -21.129 3.148 39.843 1.00 90.06 297 LYS A C 1
ATOM 2207 O O . LYS A 1 297 ? -21.560 2.525 40.806 1.00 90.06 297 LYS A O 1
ATOM 2212 N N . ARG A 1 298 ? -19.985 3.831 39.880 1.00 93.56 298 ARG A N 1
ATOM 2213 C CA . ARG A 1 298 ? -19.139 3.960 41.072 1.00 93.56 298 ARG A CA 1
ATOM 2214 C C . ARG A 1 298 ? -19.874 4.684 42.198 1.00 93.56 298 ARG A C 1
ATOM 2216 O O . ARG A 1 298 ? -19.850 4.196 43.324 1.00 93.56 298 ARG A O 1
ATOM 2223 N N . GLN A 1 299 ? -20.582 5.772 41.888 1.00 93.38 299 GLN A N 1
ATOM 2224 C CA . GLN A 1 299 ? -21.432 6.479 42.845 1.00 93.38 299 GLN A CA 1
ATOM 2225 C C . GLN A 1 299 ? -22.559 5.575 43.371 1.00 93.38 299 GLN A C 1
ATOM 2227 O O . GLN A 1 299 ? -22.707 5.440 44.582 1.00 93.38 299 GLN A O 1
ATOM 2232 N N . LEU A 1 300 ? -23.289 4.880 42.489 1.00 92.38 300 LEU A N 1
ATOM 2233 C CA . LEU A 1 300 ? -24.352 3.944 42.891 1.00 92.38 300 LEU A CA 1
ATOM 2234 C C . LEU A 1 300 ? -23.838 2.786 43.765 1.00 92.38 300 LEU A C 1
ATOM 2236 O O . LEU A 1 300 ? -24.536 2.353 44.679 1.00 92.38 300 LEU A O 1
ATOM 2240 N N . ILE A 1 301 ? -22.622 2.288 43.513 1.00 91.50 301 ILE A N 1
ATOM 2241 C CA . ILE A 1 301 ? -21.965 1.277 44.358 1.00 91.50 301 ILE A CA 1
ATOM 2242 C C . ILE A 1 301 ? -21.579 1.873 45.721 1.00 91.50 301 ILE A C 1
ATOM 2244 O O . ILE A 1 301 ? -21.748 1.201 46.736 1.00 91.50 301 ILE A O 1
ATOM 2248 N N . GLY A 1 302 ? -21.122 3.130 45.761 1.00 93.06 302 GLY A N 1
ATOM 2249 C CA . GLY A 1 302 ? -20.871 3.870 47.001 1.00 93.06 302 GLY A CA 1
ATOM 2250 C C . GLY A 1 302 ? -22.132 4.023 47.854 1.00 93.06 302 GLY A C 1
ATOM 2251 O O . GLY A 1 302 ? -22.144 3.587 49.001 1.00 93.06 302 GLY A O 1
ATOM 2252 N N . GLU A 1 303 ? -23.219 4.538 47.273 1.00 92.88 303 GLU A N 1
ATOM 2253 C CA . GLU A 1 303 ? -24.515 4.673 47.955 1.00 92.88 303 GLU A CA 1
ATOM 2254 C C . GLU A 1 303 ? -25.071 3.320 48.433 1.00 92.88 303 GLU A C 1
ATOM 2256 O O . GLU A 1 303 ? -25.670 3.233 49.504 1.00 92.88 303 GLU A O 1
ATOM 2261 N N . ALA A 1 304 ? -24.883 2.246 47.658 1.00 90.31 304 ALA A N 1
ATOM 2262 C CA . ALA A 1 304 ? -25.298 0.903 48.058 1.00 90.31 304 ALA A CA 1
ATOM 2263 C C . ALA A 1 304 ? -24.467 0.361 49.235 1.00 90.31 304 ALA A C 1
ATOM 2265 O O . ALA A 1 304 ? -25.031 -0.253 50.141 1.00 90.31 304 ALA A O 1
ATOM 2266 N N . ALA A 1 305 ? -23.153 0.606 49.249 1.00 90.81 305 ALA A N 1
ATOM 2267 C CA . ALA A 1 305 ? -22.269 0.213 50.345 1.00 90.81 305 ALA A CA 1
ATOM 2268 C C . ALA A 1 305 ? -22.552 1.009 51.632 1.00 90.81 305 ALA A C 1
ATOM 2270 O O . ALA A 1 305 ? -22.578 0.427 52.715 1.00 90.81 305 ALA A O 1
ATOM 2271 N N . GLU A 1 306 ? -22.827 2.311 51.517 1.00 92.94 306 GLU A N 1
ATOM 2272 C CA . GLU A 1 306 ? -23.214 3.167 52.642 1.00 92.94 306 GLU A CA 1
ATOM 2273 C C . GLU A 1 306 ? -24.537 2.697 53.263 1.00 92.94 306 GLU A C 1
ATOM 2275 O O . GLU A 1 306 ? -24.581 2.398 54.457 1.00 92.94 306 GLU A O 1
ATOM 2280 N N . ARG A 1 307 ? -25.584 2.492 52.446 1.00 92.75 307 ARG A N 1
ATOM 2281 C CA . ARG A 1 307 ? -26.873 1.943 52.912 1.00 92.75 307 ARG A CA 1
ATOM 2282 C C . ARG A 1 307 ? -26.719 0.569 53.566 1.00 92.75 307 ARG A C 1
ATOM 2284 O O . ARG A 1 307 ? -27.354 0.318 54.586 1.00 92.75 307 ARG A O 1
ATOM 2291 N N . LEU A 1 308 ? -25.875 -0.308 53.014 1.00 91.88 308 LEU A N 1
ATOM 2292 C CA . LEU A 1 308 ? -25.592 -1.619 53.605 1.00 91.88 308 LEU A CA 1
ATOM 2293 C C . LEU A 1 308 ? -24.882 -1.494 54.964 1.00 91.88 308 LEU A C 1
ATOM 2295 O O . LEU A 1 308 ? -25.183 -2.263 55.873 1.00 91.88 308 LEU A O 1
ATOM 2299 N N . SER A 1 309 ? -23.989 -0.513 55.130 1.00 92.69 309 SER A N 1
ATOM 2300 C CA . SER A 1 309 ? -23.353 -0.225 56.421 1.00 92.69 309 SER A CA 1
ATOM 2301 C C . SER A 1 309 ? -24.368 0.269 57.456 1.00 92.69 309 SER A C 1
ATOM 2303 O O . SER A 1 309 ? -24.380 -0.241 58.575 1.00 92.69 309 SER A O 1
ATOM 2305 N N . THR A 1 310 ? -25.262 1.191 57.082 1.00 94.06 310 THR A N 1
ATOM 2306 C CA . THR A 1 310 ? -26.327 1.680 57.974 1.00 94.06 310 THR A CA 1
ATOM 2307 C C . THR A 1 310 ? -27.304 0.567 58.363 1.00 94.06 310 THR A C 1
ATOM 2309 O O . THR A 1 310 ? -27.706 0.476 59.521 1.00 94.06 310 THR A O 1
ATOM 2312 N N . GLU A 1 311 ? -27.688 -0.309 57.430 1.00 91.81 311 GLU A N 1
ATOM 2313 C CA . GLU A 1 311 ? -28.603 -1.416 57.738 1.00 91.81 311 GLU A CA 1
ATOM 2314 C C . GLU A 1 311 ? -27.933 -2.494 58.603 1.00 91.81 311 GLU A C 1
ATOM 2316 O O . GLU A 1 311 ? -28.586 -3.080 59.465 1.00 91.81 311 GLU A O 1
ATOM 2321 N N . ARG A 1 312 ? -26.615 -2.700 58.447 1.00 93.44 312 ARG A N 1
ATOM 2322 C CA . ARG A 1 312 ? -25.810 -3.532 59.355 1.00 93.44 312 ARG A CA 1
ATOM 2323 C C . ARG A 1 312 ? -25.793 -2.959 60.774 1.00 93.44 312 ARG A C 1
ATOM 2325 O O . ARG A 1 312 ? -25.980 -3.719 61.714 1.00 93.44 312 ARG A O 1
ATOM 2332 N N . GLU A 1 313 ? -25.610 -1.648 60.942 1.00 92.06 313 GLU A N 1
ATOM 2333 C CA . GLU A 1 313 ? -25.656 -0.999 62.265 1.00 92.06 313 GLU A CA 1
ATOM 2334 C C . GLU A 1 313 ? -27.033 -1.115 62.933 1.00 92.06 313 GLU A C 1
ATOM 2336 O O . GLU A 1 313 ? -27.105 -1.401 64.127 1.00 92.06 313 GLU A O 1
ATOM 2341 N N . LYS A 1 314 ? -28.130 -0.973 62.175 1.00 91.38 314 LYS A N 1
ATOM 2342 C CA . LYS A 1 314 ? -29.483 -1.230 62.702 1.00 91.38 314 LYS A CA 1
ATOM 2343 C C . LYS A 1 314 ? -29.674 -2.686 63.118 1.00 91.38 314 LYS A C 1
ATOM 2345 O O . LYS A 1 314 ? -30.260 -2.935 64.165 1.00 91.38 314 LYS A O 1
ATOM 2350 N N . LEU A 1 315 ? -29.211 -3.640 62.304 1.00 91.19 315 LEU A N 1
ATOM 2351 C CA . LEU A 1 315 ? -29.296 -5.065 62.630 1.00 91.19 315 LEU A CA 1
ATOM 2352 C C . LEU A 1 315 ? -28.517 -5.390 63.905 1.00 91.19 315 LEU A C 1
ATOM 2354 O O . LEU A 1 315 ? -29.059 -6.070 64.768 1.00 91.19 315 LEU A O 1
ATOM 2358 N N . GLU A 1 316 ? -27.303 -4.858 64.058 1.00 92.31 316 GLU A N 1
ATOM 2359 C CA . GLU A 1 316 ? -26.505 -5.002 65.282 1.00 92.31 316 GLU A CA 1
ATOM 2360 C C . GLU A 1 316 ? -27.267 -4.462 66.504 1.00 92.31 316 GLU A C 1
ATOM 2362 O O . GLU A 1 316 ? -27.421 -5.168 67.496 1.00 92.31 316 GLU A O 1
ATOM 2367 N N . ALA A 1 317 ? -27.834 -3.252 66.408 1.00 92.06 317 ALA A N 1
ATOM 2368 C CA . ALA A 1 317 ? -28.617 -2.649 67.488 1.00 92.06 317 ALA A CA 1
ATOM 2369 C C . ALA A 1 317 ? -29.866 -3.475 67.859 1.00 92.06 317 ALA A C 1
ATOM 2371 O O . ALA A 1 317 ? -30.161 -3.639 69.040 1.00 92.06 317 ALA A O 1
ATOM 2372 N N . VAL A 1 318 ? -30.569 -4.040 66.870 1.00 93.00 318 VAL A N 1
ATOM 2373 C CA . VAL A 1 318 ? -31.725 -4.928 67.094 1.00 93.00 318 VAL A CA 1
ATOM 2374 C C . VAL A 1 318 ? -31.299 -6.274 67.694 1.00 93.00 318 VAL A C 1
ATOM 2376 O O . VAL A 1 318 ? -32.033 -6.828 68.510 1.00 93.00 318 VAL A O 1
ATOM 2379 N N . PHE A 1 319 ? -30.124 -6.809 67.345 1.00 91.38 319 PHE A N 1
ATOM 2380 C CA . PHE A 1 319 ? -29.596 -8.028 67.968 1.00 91.38 319 PHE A CA 1
ATOM 2381 C C . PHE A 1 319 ? -29.150 -7.801 69.418 1.00 91.38 319 PHE A C 1
ATOM 2383 O O . PHE A 1 319 ? -29.454 -8.641 70.265 1.00 91.38 319 PHE A O 1
ATOM 2390 N N . GLU A 1 320 ? -28.504 -6.672 69.726 1.00 91.31 320 GLU A N 1
ATOM 2391 C CA . GLU A 1 320 ? -28.178 -6.273 71.103 1.00 91.31 320 GLU A CA 1
ATOM 2392 C C . GLU A 1 320 ? -29.461 -6.082 71.935 1.00 91.31 320 GLU A C 1
ATOM 2394 O O . GLU A 1 320 ? -29.602 -6.697 72.991 1.00 91.31 320 GLU A O 1
ATOM 2399 N N . GLU A 1 321 ? -30.449 -5.330 71.426 1.00 92.19 321 GLU A N 1
ATOM 2400 C CA . GLU A 1 321 ? -31.754 -5.156 72.083 1.00 92.19 321 GLU A CA 1
ATOM 2401 C C . GLU A 1 321 ? -32.466 -6.502 72.301 1.00 92.19 321 GLU A C 1
ATOM 2403 O O . GLU A 1 321 ? -33.030 -6.746 73.371 1.00 92.19 321 GLU A O 1
ATOM 2408 N N . HIS A 1 322 ? -32.442 -7.406 71.318 1.00 90.31 322 HIS A N 1
ATOM 2409 C CA . HIS A 1 322 ? -33.078 -8.715 71.451 1.00 90.31 322 HIS A CA 1
ATOM 2410 C C . HIS A 1 322 ? -32.362 -9.613 72.469 1.00 90.31 322 HIS A C 1
ATOM 2412 O O . HIS A 1 322 ? -33.032 -10.277 73.262 1.00 90.31 322 HIS A O 1
ATOM 2418 N N . ARG A 1 323 ? -31.021 -9.601 72.501 1.00 91.38 323 ARG A N 1
ATOM 2419 C CA . ARG A 1 323 ? -30.227 -10.326 73.505 1.00 91.38 323 ARG A CA 1
ATOM 2420 C C . ARG A 1 323 ? -30.538 -9.824 74.911 1.00 91.38 323 ARG A C 1
ATOM 2422 O O . ARG A 1 323 ? -30.778 -10.636 75.800 1.00 91.38 323 ARG A O 1
ATOM 2429 N N . ASP A 1 324 ? -30.561 -8.513 75.114 1.00 92.12 324 ASP A N 1
ATOM 2430 C CA . ASP A 1 324 ? -30.755 -7.928 76.441 1.00 92.12 324 ASP A CA 1
ATOM 2431 C C . ASP A 1 324 ? -32.195 -8.143 76.942 1.00 92.12 324 ASP A C 1
ATOM 2433 O O . ASP A 1 324 ? -32.399 -8.492 78.107 1.00 92.12 324 ASP A O 1
ATOM 2437 N N . ASN A 1 325 ? -33.194 -8.079 76.050 1.00 91.62 325 ASN A N 1
ATOM 2438 C CA . ASN A 1 325 ? -34.565 -8.509 76.353 1.00 91.62 325 ASN A CA 1
ATOM 2439 C C . ASN A 1 325 ? -34.655 -10.008 76.699 1.00 91.62 325 ASN A C 1
ATOM 2441 O O . ASN A 1 325 ? -35.408 -10.383 77.597 1.00 91.62 325 ASN A O 1
ATOM 2445 N N . MET A 1 326 ? -33.899 -10.872 76.014 1.00 86.75 326 MET A N 1
ATOM 2446 C CA . MET A 1 326 ? -33.879 -12.312 76.290 1.00 86.75 326 MET A CA 1
ATOM 2447 C C . MET A 1 326 ? -33.219 -12.624 77.644 1.00 86.75 326 MET A C 1
ATOM 2449 O O . MET A 1 326 ? -33.762 -13.417 78.408 1.00 86.75 326 MET A O 1
ATOM 2453 N N . LEU A 1 327 ? -32.125 -11.940 77.997 1.00 91.31 327 LEU A N 1
ATOM 2454 C CA . LEU A 1 327 ? -31.497 -12.033 79.323 1.00 91.31 327 LEU A CA 1
ATOM 2455 C C . LEU A 1 327 ? -32.447 -11.570 80.442 1.00 91.31 327 LEU A C 1
ATOM 2457 O O . LEU A 1 327 ? -32.545 -12.226 81.481 1.00 91.31 327 LEU A O 1
ATOM 2461 N N . ALA A 1 328 ? -33.190 -10.481 80.222 1.00 90.44 328 ALA A N 1
ATOM 2462 C CA . ALA A 1 328 ? -34.209 -10.013 81.161 1.00 90.44 328 ALA A CA 1
ATOM 2463 C C . ALA A 1 328 ? -35.376 -11.011 81.305 1.00 90.44 328 ALA A C 1
ATOM 2465 O O . ALA A 1 328 ? -35.873 -11.223 82.413 1.00 90.44 328 ALA A O 1
ATOM 2466 N N . ALA A 1 329 ? -35.790 -11.660 80.211 1.00 87.25 329 ALA A N 1
ATOM 2467 C CA . ALA A 1 329 ? -36.824 -12.693 80.227 1.00 87.25 329 ALA A CA 1
ATOM 2468 C C . ALA A 1 329 ? -36.372 -13.965 80.970 1.00 87.25 329 ALA A C 1
ATOM 2470 O O . ALA A 1 329 ? -37.134 -14.485 81.785 1.00 87.25 329 ALA A O 1
ATOM 2471 N N . ASP A 1 330 ? -35.136 -14.427 80.754 1.00 88.56 330 ASP A N 1
ATOM 2472 C CA . ASP A 1 330 ? -34.553 -15.563 81.481 1.00 88.56 330 ASP A CA 1
ATOM 2473 C C . ASP A 1 330 ? -34.445 -15.273 82.987 1.00 88.56 330 ASP A C 1
ATOM 2475 O O . ASP A 1 330 ? -34.822 -16.117 83.807 1.00 88.56 330 ASP A O 1
ATOM 2479 N N . GLN A 1 331 ? -34.006 -14.067 83.373 1.00 90.44 331 GLN A N 1
ATOM 2480 C CA . GLN A 1 331 ? -33.973 -13.663 84.782 1.00 90.44 331 GLN A CA 1
ATOM 2481 C C . GLN A 1 331 ? -35.384 -13.654 85.391 1.00 90.44 331 GLN A C 1
ATOM 2483 O O . GLN A 1 331 ? -35.602 -14.293 86.422 1.00 90.44 331 GLN A O 1
ATOM 2488 N N . ALA A 1 332 ? -36.352 -13.001 84.741 1.00 88.75 332 ALA A N 1
ATOM 2489 C CA . ALA A 1 332 ? -37.730 -12.939 85.225 1.00 88.75 332 ALA A CA 1
ATOM 2490 C C . ALA A 1 332 ? -38.385 -14.331 85.315 1.00 88.75 332 ALA A C 1
ATOM 2492 O O . ALA A 1 332 ? -39.151 -14.599 86.241 1.00 88.75 332 ALA A O 1
ATOM 2493 N N . MET A 1 333 ? -38.072 -15.246 84.391 1.00 86.62 333 MET A N 1
ATOM 2494 C CA . MET A 1 333 ? -38.571 -16.624 84.419 1.00 86.62 333 MET A CA 1
ATOM 2495 C C . MET A 1 333 ? -37.923 -17.454 85.540 1.00 86.62 333 MET A C 1
ATOM 2497 O O . MET A 1 333 ? -38.612 -18.248 86.184 1.00 86.62 333 MET A O 1
ATOM 2501 N N . ASN A 1 334 ? -36.636 -17.245 85.831 1.00 91.06 334 ASN A N 1
ATOM 2502 C CA . ASN A 1 334 ? -35.956 -17.846 86.982 1.00 91.06 334 ASN A CA 1
ATOM 2503 C C . ASN A 1 334 ? -36.532 -17.333 88.315 1.00 91.06 334 ASN A C 1
ATOM 2505 O O . ASN A 1 334 ? -36.876 -18.139 89.178 1.00 91.06 334 ASN A O 1
ATOM 2509 N N . GLU A 1 335 ? -36.728 -16.019 88.459 1.00 90.81 335 GLU A N 1
ATOM 2510 C CA . GLU A 1 335 ? -37.389 -15.410 89.625 1.00 90.81 335 GLU A CA 1
ATOM 2511 C C . GLU A 1 335 ? -38.801 -15.987 89.821 1.00 90.81 335 GLU A C 1
ATOM 2513 O O . GLU A 1 335 ? -39.124 -16.483 90.903 1.00 90.81 335 GLU A O 1
ATOM 2518 N N . ARG A 1 336 ? -39.613 -16.059 88.755 1.00 88.56 336 ARG A N 1
ATOM 2519 C CA . ARG A 1 336 ? -40.954 -16.669 88.812 1.00 88.56 336 ARG A CA 1
ATOM 2520 C C . ARG A 1 336 ? -40.931 -18.152 89.179 1.00 88.56 336 ARG A C 1
ATOM 2522 O O . ARG A 1 336 ? -41.819 -18.628 89.882 1.00 88.56 336 ARG A O 1
ATOM 2529 N N . THR A 1 337 ? -39.921 -18.888 88.725 1.00 88.75 337 THR A N 1
ATOM 2530 C CA . THR A 1 337 ? -39.746 -20.308 89.065 1.00 88.75 337 THR A CA 1
ATOM 2531 C C . THR A 1 337 ? -39.410 -20.479 90.550 1.00 88.75 337 THR A C 1
ATOM 2533 O O . THR A 1 337 ? -39.922 -21.400 91.189 1.00 88.75 337 THR A O 1
ATOM 2536 N N . GLN A 1 338 ? -38.628 -19.564 91.131 1.00 90.06 338 GLN A N 1
ATOM 2537 C CA . GLN A 1 338 ? -38.347 -19.539 92.569 1.00 90.06 338 GLN A CA 1
ATOM 2538 C C . GLN A 1 338 ? -39.592 -19.159 93.389 1.00 90.06 338 GLN A C 1
ATOM 2540 O O . GLN A 1 338 ? -39.892 -19.849 94.363 1.00 90.06 338 GLN A O 1
ATOM 2545 N N . GLU A 1 339 ? -40.375 -18.154 92.970 1.00 88.00 339 GLU A N 1
ATOM 2546 C CA . GLU A 1 339 ? -41.676 -17.832 93.591 1.00 88.00 339 GLU A CA 1
ATOM 2547 C C . GLU A 1 339 ? -42.609 -19.054 93.630 1.00 88.00 339 GLU A C 1
ATOM 2549 O O . GLU A 1 339 ? -43.164 -19.386 94.679 1.00 88.00 339 GLU A O 1
ATOM 2554 N N . ILE A 1 340 ? -42.755 -19.752 92.497 1.00 84.38 340 ILE A N 1
ATOM 2555 C CA . ILE A 1 340 ? -43.591 -20.955 92.378 1.00 84.38 340 ILE A CA 1
ATOM 2556 C C . ILE A 1 340 ? -43.061 -22.079 93.281 1.00 84.38 340 ILE A C 1
ATOM 2558 O O . ILE A 1 340 ? -43.853 -22.741 93.953 1.00 84.38 340 ILE A O 1
ATOM 2562 N N . GLY A 1 341 ? -41.740 -22.270 93.350 1.00 88.44 341 GLY A N 1
ATOM 2563 C CA . GLY A 1 341 ? -41.106 -23.236 94.250 1.00 88.44 341 GLY A CA 1
ATOM 2564 C C . GLY A 1 341 ? -41.389 -22.949 95.728 1.00 88.44 341 GLY A C 1
ATOM 2565 O O . GLY A 1 341 ? -41.771 -23.856 96.470 1.00 88.44 341 GLY A O 1
ATOM 2566 N N . HIS A 1 342 ? -41.280 -21.686 96.150 1.00 91.06 342 HIS A N 1
ATOM 2567 C CA . HIS A 1 342 ? -41.614 -21.265 97.513 1.00 91.06 342 HIS A CA 1
ATOM 2568 C C . HIS A 1 342 ? -43.107 -21.437 97.827 1.00 91.06 342 HIS A C 1
ATOM 2570 O O . HIS A 1 342 ? -43.444 -22.005 98.866 1.00 91.06 342 HIS A O 1
ATOM 2576 N N . ALA A 1 343 ? -44.001 -21.029 96.922 1.00 86.56 343 ALA A N 1
ATOM 2577 C CA . ALA A 1 343 ? -45.446 -21.185 97.099 1.00 86.56 343 ALA A CA 1
ATOM 2578 C C . ALA A 1 343 ? -45.875 -22.665 97.168 1.00 86.56 343 ALA A C 1
ATOM 2580 O O . ALA A 1 343 ? -46.731 -23.028 97.977 1.00 86.56 343 ALA A O 1
ATOM 2581 N N . ALA A 1 344 ? -45.256 -23.539 96.367 1.00 83.38 344 ALA A N 1
ATOM 2582 C CA . ALA A 1 344 ? -45.494 -24.981 96.412 1.00 83.38 344 ALA A CA 1
ATOM 2583 C C . ALA A 1 344 ? -45.005 -25.610 97.729 1.00 83.38 344 ALA A C 1
ATOM 2585 O O . ALA A 1 344 ? -45.711 -26.435 98.315 1.00 83.38 344 ALA A O 1
ATOM 2586 N N . ALA A 1 345 ? -43.835 -25.195 98.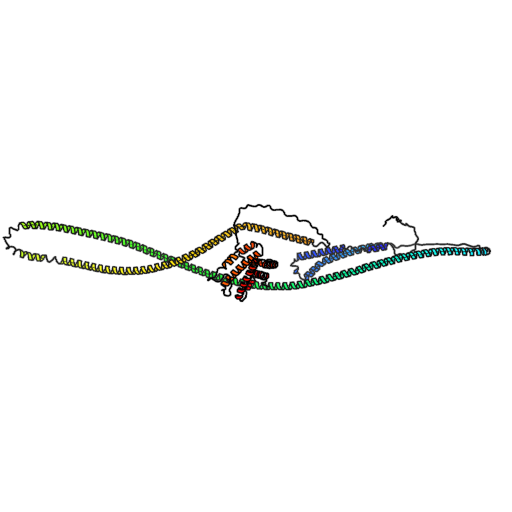229 1.00 87.19 345 ALA A N 1
ATOM 2587 C CA . ALA A 1 345 ? -43.312 -25.643 99.518 1.00 87.19 345 ALA A CA 1
ATOM 2588 C C . ALA A 1 345 ? -44.196 -25.184 100.694 1.00 87.19 345 ALA A C 1
ATOM 2590 O O . ALA A 1 345 ? -44.481 -25.974 101.596 1.00 87.19 345 ALA A O 1
ATOM 2591 N N . GLU A 1 346 ? -44.690 -23.941 100.668 1.00 88.12 346 GLU A N 1
ATOM 2592 C CA . GLU A 1 346 ? -45.609 -23.439 101.694 1.00 88.12 346 GLU A CA 1
ATOM 2593 C C . GLU A 1 346 ? -46.962 -24.170 101.656 1.00 88.12 346 GLU A C 1
ATOM 2595 O O . GLU A 1 346 ? -47.488 -24.556 102.701 1.00 88.12 346 GLU A O 1
ATOM 2600 N N . LEU A 1 347 ? -47.509 -24.428 100.462 1.00 87.56 347 LEU A N 1
ATOM 2601 C CA . LEU A 1 347 ? -48.738 -25.207 100.298 1.00 87.56 347 LEU A CA 1
ATOM 2602 C C . LEU A 1 347 ? -48.582 -26.634 100.848 1.00 87.56 347 LEU A C 1
ATOM 2604 O O . LEU A 1 347 ? -49.470 -27.111 101.554 1.00 87.56 347 LEU A O 1
ATOM 2608 N N . ALA A 1 348 ? -47.451 -27.294 100.581 1.00 84.06 348 ALA A N 1
ATOM 2609 C CA . ALA A 1 348 ? -47.153 -28.618 101.122 1.00 84.06 348 ALA A CA 1
ATOM 2610 C C . ALA A 1 348 ? -47.056 -28.607 102.660 1.00 84.06 348 ALA A C 1
ATOM 2612 O O . ALA A 1 348 ? -47.652 -29.462 103.316 1.00 84.06 348 ALA A O 1
ATOM 2613 N N . ALA A 1 349 ? -46.382 -27.610 103.245 1.00 88.00 349 ALA A N 1
ATOM 2614 C CA . ALA A 1 349 ? -46.282 -27.454 104.698 1.00 88.00 349 ALA A CA 1
ATOM 2615 C C . ALA A 1 349 ? -47.652 -27.198 105.357 1.00 88.00 349 ALA A C 1
ATOM 2617 O O . ALA A 1 349 ? -47.983 -27.826 106.364 1.00 88.00 349 ALA A O 1
ATOM 2618 N N . ARG A 1 350 ? -48.482 -26.328 104.759 1.00 89.19 350 ARG A N 1
ATOM 2619 C CA . ARG A 1 350 ? -49.863 -26.070 105.204 1.00 89.19 350 ARG A CA 1
ATOM 2620 C C . ARG A 1 350 ? -50.724 -27.336 105.135 1.00 89.19 350 ARG A C 1
ATOM 2622 O O . ARG A 1 350 ? -51.445 -27.620 106.088 1.00 89.19 350 ARG A O 1
ATOM 2629 N N . LEU A 1 351 ? -50.625 -28.113 104.051 1.00 87.06 351 LEU A N 1
ATOM 2630 C CA . LEU A 1 351 ? -51.346 -29.382 103.906 1.00 87.06 351 LEU A CA 1
ATOM 2631 C C . LEU A 1 351 ? -50.927 -30.399 104.974 1.00 87.06 351 LEU A C 1
ATOM 2633 O O . LEU A 1 351 ? -51.806 -30.962 105.628 1.00 87.06 351 LEU A O 1
ATOM 2637 N N . ASN A 1 352 ? -49.624 -30.586 105.218 1.00 86.69 352 ASN A N 1
ATOM 2638 C CA . ASN A 1 352 ? -49.150 -31.502 106.262 1.00 86.69 352 ASN A CA 1
ATOM 2639 C C . ASN A 1 352 ? -49.712 -31.108 107.634 1.00 86.69 352 ASN A C 1
ATOM 2641 O O . ASN A 1 352 ? -50.375 -31.920 108.271 1.00 86.69 352 ASN A O 1
ATOM 2645 N N . ALA A 1 353 ? -49.589 -29.831 108.013 1.00 85.81 353 ALA A N 1
ATOM 2646 C CA . ALA A 1 353 ? -50.121 -29.324 109.276 1.00 85.81 353 ALA A CA 1
ATOM 2647 C C . ALA A 1 353 ? -51.644 -29.531 109.424 1.00 85.81 353 ALA A C 1
ATOM 2649 O O . ALA A 1 353 ? -52.125 -29.772 110.535 1.00 85.81 353 ALA A O 1
ATOM 2650 N N . THR A 1 354 ? -52.419 -29.479 108.328 1.00 84.50 354 THR A N 1
ATOM 2651 C CA . THR A 1 354 ? -53.854 -29.823 108.369 1.00 84.50 354 THR A CA 1
ATOM 2652 C C . THR A 1 354 ? -54.121 -31.320 108.531 1.00 84.50 354 THR A C 1
ATOM 2654 O O . THR A 1 354 ? -55.080 -31.673 109.218 1.00 84.50 354 THR A O 1
ATOM 2657 N N . PHE A 1 355 ? -53.280 -32.201 107.977 1.00 80.44 355 PHE A N 1
ATOM 2658 C CA . PHE A 1 355 ? -53.373 -33.644 108.223 1.00 80.44 355 PHE A CA 1
ATOM 2659 C C . PHE A 1 355 ? -52.979 -34.001 109.662 1.00 80.44 355 PHE A C 1
ATOM 2661 O O . PHE A 1 355 ? -53.694 -34.771 110.302 1.00 80.44 355 PHE A O 1
ATOM 2668 N N . ASP A 1 356 ? -51.930 -33.381 110.208 1.00 83.69 356 ASP A N 1
ATOM 2669 C CA . ASP A 1 356 ? -51.504 -33.566 111.601 1.00 83.69 356 ASP A CA 1
ATOM 2670 C C . ASP A 1 356 ? -52.628 -33.153 112.578 1.00 83.69 356 ASP A C 1
ATOM 2672 O O . ASP A 1 356 ? -53.038 -33.929 113.442 1.00 83.69 356 ASP A O 1
ATOM 2676 N N . ASN A 1 357 ? -53.236 -31.977 112.362 1.00 80.94 357 ASN A N 1
ATOM 2677 C CA . ASN A 1 357 ? -54.393 -31.497 113.137 1.00 80.94 357 ASN A CA 1
ATOM 2678 C C . ASN A 1 357 ? -55.639 -32.395 113.004 1.00 80.94 357 ASN A C 1
ATOM 2680 O O . ASN A 1 357 ? -56.465 -32.456 113.922 1.00 80.94 357 ASN A O 1
ATOM 2684 N N . ALA A 1 358 ? -55.821 -33.063 111.861 1.00 72.81 358 ALA A N 1
ATOM 2685 C CA . ALA A 1 358 ? -56.907 -34.020 111.665 1.00 72.81 358 ALA A CA 1
ATOM 2686 C C . ALA A 1 358 ? -56.640 -35.336 112.417 1.00 72.81 358 ALA A C 1
ATOM 2688 O O . ALA A 1 358 ? -57.563 -35.888 113.018 1.00 72.81 358 ALA A O 1
ATOM 2689 N N . ALA A 1 359 ? -55.387 -35.800 112.446 1.00 75.62 359 ALA A N 1
ATOM 2690 C CA . ALA A 1 359 ? -54.971 -36.982 113.195 1.00 75.62 359 ALA A CA 1
ATOM 2691 C C . ALA A 1 359 ? -55.096 -36.779 114.717 1.00 75.62 359 ALA A C 1
ATOM 2693 O O . ALA A 1 359 ? -55.641 -37.645 115.404 1.00 75.62 359 ALA A O 1
ATOM 2694 N N . GLU A 1 360 ? -54.690 -35.618 115.247 1.00 76.00 360 GLU A N 1
ATOM 2695 C CA . GLU A 1 360 ? -54.891 -35.286 116.667 1.00 76.00 360 GLU A CA 1
ATOM 2696 C C . GLU A 1 360 ? -56.379 -35.238 117.044 1.00 76.00 360 GLU A C 1
ATOM 2698 O O . GLU A 1 360 ? -56.780 -35.820 118.054 1.00 76.00 360 GLU A O 1
ATOM 2703 N N . ARG A 1 361 ? -57.230 -34.622 116.206 1.00 75.88 361 ARG A N 1
ATOM 2704 C CA . ARG A 1 361 ? -58.689 -34.622 116.419 1.00 75.88 361 ARG A CA 1
ATOM 2705 C C . ARG A 1 361 ? -59.294 -36.025 116.389 1.00 75.88 361 ARG A C 1
ATOM 2707 O O . ARG A 1 361 ? -60.169 -36.309 117.203 1.00 75.88 361 ARG A O 1
ATOM 2714 N N . ALA A 1 362 ? -58.840 -36.897 115.488 1.00 70.94 362 ALA A N 1
ATOM 2715 C CA . ALA A 1 362 ? -59.298 -38.284 115.433 1.00 70.94 362 ALA A CA 1
ATOM 2716 C C . ALA A 1 362 ? -58.927 -39.055 116.714 1.00 70.94 362 ALA A C 1
ATOM 2718 O O . ALA A 1 362 ? -59.767 -39.763 117.266 1.00 70.94 362 ALA A O 1
ATOM 2719 N N . LYS A 1 363 ? -57.708 -38.857 117.236 1.00 73.31 363 LYS A N 1
ATOM 2720 C CA . LYS A 1 363 ? -57.246 -39.476 118.488 1.00 73.31 363 LYS A CA 1
ATOM 2721 C C . LYS A 1 363 ? -58.017 -38.977 119.716 1.00 73.31 363 LYS A C 1
ATOM 2723 O O . LYS A 1 363 ? -58.439 -39.784 120.538 1.00 73.31 363 LYS A O 1
ATOM 2728 N N . ALA A 1 364 ? -58.257 -37.669 119.821 1.00 74.44 364 ALA A N 1
ATOM 2729 C CA . ALA A 1 364 ? -59.039 -37.098 120.921 1.00 74.44 364 ALA A CA 1
ATOM 2730 C C . ALA A 1 364 ? -60.500 -37.597 120.934 1.00 74.44 364 ALA A C 1
ATOM 2732 O O . ALA A 1 364 ? -61.096 -37.761 122.001 1.00 74.44 364 ALA A O 1
ATOM 2733 N N . LEU A 1 365 ? -61.077 -37.870 119.758 1.00 72.38 365 LEU A N 1
ATOM 2734 C CA . LEU A 1 365 ? -62.420 -38.441 119.631 1.00 72.38 365 LEU A CA 1
ATOM 2735 C C . LEU A 1 365 ? -62.479 -39.892 120.150 1.00 72.38 365 LEU A C 1
ATOM 2737 O O . LEU A 1 365 ? -63.404 -40.235 120.884 1.00 72.38 365 LEU A O 1
ATOM 2741 N N . ASP A 1 366 ? -61.479 -40.712 119.816 1.00 68.94 366 ASP A N 1
ATOM 2742 C CA . ASP A 1 366 ? -61.353 -42.114 120.250 1.00 68.94 366 ASP A CA 1
ATOM 2743 C C . ASP A 1 366 ? -61.190 -42.245 121.780 1.00 68.94 366 ASP A C 1
ATOM 2745 O O . ASP A 1 366 ? -61.884 -43.032 122.435 1.00 68.94 366 ASP A O 1
ATOM 2749 N N . GLU A 1 367 ? -60.355 -41.385 122.375 1.00 72.75 367 GLU A N 1
ATOM 2750 C CA . GLU A 1 367 ? -60.180 -41.286 123.832 1.00 72.75 367 GLU A CA 1
ATOM 2751 C C . GLU A 1 367 ? -61.483 -40.859 124.540 1.00 72.75 367 GLU A C 1
ATOM 2753 O O . GLU A 1 367 ? -61.830 -41.413 125.587 1.00 72.75 367 GLU A O 1
ATOM 2758 N N . THR A 1 368 ? -62.251 -39.935 123.948 1.00 72.62 368 THR A N 1
ATOM 2759 C CA . THR A 1 368 ? -63.533 -39.462 124.509 1.00 72.62 368 THR A CA 1
ATOM 2760 C C . THR A 1 368 ? -64.608 -40.555 124.479 1.00 72.62 368 THR A C 1
ATOM 2762 O O . THR A 1 368 ? -65.249 -40.820 125.496 1.00 72.62 368 THR A O 1
ATOM 2765 N N . ILE A 1 369 ? -64.775 -41.240 123.341 1.00 67.00 369 ILE A N 1
ATOM 2766 C CA . ILE A 1 369 ? -65.759 -42.327 123.182 1.00 67.00 369 ILE A CA 1
ATOM 2767 C C . ILE A 1 369 ? -65.461 -43.480 124.154 1.00 67.00 369 ILE A C 1
ATOM 2769 O O . ILE A 1 369 ? -66.376 -44.039 124.764 1.00 67.00 369 ILE A O 1
ATOM 2773 N N . SER A 1 370 ? -64.180 -43.801 124.351 1.00 67.62 370 SER A N 1
ATOM 2774 C CA . SER A 1 370 ? -63.742 -44.834 125.296 1.00 67.62 370 SER A CA 1
ATOM 2775 C C . SER A 1 370 ? -64.107 -44.504 126.751 1.00 67.62 370 SER A C 1
ATOM 2777 O O . SER A 1 370 ? -64.489 -45.399 127.509 1.00 67.62 370 SER A O 1
ATOM 2779 N N . ALA A 1 371 ? -64.037 -43.228 127.146 1.00 67.56 371 ALA A N 1
ATOM 2780 C CA . ALA A 1 371 ? -64.390 -42.782 128.493 1.00 67.56 371 ALA A CA 1
ATOM 2781 C C . ALA A 1 371 ? -65.903 -42.880 128.774 1.00 67.56 371 ALA A C 1
ATOM 2783 O O . ALA A 1 371 ? -66.302 -43.405 129.819 1.00 67.56 371 ALA A O 1
ATOM 2784 N N . ASP A 1 372 ? -66.746 -42.437 127.836 1.00 65.38 372 ASP A N 1
ATOM 2785 C CA . ASP A 1 372 ? -68.207 -42.461 128.003 1.00 65.38 372 ASP A CA 1
ATOM 2786 C C . ASP A 1 372 ? -68.770 -43.892 128.056 1.00 65.38 372 ASP A C 1
ATOM 2788 O O . ASP A 1 372 ? -69.656 -44.178 128.866 1.00 65.38 372 ASP A O 1
ATOM 2792 N N . ILE A 1 373 ? -68.221 -44.826 127.267 1.00 59.94 373 ILE A N 1
ATOM 2793 C CA . ILE A 1 373 ? -68.635 -46.242 127.291 1.00 59.94 373 ILE A CA 1
ATOM 2794 C C . ILE A 1 373 ? -68.358 -46.882 128.661 1.00 59.94 373 ILE A C 1
ATOM 2796 O O . ILE A 1 373 ? -69.231 -47.555 129.215 1.00 59.94 373 ILE A O 1
ATOM 2800 N N . LEU A 1 374 ? -67.172 -46.655 129.238 1.00 61.81 374 LEU A N 1
ATOM 2801 C CA . LEU A 1 374 ? -66.820 -47.189 130.560 1.00 61.81 374 LEU A CA 1
ATOM 2802 C C . LEU A 1 374 ? -67.701 -46.600 131.670 1.00 61.81 374 LEU A C 1
ATOM 2804 O O . LEU A 1 374 ? -68.092 -47.310 132.599 1.00 61.81 374 LEU A O 1
ATOM 2808 N N . ARG A 1 375 ? -68.056 -45.317 131.554 1.00 63.47 375 ARG A N 1
ATOM 2809 C CA . ARG A 1 375 ? -68.923 -44.626 132.510 1.00 63.47 375 ARG A CA 1
ATOM 2810 C C . ARG A 1 375 ? -70.374 -45.120 132.455 1.00 63.47 375 ARG A C 1
ATOM 2812 O O . ARG A 1 375 ? -70.959 -45.392 133.504 1.00 63.47 375 ARG A O 1
ATOM 2819 N N . ALA A 1 376 ? -70.933 -45.304 131.259 1.00 59.75 376 ALA A N 1
ATOM 2820 C CA . ALA A 1 376 ? -72.306 -45.781 131.078 1.00 59.75 376 ALA A CA 1
ATOM 2821 C C . ALA A 1 376 ? -72.538 -47.187 131.670 1.00 59.75 376 ALA A C 1
ATOM 2823 O O . ALA A 1 376 ? -73.608 -47.463 132.213 1.00 59.75 376 ALA A O 1
ATOM 2824 N N . VAL A 1 377 ? -71.530 -48.067 131.622 1.00 58.50 377 VAL A N 1
ATOM 2825 C CA . VAL A 1 377 ? -71.604 -49.414 132.222 1.00 58.50 377 VAL A CA 1
ATOM 2826 C C . VAL A 1 377 ? -71.642 -49.365 133.756 1.00 58.50 377 VAL A C 1
ATOM 2828 O O . VAL A 1 377 ? -72.319 -50.188 134.372 1.00 58.50 377 VAL A O 1
ATOM 2831 N N . ALA A 1 378 ? -70.969 -48.394 134.383 1.00 58.53 378 ALA A N 1
ATOM 2832 C CA . ALA A 1 378 ? -70.987 -48.226 135.837 1.00 58.53 378 ALA A CA 1
ATOM 2833 C C . ALA A 1 378 ? -72.340 -47.689 136.342 1.00 58.53 378 ALA A C 1
ATOM 2835 O O . ALA A 1 378 ? -72.939 -48.277 137.245 1.00 58.53 378 ALA A O 1
ATOM 2836 N N . GLU A 1 379 ? -72.857 -46.619 135.727 1.00 56.44 379 GLU A N 1
ATOM 2837 C CA . GLU A 1 379 ? -74.110 -45.963 136.147 1.00 56.44 379 GLU A CA 1
ATOM 2838 C C . GLU A 1 379 ? -75.347 -46.887 135.999 1.00 56.44 379 GLU A C 1
ATOM 2840 O O . GLU A 1 379 ? -76.317 -46.764 136.749 1.00 56.44 379 GLU A O 1
ATOM 2845 N N . MET A 1 380 ? -75.294 -47.881 135.101 1.00 51.72 380 MET A N 1
ATOM 2846 C CA . MET A 1 380 ? -76.373 -48.852 134.859 1.00 51.72 380 MET A CA 1
ATOM 2847 C C . MET A 1 380 ? -76.575 -49.880 135.996 1.00 51.72 380 MET A C 1
ATOM 2849 O O . MET A 1 380 ? -77.666 -50.435 136.130 1.00 51.72 380 MET A O 1
ATOM 2853 N N . SER A 1 381 ? -75.552 -50.159 136.815 1.00 49.59 381 SER A N 1
ATOM 2854 C CA . SER A 1 381 ? -75.581 -51.270 137.789 1.00 49.59 381 SER A CA 1
ATOM 2855 C C . SER A 1 381 ? -76.224 -50.911 139.141 1.00 49.59 381 SER A C 1
ATOM 2857 O O . SER A 1 381 ? -76.748 -51.779 139.838 1.00 49.59 381 SER A O 1
ATOM 2859 N N . GLU A 1 382 ? -76.232 -49.629 139.519 1.00 45.53 382 GLU A N 1
ATOM 2860 C CA . GLU A 1 382 ? -76.699 -49.175 140.843 1.00 45.53 382 GLU A CA 1
ATOM 2861 C C . GLU A 1 382 ? -78.163 -48.677 140.834 1.00 45.53 382 GLU A C 1
ATOM 2863 O O . GLU A 1 382 ? -78.867 -48.721 141.847 1.00 45.53 382 GLU A O 1
ATOM 2868 N N . ALA A 1 383 ? -78.679 -48.276 139.666 1.00 49.94 383 ALA A N 1
ATOM 2869 C CA . ALA A 1 383 ? -79.986 -47.627 139.510 1.00 49.94 383 ALA A CA 1
ATOM 2870 C C . ALA A 1 383 ? -81.217 -48.517 139.815 1.00 49.94 383 ALA A C 1
ATOM 2872 O O . ALA A 1 383 ? -82.330 -48.008 139.972 1.00 49.94 383 ALA A O 1
ATOM 2873 N N . SER A 1 384 ? -81.053 -49.840 139.935 1.00 43.38 384 SER A N 1
ATOM 2874 C CA . SER A 1 384 ? -82.176 -50.774 140.130 1.00 43.38 384 SER A CA 1
ATOM 2875 C C . SER A 1 384 ? -82.826 -50.707 141.526 1.00 43.38 384 SER A C 1
ATOM 2877 O O . SER A 1 384 ? -83.913 -51.256 141.713 1.00 43.38 384 SER A O 1
ATOM 2879 N N . GLY A 1 385 ? -82.186 -50.076 142.520 1.00 51.25 385 GLY A N 1
ATOM 2880 C CA . GLY A 1 385 ? -82.601 -50.168 143.929 1.00 51.25 385 GLY A CA 1
ATOM 2881 C C . GLY A 1 385 ? -83.702 -49.202 144.397 1.00 51.25 385 GLY A C 1
ATOM 2882 O O . GLY A 1 385 ? -84.371 -49.479 145.394 1.00 51.25 385 GLY A O 1
ATOM 2883 N N . THR A 1 386 ? -83.900 -48.056 143.732 1.00 47.19 386 THR A N 1
ATOM 2884 C CA . THR A 1 386 ? -84.679 -46.925 144.299 1.00 47.19 386 THR A CA 1
ATOM 2885 C C . THR A 1 386 ? -85.770 -46.342 143.396 1.00 47.19 386 THR A C 1
ATOM 2887 O O . THR A 1 386 ? -86.461 -45.407 143.809 1.00 47.19 386 THR A O 1
ATOM 2890 N N . ILE A 1 387 ? -86.044 -46.967 142.244 1.00 52.97 387 ILE A N 1
ATOM 2891 C CA . ILE A 1 387 ? -87.182 -46.653 141.351 1.00 52.97 387 ILE A CA 1
ATOM 2892 C C . ILE A 1 387 ? -88.520 -46.555 142.125 1.00 52.97 387 ILE A C 1
ATOM 2894 O O . ILE A 1 387 ? -89.373 -45.726 141.812 1.00 52.97 387 ILE A O 1
ATOM 2898 N N . SER A 1 388 ? -88.677 -47.323 143.210 1.00 46.44 388 SER A N 1
ATOM 2899 C CA . SER A 1 388 ? -89.899 -47.371 144.027 1.00 46.44 388 SER A CA 1
ATOM 2900 C C . SER A 1 388 ? -90.075 -46.242 145.071 1.00 46.44 388 SER A C 1
ATOM 2902 O O . SER A 1 388 ? -90.985 -46.341 145.895 1.00 46.44 388 SER A O 1
ATOM 2904 N N . ARG A 1 389 ? -89.247 -45.180 145.084 1.00 46.16 389 ARG A N 1
ATOM 2905 C CA . ARG A 1 389 ? -89.497 -43.959 145.902 1.00 46.16 389 ARG A CA 1
ATOM 2906 C C . ARG A 1 389 ? -89.595 -42.645 145.109 1.00 46.16 389 ARG A C 1
ATOM 2908 O O . ARG A 1 389 ? -89.468 -41.557 145.661 1.00 46.16 389 ARG A O 1
ATOM 2915 N N . SER A 1 390 ? -89.947 -42.779 143.830 1.00 46.31 390 SER A N 1
ATOM 2916 C CA . SER A 1 390 ? -91.038 -42.026 143.187 1.00 46.31 390 SER A CA 1
ATOM 2917 C C . SER A 1 390 ? -91.110 -40.495 143.360 1.00 46.31 390 SER A C 1
ATOM 2919 O O . SER A 1 390 ? -91.666 -39.985 144.332 1.00 46.31 390 SER A O 1
ATOM 2921 N N . ALA A 1 391 ? -90.746 -39.787 142.286 1.00 51.97 391 ALA A N 1
ATOM 2922 C CA . ALA A 1 391 ? -91.587 -38.795 141.585 1.00 51.97 391 ALA A CA 1
ATOM 2923 C C . ALA A 1 391 ? -92.143 -37.535 142.305 1.00 51.97 391 ALA A C 1
ATOM 2925 O O . ALA A 1 391 ? -92.681 -36.667 141.626 1.00 51.97 391 ALA A O 1
ATOM 2926 N N . GLY A 1 392 ? -92.019 -37.370 143.626 1.00 45.28 392 GLY A N 1
ATOM 2927 C CA . GLY A 1 392 ? -92.639 -36.252 144.361 1.00 45.28 392 GLY A CA 1
ATOM 2928 C C . GLY A 1 392 ? -91.791 -34.978 144.500 1.00 45.28 392 GLY A C 1
ATOM 2929 O O . GLY A 1 392 ? -92.327 -33.920 144.829 1.00 45.28 392 GLY A O 1
ATOM 2930 N N . ALA A 1 393 ? -90.472 -35.063 144.291 1.00 50.62 393 ALA A N 1
ATOM 2931 C CA . ALA A 1 393 ? -89.534 -33.977 144.610 1.00 50.62 393 ALA A CA 1
ATOM 2932 C C . ALA A 1 393 ? -89.079 -33.138 143.398 1.00 50.62 393 ALA A C 1
ATOM 2934 O O . ALA A 1 393 ? -88.852 -31.936 143.540 1.00 50.62 393 ALA A O 1
ATOM 2935 N N . ALA A 1 394 ? -88.973 -33.742 142.207 1.00 47.25 394 ALA A N 1
ATOM 2936 C CA . ALA A 1 394 ? -88.386 -33.103 141.021 1.00 47.25 394 ALA A CA 1
ATOM 2937 C C . ALA A 1 394 ? -89.126 -31.823 140.580 1.00 47.25 394 ALA A C 1
ATOM 2939 O O . ALA A 1 394 ? -88.502 -30.849 140.159 1.00 47.25 394 ALA A O 1
ATOM 2940 N N . THR A 1 395 ? -90.450 -31.789 140.756 1.00 49.16 395 THR A N 1
ATOM 2941 C CA . THR A 1 395 ? -91.361 -30.736 140.271 1.00 49.16 395 THR A CA 1
ATOM 2942 C C . THR A 1 395 ? -91.129 -29.346 140.882 1.00 49.16 395 THR A C 1
ATOM 2944 O O . THR A 1 395 ? -91.726 -28.382 140.415 1.00 49.16 395 THR A O 1
ATOM 2947 N N . ARG A 1 396 ? -90.289 -29.205 141.921 1.00 53.19 396 ARG A N 1
ATOM 2948 C CA . ARG A 1 396 ? -89.985 -27.902 142.553 1.00 53.19 396 ARG A CA 1
ATOM 2949 C C . ARG A 1 396 ? -88.546 -27.411 142.393 1.00 53.19 396 ARG A C 1
ATOM 2951 O O . ARG A 1 396 ? -88.316 -26.227 142.598 1.00 53.19 396 ARG A O 1
ATOM 2958 N N . ALA A 1 397 ? -87.599 -28.265 142.001 1.00 52.22 397 ALA A N 1
ATOM 2959 C CA . ALA A 1 397 ? -86.210 -27.844 141.779 1.00 52.22 397 ALA A CA 1
ATOM 2960 C C . ALA A 1 397 ? -85.994 -27.236 140.380 1.00 52.22 397 ALA A C 1
ATOM 2962 O O . ALA A 1 397 ? -85.215 -26.304 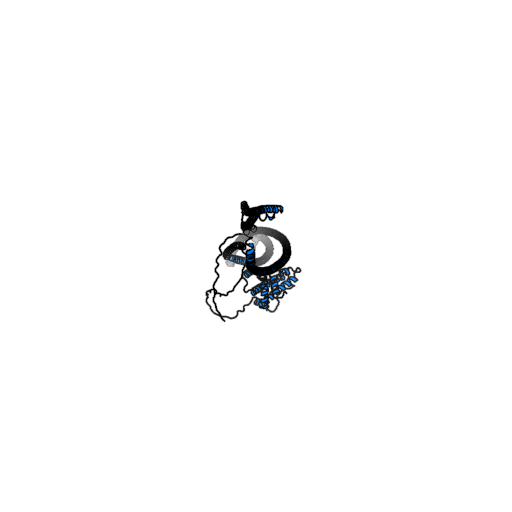140.221 1.00 52.22 397 ALA A O 1
ATOM 2963 N N . ILE A 1 398 ? -86.721 -27.737 139.374 1.00 52.19 398 ILE A N 1
ATOM 2964 C CA . ILE A 1 398 ? -86.537 -27.369 137.959 1.00 52.19 398 ILE A CA 1
ATOM 2965 C C . ILE A 1 398 ? -87.001 -25.930 137.660 1.00 52.19 398 ILE A C 1
ATOM 2967 O O . ILE A 1 398 ? -86.466 -25.287 136.766 1.00 52.19 398 ILE A O 1
ATOM 2971 N N . GLY A 1 399 ? -87.969 -25.395 138.412 1.00 53.69 399 GLY A N 1
ATOM 2972 C CA . GLY A 1 399 ? -88.520 -24.060 138.147 1.00 53.69 399 GLY A CA 1
ATOM 2973 C C . GLY A 1 399 ? -87.557 -22.900 138.426 1.00 53.69 399 GLY A C 1
ATOM 2974 O O . GLY A 1 399 ? -87.659 -21.872 137.773 1.00 53.69 399 GLY A O 1
ATOM 2975 N N . ALA A 1 400 ? -86.621 -23.054 139.368 1.00 51.66 400 ALA A N 1
ATOM 2976 C CA . ALA A 1 400 ? -85.763 -21.952 139.820 1.00 51.66 400 ALA A CA 1
ATOM 2977 C C . ALA A 1 400 ? -84.497 -21.746 138.967 1.00 51.66 400 ALA A C 1
ATOM 2979 O O . ALA A 1 400 ? -83.916 -20.669 138.995 1.00 51.66 400 ALA A O 1
ATOM 2980 N N . THR A 1 401 ? -84.058 -22.760 138.214 1.00 54.84 401 THR A N 1
ATOM 2981 C CA . THR A 1 401 ? -82.802 -22.719 137.440 1.00 54.84 401 THR A CA 1
ATOM 2982 C C . THR A 1 401 ? -82.989 -22.329 135.971 1.00 54.84 401 THR A C 1
ATOM 2984 O O . THR A 1 401 ? -82.009 -22.054 135.282 1.00 54.84 401 THR A O 1
ATOM 2987 N N . VAL A 1 402 ? -84.232 -22.290 135.479 1.00 55.66 402 VAL A N 1
ATOM 2988 C CA . VAL A 1 402 ? -84.552 -22.012 134.067 1.00 55.66 402 VAL A CA 1
ATOM 2989 C C . VAL A 1 402 ? -84.447 -20.523 133.717 1.00 55.66 402 VAL A C 1
ATOM 2991 O O . VAL A 1 402 ? -84.009 -20.196 132.614 1.00 55.66 402 VAL A O 1
ATOM 2994 N N . ASP A 1 403 ? -84.795 -19.619 134.636 1.00 50.09 403 ASP A N 1
ATOM 2995 C CA . ASP A 1 403 ? -84.786 -18.176 134.355 1.00 50.09 403 ASP A CA 1
ATOM 2996 C C . ASP A 1 403 ? -83.368 -17.574 134.334 1.00 50.09 403 ASP A C 1
ATOM 2998 O O . ASP A 1 403 ? -83.087 -16.690 133.527 1.00 50.09 403 ASP A O 1
ATOM 3002 N N . GLU A 1 404 ? -82.438 -18.086 135.147 1.00 48.28 404 GLU A N 1
ATOM 3003 C CA . GLU A 1 404 ? -81.065 -17.560 135.221 1.00 48.28 404 GLU A CA 1
ATOM 3004 C C . GLU A 1 404 ? -80.203 -18.003 134.020 1.00 48.28 404 GLU A C 1
ATOM 3006 O O . GLU A 1 404 ? -79.493 -17.197 133.413 1.00 48.28 404 GLU A O 1
ATOM 3011 N N . LEU A 1 405 ? -80.353 -19.257 133.571 1.00 50.53 405 LEU A N 1
ATOM 3012 C CA . LEU A 1 405 ? -79.657 -19.798 132.390 1.00 50.53 405 LEU A CA 1
ATOM 3013 C C . LEU A 1 405 ? -80.098 -19.127 131.070 1.00 50.53 405 LEU A C 1
ATOM 3015 O O . LEU A 1 405 ? -79.353 -19.112 130.082 1.00 50.53 405 LEU A O 1
ATOM 3019 N N . ARG A 1 406 ? -81.294 -18.525 131.062 1.00 48.66 406 ARG A N 1
ATOM 3020 C CA . ARG A 1 406 ? -81.865 -17.790 129.924 1.00 48.66 406 ARG A CA 1
ATOM 3021 C C . ARG A 1 406 ? -81.243 -16.404 129.720 1.00 48.66 406 ARG A C 1
ATOM 3023 O O . ARG A 1 406 ? -81.281 -15.895 128.603 1.00 48.66 406 ARG A O 1
ATOM 3030 N N . GLY A 1 407 ? -80.656 -15.805 130.759 1.00 50.09 407 GLY A N 1
ATOM 3031 C CA . GLY A 1 407 ? -79.983 -14.504 130.663 1.00 50.09 407 GLY A CA 1
ATOM 3032 C C . GLY A 1 407 ? -78.595 -14.580 130.017 1.00 50.09 407 GLY A C 1
ATOM 3033 O O . GLY A 1 407 ? -78.229 -13.711 129.230 1.00 50.09 407 GLY A O 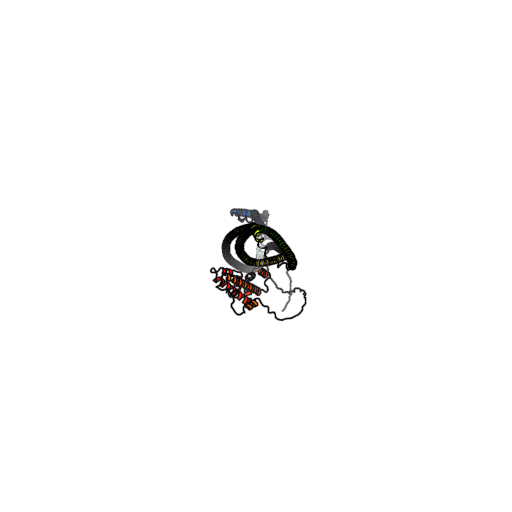1
ATOM 3034 N N . ALA A 1 408 ? -77.827 -15.633 130.314 1.00 48.91 408 ALA A N 1
ATOM 3035 C CA . ALA A 1 408 ? -76.420 -15.735 129.912 1.00 48.91 408 ALA A CA 1
ATOM 3036 C C . ALA A 1 408 ? -76.194 -16.244 128.473 1.00 48.91 408 ALA A C 1
ATOM 3038 O O . ALA A 1 408 ? -75.162 -15.955 127.871 1.00 48.91 408 ALA A O 1
ATOM 3039 N N . THR A 1 409 ? -77.136 -17.002 127.906 1.00 47.62 409 THR A N 1
ATOM 3040 C CA . THR A 1 409 ? -76.952 -17.687 126.610 1.00 47.62 409 THR A CA 1
ATOM 3041 C C . THR A 1 409 ? -77.267 -16.828 125.380 1.00 47.62 409 THR A C 1
ATOM 3043 O O . THR A 1 409 ? -76.800 -17.147 124.289 1.00 47.62 409 THR A O 1
ATOM 3046 N N . GLY A 1 410 ? -78.000 -15.718 125.529 1.00 51.88 410 GLY A N 1
ATOM 3047 C CA . GLY A 1 410 ? -78.372 -14.852 124.399 1.00 51.88 410 GLY A CA 1
ATOM 3048 C C . GLY A 1 410 ? -77.231 -13.987 123.842 1.00 51.88 410 GLY A C 1
ATOM 3049 O O . GLY A 1 410 ? -77.202 -13.708 122.649 1.00 51.88 410 GLY A O 1
ATOM 3050 N N . ALA A 1 411 ? -76.270 -13.582 124.678 1.00 50.56 411 ALA A N 1
ATOM 3051 C CA . ALA A 1 411 ? -75.308 -12.521 124.349 1.00 50.56 411 ALA A CA 1
ATOM 3052 C C . ALA A 1 411 ? -74.022 -12.977 123.622 1.00 50.56 411 ALA A C 1
ATOM 3054 O O . ALA A 1 411 ? -73.139 -12.159 123.389 1.00 50.56 411 ALA A O 1
ATOM 3055 N N . LEU A 1 412 ? -73.883 -14.268 123.289 1.00 50.62 412 LEU A N 1
ATOM 3056 C CA . LEU A 1 412 ? -72.651 -14.834 122.704 1.00 50.62 412 LEU A CA 1
ATOM 3057 C C . LEU A 1 412 ? -72.848 -15.591 121.378 1.00 50.62 412 LEU A C 1
ATOM 3059 O O . LEU A 1 412 ? -71.866 -15.888 120.702 1.00 50.62 412 LEU A O 1
ATOM 3063 N N . GLY A 1 413 ? -74.089 -15.900 120.985 1.00 54.47 413 GLY A N 1
ATOM 3064 C CA . GLY A 1 413 ? -74.366 -16.681 119.770 1.00 54.47 413 GLY A CA 1
ATOM 3065 C C . GLY A 1 413 ? -74.397 -15.871 118.467 1.00 54.47 413 GLY A C 1
ATOM 3066 O O . GLY A 1 413 ? -74.071 -16.405 117.407 1.00 54.47 413 GLY A O 1
ATOM 3067 N N . GLU A 1 414 ? -74.789 -14.595 118.524 1.00 51.69 414 GLU A N 1
ATOM 3068 C CA . GLU A 1 414 ? -75.140 -13.816 117.325 1.00 51.69 414 GLU A CA 1
ATOM 3069 C C . GLU A 1 414 ? -73.977 -13.027 116.707 1.00 51.69 414 GLU A C 1
ATOM 3071 O O . GLU A 1 414 ? -73.840 -13.013 115.485 1.00 51.69 414 GLU A O 1
ATOM 3076 N N . ASP A 1 415 ? -73.112 -12.402 117.507 1.00 56.12 415 ASP A N 1
ATOM 3077 C CA . ASP A 1 415 ? -72.064 -11.526 116.959 1.00 56.12 415 ASP A CA 1
ATOM 3078 C C . ASP A 1 415 ? -70.899 -12.308 116.340 1.00 56.12 415 ASP A C 1
ATOM 3080 O O . ASP A 1 415 ? -70.397 -11.934 115.281 1.00 56.12 415 ASP A O 1
ATOM 3084 N N . VAL A 1 416 ? -70.504 -13.438 116.938 1.00 57.44 416 VAL A N 1
ATOM 3085 C CA . VAL A 1 416 ? -69.416 -14.285 116.413 1.00 57.44 416 VAL A CA 1
ATOM 3086 C C . VAL A 1 416 ? -69.817 -14.943 115.088 1.00 57.44 416 VAL A C 1
ATOM 3088 O O . VAL A 1 416 ? -69.010 -15.017 114.162 1.00 57.44 416 VAL A O 1
ATOM 3091 N N . THR A 1 417 ? -71.069 -15.395 114.970 1.00 57.56 417 THR A N 1
ATOM 3092 C CA . THR A 1 417 ? -71.578 -16.033 113.746 1.00 57.56 417 THR A CA 1
ATOM 3093 C C . THR A 1 417 ? -71.795 -15.018 112.624 1.00 57.56 417 THR A C 1
ATOM 3095 O O . THR A 1 417 ? -71.413 -15.286 111.484 1.00 57.56 417 THR A O 1
ATOM 3098 N N . ARG A 1 418 ? -72.319 -13.827 112.945 1.00 64.19 418 ARG A N 1
ATOM 3099 C CA . ARG A 1 418 ? -72.491 -12.711 112.005 1.00 64.19 418 ARG A CA 1
ATOM 3100 C C . ARG A 1 418 ? -71.155 -12.168 111.494 1.00 64.19 418 ARG A C 1
ATOM 3102 O O . ARG A 1 418 ? -70.947 -12.131 110.287 1.00 64.19 418 ARG A O 1
ATOM 3109 N N . ALA A 1 419 ? -70.213 -11.846 112.385 1.00 64.12 419 ALA A N 1
ATOM 3110 C CA . ALA A 1 419 ? -68.905 -11.314 111.994 1.00 64.12 419 ALA A CA 1
ATOM 3111 C C . ALA A 1 419 ? -68.099 -12.297 111.123 1.00 64.12 419 ALA A C 1
ATOM 3113 O O . ALA A 1 419 ? -67.447 -11.879 110.165 1.00 64.12 419 ALA A O 1
ATOM 3114 N N . ALA A 1 420 ? -68.175 -13.603 111.407 1.00 57.38 420 ALA A N 1
ATOM 3115 C CA . ALA A 1 420 ? -67.561 -14.626 110.563 1.00 57.38 420 ALA A CA 1
ATOM 3116 C C . ALA A 1 420 ? -68.228 -14.713 109.177 1.00 57.38 420 ALA A C 1
ATOM 3118 O O . ALA A 1 420 ? -67.528 -14.774 108.165 1.00 57.38 420 ALA A O 1
ATOM 3119 N N . ALA A 1 421 ? -69.565 -14.683 109.115 1.00 64.25 421 ALA A N 1
ATOM 3120 C CA . ALA A 1 421 ? -70.307 -14.723 107.857 1.00 64.25 421 ALA A CA 1
ATOM 3121 C C . ALA A 1 421 ? -70.032 -13.493 106.974 1.00 64.25 421 ALA A C 1
ATOM 3123 O O . ALA A 1 421 ? -69.761 -13.653 105.783 1.00 64.25 421 ALA A O 1
ATOM 3124 N N . ASP A 1 422 ? -70.027 -12.289 107.550 1.00 67.75 422 ASP A N 1
ATOM 3125 C CA . ASP A 1 422 ? -69.790 -11.041 106.816 1.00 67.75 422 ASP A CA 1
ATOM 3126 C C . ASP A 1 422 ? -68.339 -10.936 106.312 1.00 67.75 422 ASP A C 1
ATOM 3128 O O . ASP A 1 422 ? -68.108 -10.567 105.157 1.00 67.75 422 ASP A O 1
ATOM 3132 N N . ALA A 1 423 ? -67.346 -11.336 107.118 1.00 64.81 423 ALA A N 1
ATOM 3133 C CA . ALA A 1 423 ? -65.937 -11.340 106.707 1.00 64.81 423 ALA A CA 1
ATOM 3134 C C . ALA A 1 423 ? -65.649 -12.352 105.578 1.00 64.81 423 ALA A C 1
ATOM 3136 O O . ALA A 1 423 ? -64.919 -12.045 104.626 1.00 64.81 423 ALA A O 1
ATOM 3137 N N . ILE A 1 424 ? -66.252 -13.545 105.646 1.00 61.34 424 ILE A N 1
ATOM 3138 C CA . ILE A 1 424 ? -66.164 -14.559 104.584 1.00 61.34 424 ILE A CA 1
ATOM 3139 C C . ILE A 1 424 ? -66.927 -14.088 103.335 1.00 61.34 424 ILE A C 1
ATOM 3141 O O . ILE A 1 424 ? -66.412 -14.201 102.225 1.00 61.34 424 ILE A O 1
ATOM 3145 N N . GLY A 1 425 ? -68.112 -13.490 103.488 1.00 70.81 425 GLY A N 1
ATOM 3146 C CA . GLY A 1 425 ? -68.883 -12.922 102.379 1.00 70.81 425 GLY A CA 1
ATOM 3147 C C . GLY A 1 425 ? -68.131 -11.813 101.636 1.00 70.81 425 GLY A C 1
ATOM 3148 O O . GLY A 1 425 ? -68.072 -11.822 100.402 1.00 70.81 425 GLY A O 1
ATOM 3149 N N . ALA A 1 426 ? -67.493 -10.898 102.369 1.00 69.44 426 ALA A N 1
ATOM 3150 C CA . ALA A 1 426 ? -66.690 -9.816 101.804 1.00 69.44 426 ALA A CA 1
ATOM 3151 C C . ALA A 1 426 ? -65.461 -10.339 101.040 1.00 69.44 426 ALA A C 1
ATOM 3153 O O . ALA A 1 426 ? -65.247 -9.957 99.886 1.00 69.44 426 ALA A O 1
ATOM 3154 N N . THR A 1 427 ? -64.691 -11.259 101.634 1.00 61.91 427 THR A N 1
ATOM 3155 C CA . THR A 1 427 ? -63.502 -11.843 100.984 1.00 61.91 427 THR A CA 1
ATOM 3156 C C . THR A 1 427 ? -63.862 -12.710 99.779 1.00 61.91 427 THR A C 1
ATOM 3158 O O . THR A 1 427 ? -63.248 -12.550 98.726 1.00 61.91 427 THR A O 1
ATOM 3161 N N . VAL A 1 428 ? -64.903 -13.547 99.854 1.00 70.81 428 VAL A N 1
ATOM 3162 C CA . VAL A 1 428 ? -65.409 -14.308 98.694 1.00 70.81 428 VAL A CA 1
ATOM 3163 C C . VAL A 1 428 ? -65.865 -13.371 97.571 1.00 70.81 428 VAL A C 1
ATOM 3165 O O . VAL A 1 428 ? -65.603 -13.650 96.402 1.00 70.81 428 VAL A O 1
ATOM 3168 N N . THR A 1 429 ? -66.491 -12.237 97.896 1.00 74.25 429 THR A N 1
ATOM 3169 C CA . THR A 1 429 ? -66.926 -11.253 96.890 1.00 74.25 429 THR A CA 1
ATOM 3170 C C . THR A 1 429 ? -65.740 -10.529 96.246 1.00 74.25 429 THR A C 1
ATOM 3172 O O . THR A 1 429 ? -65.699 -10.420 95.020 1.00 74.25 429 THR A O 1
ATOM 3175 N N . GLN A 1 430 ? -64.737 -10.103 97.026 1.00 68.31 430 GLN A N 1
ATOM 3176 C CA . GLN A 1 430 ? -63.504 -9.509 96.491 1.00 68.31 430 GLN A CA 1
ATOM 3177 C C . GLN A 1 430 ? -62.708 -10.494 95.629 1.00 68.31 430 GLN A C 1
ATOM 3179 O O . GLN A 1 430 ? -62.308 -10.134 94.524 1.00 68.31 430 GLN A O 1
ATOM 3184 N N . ILE A 1 431 ? -62.528 -11.740 96.081 1.00 68.88 431 ILE A N 1
ATOM 3185 C CA . ILE A 1 431 ? -61.849 -12.789 95.307 1.00 68.88 431 ILE A CA 1
ATOM 3186 C C . ILE A 1 431 ? -62.599 -13.027 93.995 1.00 68.88 431 ILE A C 1
ATOM 3188 O O . ILE A 1 431 ? -61.991 -12.989 92.931 1.00 68.88 431 ILE A O 1
ATOM 3192 N N . ARG A 1 432 ? -63.928 -13.181 94.030 1.00 73.00 432 ARG A N 1
ATOM 3193 C CA . ARG A 1 432 ? -64.738 -13.413 92.823 1.00 73.00 432 ARG A CA 1
ATOM 3194 C C . ARG A 1 432 ? -64.692 -12.237 91.842 1.00 73.00 432 ARG A C 1
ATOM 3196 O O . ARG A 1 432 ? -64.676 -12.468 90.634 1.00 73.00 432 ARG A O 1
ATOM 3203 N N . ALA A 1 433 ? -64.626 -10.999 92.335 1.00 72.62 433 ALA A N 1
ATOM 3204 C CA . ALA A 1 433 ? -64.417 -9.813 91.506 1.00 72.62 433 ALA A CA 1
ATOM 3205 C C . ALA A 1 433 ? -63.010 -9.796 90.877 1.00 72.62 433 ALA A C 1
ATOM 3207 O O . ALA A 1 433 ? -62.894 -9.653 89.660 1.00 72.62 433 ALA A O 1
ATOM 3208 N N . ALA A 1 434 ? -61.960 -10.029 91.670 1.00 68.69 434 ALA A N 1
ATOM 3209 C CA . ALA A 1 434 ? -60.575 -10.074 91.202 1.00 68.69 434 ALA A CA 1
ATOM 3210 C C . ALA A 1 434 ? -60.341 -11.199 90.177 1.00 68.69 434 ALA A C 1
ATOM 3212 O O . ALA A 1 434 ? -59.753 -10.959 89.126 1.00 68.69 434 ALA A O 1
ATOM 3213 N N . THR A 1 435 ? -60.871 -12.404 90.415 1.00 65.94 435 THR A N 1
ATOM 3214 C CA . THR A 1 435 ? -60.834 -13.516 89.452 1.00 65.94 435 THR A CA 1
ATOM 3215 C C . THR A 1 435 ? -61.593 -13.179 88.166 1.00 65.94 435 THR A C 1
ATOM 3217 O O . THR A 1 435 ? -61.127 -13.530 87.087 1.00 65.94 435 THR A O 1
ATOM 3220 N N . SER A 1 436 ? -62.726 -12.470 88.244 1.00 71.56 436 SER A N 1
ATOM 3221 C CA . SER A 1 436 ? -63.494 -12.050 87.060 1.00 71.56 436 SER A CA 1
ATOM 3222 C C . SER A 1 436 ? -62.772 -10.975 86.235 1.00 71.56 436 SER A C 1
ATOM 3224 O O . SER A 1 436 ? -62.777 -11.034 85.004 1.00 71.56 436 SER A O 1
ATOM 3226 N N . MET A 1 437 ? -62.094 -10.022 86.885 1.00 72.75 437 MET A N 1
ATOM 3227 C CA . MET A 1 437 ? -61.224 -9.054 86.203 1.00 72.75 437 MET A CA 1
ATOM 3228 C C . MET A 1 437 ? -60.031 -9.760 85.553 1.00 72.75 437 MET A C 1
ATOM 3230 O O . MET A 1 437 ? -59.850 -9.658 84.344 1.00 72.75 437 MET A O 1
ATOM 3234 N N . MET A 1 438 ? -59.298 -10.576 86.314 1.00 65.44 438 MET A N 1
ATOM 3235 C CA . MET A 1 438 ? -58.137 -11.316 85.815 1.00 65.44 438 MET A CA 1
ATOM 3236 C C . MET A 1 438 ? -58.499 -12.263 84.658 1.00 65.44 438 MET A C 1
ATOM 3238 O O . MET A 1 438 ? -57.742 -12.364 83.700 1.00 65.44 438 MET A O 1
ATOM 3242 N N . ALA A 1 439 ? -59.674 -12.902 84.679 1.00 68.69 439 ALA A N 1
ATOM 3243 C CA . ALA A 1 439 ? -60.158 -13.716 83.562 1.00 68.69 439 ALA A CA 1
ATOM 3244 C C . ALA A 1 439 ? -60.457 -12.885 82.297 1.00 68.69 439 ALA A C 1
ATOM 3246 O O . ALA A 1 439 ? -60.150 -13.328 81.188 1.00 68.69 439 ALA A O 1
ATOM 3247 N N . ASN A 1 440 ? -61.019 -11.678 82.442 1.00 74.31 440 ASN A N 1
ATOM 3248 C CA . ASN A 1 440 ? -61.244 -10.754 81.323 1.00 74.31 440 ASN A CA 1
ATOM 3249 C C . ASN A 1 440 ? -59.930 -10.198 80.755 1.00 74.31 440 ASN A C 1
ATOM 3251 O O . ASN A 1 440 ? -59.781 -10.091 79.540 1.00 74.31 440 ASN A O 1
ATOM 3255 N N . ASP A 1 441 ? -58.964 -9.869 81.609 1.00 72.06 441 ASP A N 1
ATOM 3256 C CA . ASP A 1 441 ? -57.688 -9.310 81.162 1.00 72.06 441 ASP A CA 1
ATOM 3257 C C . ASP A 1 441 ? -56.783 -10.389 80.546 1.00 72.06 441 ASP A C 1
ATOM 3259 O O . ASP A 1 441 ? -56.168 -10.142 79.510 1.00 72.06 441 ASP A O 1
ATOM 3263 N N . VAL A 1 442 ? -56.798 -11.624 81.068 1.00 67.06 442 VAL A N 1
ATOM 3264 C CA . VAL A 1 442 ? -56.143 -12.784 80.432 1.00 67.06 442 VAL A CA 1
ATOM 3265 C C . VAL A 1 442 ? -56.790 -13.134 79.088 1.00 67.06 442 VAL A C 1
ATOM 3267 O O . VAL A 1 442 ? -56.069 -13.407 78.133 1.00 67.06 442 VAL A O 1
ATOM 3270 N N . THR A 1 443 ? -58.122 -13.089 78.954 1.00 71.44 443 THR A N 1
ATOM 3271 C CA . THR A 1 443 ? -58.771 -13.345 77.649 1.00 71.44 443 THR A CA 1
ATOM 3272 C C . THR A 1 443 ? -58.536 -12.221 76.640 1.00 71.44 443 THR A C 1
ATOM 3274 O O . THR A 1 443 ? -58.314 -12.518 75.466 1.00 71.44 443 THR A O 1
ATOM 3277 N N . LYS A 1 444 ? -58.480 -10.951 77.066 1.00 72.94 444 LYS A N 1
ATOM 3278 C CA . LYS A 1 444 ? -58.034 -9.841 76.204 1.00 72.94 444 LYS A CA 1
ATOM 3279 C C . LYS A 1 444 ? -56.582 -10.007 75.764 1.00 72.94 444 LYS A C 1
ATOM 3281 O O . LYS A 1 444 ? -56.316 -9.898 74.573 1.00 72.94 444 LYS A O 1
ATOM 3286 N N . ALA A 1 445 ? -55.670 -10.298 76.693 1.00 67.50 445 ALA A N 1
ATOM 3287 C CA . ALA A 1 445 ? -54.255 -10.503 76.394 1.00 67.50 445 ALA A CA 1
ATOM 3288 C C . ALA A 1 445 ? -54.033 -11.707 75.464 1.00 67.50 445 ALA A C 1
ATOM 3290 O O . ALA A 1 445 ? -53.242 -11.624 74.531 1.00 67.50 445 ALA A O 1
ATOM 3291 N N . ALA A 1 446 ? -54.774 -12.803 75.655 1.00 63.53 446 ALA A N 1
ATOM 3292 C CA . ALA A 1 446 ? -54.747 -13.948 74.748 1.00 63.53 446 ALA A CA 1
ATOM 3293 C C . ALA A 1 446 ? -55.295 -13.599 73.351 1.00 63.53 446 ALA A C 1
ATOM 3295 O O . ALA A 1 446 ? -54.738 -14.046 72.351 1.00 63.53 446 ALA A O 1
ATOM 3296 N N . ALA A 1 447 ? -56.345 -12.775 73.258 1.00 70.00 447 ALA A N 1
ATOM 3297 C CA . ALA A 1 447 ? -56.906 -12.336 71.980 1.00 70.00 447 ALA A CA 1
ATOM 3298 C C . ALA A 1 447 ? -55.964 -11.388 71.214 1.00 70.00 447 ALA A C 1
ATOM 3300 O O . ALA A 1 447 ? -55.764 -11.570 70.010 1.00 70.00 447 ALA A O 1
ATOM 3301 N N . THR A 1 448 ? -55.343 -10.411 71.885 1.00 73.25 448 THR A N 1
ATOM 3302 C CA . THR A 1 448 ? -54.358 -9.520 71.247 1.00 73.25 448 THR A CA 1
ATOM 3303 C C . THR A 1 448 ? -53.091 -10.276 70.861 1.00 73.25 448 THR A C 1
ATOM 3305 O O . THR A 1 448 ? -52.646 -10.140 69.725 1.00 73.25 448 THR A O 1
ATOM 3308 N N . LEU A 1 449 ? -52.569 -11.147 71.733 1.00 68.81 449 LEU A N 1
ATOM 3309 C CA . LEU A 1 449 ? -51.410 -11.995 71.435 1.00 68.81 449 LEU A CA 1
ATOM 3310 C C . LEU A 1 449 ? -51.685 -12.952 70.267 1.00 68.81 449 LEU A C 1
ATOM 3312 O O . LEU A 1 449 ? -50.852 -13.081 69.376 1.00 68.81 449 LEU A O 1
ATOM 3316 N N . SER A 1 450 ? -52.866 -13.577 70.212 1.00 69.12 450 SER A N 1
ATOM 3317 C CA . SER A 1 450 ? -53.267 -14.417 69.076 1.00 69.12 450 SER A CA 1
ATOM 3318 C C . SER A 1 450 ? -53.352 -13.626 67.766 1.00 69.12 450 SER A C 1
ATOM 3320 O O . SER A 1 450 ? -53.077 -14.188 66.706 1.00 69.12 450 SER A O 1
ATOM 3322 N N . THR A 1 451 ? -53.734 -12.348 67.825 1.00 76.56 451 THR A N 1
ATOM 3323 C CA . THR A 1 451 ? -53.832 -11.476 66.645 1.00 76.56 451 THR A CA 1
ATOM 3324 C C . THR A 1 451 ? -52.443 -11.046 66.164 1.00 76.56 451 THR A C 1
ATOM 3326 O O . THR A 1 451 ? -52.130 -11.232 64.991 1.00 76.56 451 THR A O 1
ATOM 3329 N N . ASP A 1 452 ? -51.577 -10.577 67.068 1.00 73.62 452 ASP A N 1
ATOM 3330 C CA . ASP A 1 452 ? -50.192 -10.182 66.762 1.00 73.62 452 ASP A CA 1
ATOM 3331 C C . ASP A 1 452 ? -49.355 -11.377 66.263 1.00 73.62 452 ASP A C 1
ATOM 3333 O O . ASP A 1 452 ? -48.639 -11.272 65.268 1.00 73.62 452 ASP A O 1
ATOM 3337 N N . ILE A 1 453 ? -49.515 -12.566 66.861 1.00 66.06 453 ILE A N 1
ATOM 3338 C CA . ILE A 1 453 ? -48.888 -13.799 66.357 1.00 66.06 453 ILE A CA 1
ATOM 3339 C C . ILE A 1 453 ? -49.383 -14.134 64.945 1.00 66.06 453 ILE A C 1
ATOM 3341 O O . ILE A 1 453 ? -48.566 -14.494 64.096 1.00 66.06 453 ILE A O 1
ATOM 3345 N N . ALA A 1 454 ? -50.683 -14.017 64.657 1.00 71.31 454 ALA A N 1
ATOM 3346 C CA . ALA A 1 454 ? -51.218 -14.298 63.323 1.00 71.31 454 ALA A CA 1
ATOM 3347 C C . ALA A 1 454 ? -50.695 -13.303 62.270 1.00 71.31 454 ALA A C 1
ATOM 3349 O O . ALA A 1 454 ? -50.279 -13.717 61.184 1.00 71.31 454 ALA A O 1
ATOM 3350 N N . GLU A 1 455 ? -50.655 -12.011 62.601 1.00 70.94 455 GLU A N 1
ATOM 3351 C CA . GLU A 1 455 ? -50.169 -10.949 61.719 1.00 70.94 455 GLU A CA 1
ATOM 3352 C C . GLU A 1 455 ? -48.661 -11.083 61.450 1.00 70.94 455 GLU A C 1
ATOM 3354 O O . GLU A 1 455 ? -48.248 -11.149 60.286 1.00 70.94 455 GLU A O 1
ATOM 3359 N N . ARG A 1 456 ? -47.841 -11.272 62.496 1.00 69.00 456 ARG A N 1
ATOM 3360 C CA . ARG A 1 456 ? -46.400 -11.553 62.358 1.00 69.00 456 ARG A CA 1
ATOM 3361 C C . ARG A 1 456 ? -46.127 -12.841 61.591 1.00 69.00 456 ARG A C 1
ATOM 3363 O O . ARG A 1 456 ? -45.244 -12.855 60.738 1.00 69.00 456 ARG A O 1
ATOM 3370 N N . THR A 1 457 ? -46.889 -13.910 61.835 1.00 70.44 457 THR A N 1
ATOM 3371 C CA . THR A 1 457 ? -46.739 -15.180 61.101 1.00 70.44 457 THR A CA 1
ATOM 3372 C C . THR A 1 457 ? -47.033 -14.993 59.614 1.00 70.44 457 THR A C 1
ATOM 3374 O O . THR A 1 457 ? -46.331 -15.557 58.775 1.00 70.44 457 THR A O 1
ATOM 3377 N N . ASN A 1 458 ? -48.031 -14.178 59.258 1.00 74.25 458 ASN A N 1
ATOM 3378 C CA . ASN A 1 458 ? -48.345 -13.890 57.862 1.00 74.25 458 ASN A CA 1
ATOM 3379 C C . ASN A 1 458 ? -47.274 -13.000 57.202 1.00 74.25 458 ASN A C 1
ATOM 3381 O O . ASN A 1 458 ? -46.824 -13.304 56.097 1.00 74.25 458 ASN A O 1
ATOM 3385 N N . ALA A 1 459 ? -46.792 -11.962 57.893 1.00 72.81 459 ALA A N 1
ATOM 3386 C CA . ALA A 1 459 ? -45.683 -11.128 57.421 1.00 72.81 459 ALA A CA 1
ATOM 3387 C C . ALA A 1 459 ? -44.400 -11.952 57.198 1.00 72.81 459 ALA A C 1
ATOM 3389 O O . ALA A 1 459 ? -43.780 -11.871 56.136 1.00 72.81 459 ALA A O 1
ATOM 3390 N N . LEU A 1 460 ? -44.046 -12.818 58.152 1.00 68.50 460 LEU A N 1
ATOM 3391 C CA . LEU A 1 460 ? -42.882 -13.700 58.067 1.00 68.50 460 LEU A CA 1
ATOM 3392 C C . LEU A 1 460 ? -43.046 -14.737 56.942 1.00 68.50 460 LEU A C 1
ATOM 3394 O O . LEU A 1 460 ? -42.095 -14.989 56.206 1.00 68.50 460 LEU A O 1
ATOM 3398 N N . ARG A 1 461 ? -44.262 -15.256 56.710 1.00 73.25 461 ARG A N 1
ATOM 3399 C CA . ARG A 1 461 ? -44.579 -16.110 55.550 1.00 73.25 461 ARG A CA 1
ATOM 3400 C C . ARG A 1 461 ? -44.344 -15.390 54.220 1.00 73.25 461 ARG A C 1
ATOM 3402 O O . ARG A 1 461 ? -43.764 -15.985 53.313 1.00 73.25 461 ARG A O 1
ATOM 3409 N N . VAL A 1 462 ? -44.763 -14.128 54.093 1.00 81.25 462 VAL A N 1
ATOM 3410 C CA . VAL A 1 462 ? -44.531 -13.312 52.886 1.00 81.25 462 VAL A CA 1
ATOM 3411 C C . VAL A 1 462 ? -43.035 -13.059 52.679 1.00 81.25 462 VAL A C 1
ATOM 3413 O O . VAL A 1 462 ? -42.542 -13.249 51.568 1.00 81.25 462 VAL A O 1
ATOM 3416 N N . ILE A 1 463 ? -42.297 -12.716 53.740 1.00 75.56 463 ILE A N 1
ATOM 3417 C CA . ILE A 1 463 ? -40.841 -12.504 53.689 1.00 75.56 463 ILE A CA 1
ATOM 3418 C C . ILE A 1 463 ? -40.111 -13.787 53.271 1.00 75.56 463 ILE A C 1
ATOM 3420 O O . ILE A 1 463 ? -39.301 -13.739 52.351 1.00 75.56 463 ILE A O 1
ATOM 3424 N N . VAL A 1 464 ? -40.433 -14.940 53.869 1.00 71.00 464 VAL A N 1
ATOM 3425 C CA . VAL A 1 464 ? -39.834 -16.239 53.508 1.00 71.00 464 VAL A CA 1
ATOM 3426 C C . VAL A 1 464 ? -40.175 -16.633 52.069 1.00 71.00 464 VAL A C 1
ATOM 3428 O O . VAL A 1 464 ? -39.285 -17.033 51.326 1.00 71.00 464 VAL A O 1
ATOM 3431 N N . THR A 1 465 ? -41.429 -16.468 51.635 1.00 76.12 465 THR A N 1
ATOM 3432 C CA . THR A 1 465 ? -41.835 -16.786 50.250 1.00 76.12 465 THR A CA 1
ATOM 3433 C C . THR A 1 465 ? -41.082 -15.916 49.241 1.00 76.12 465 THR A C 1
ATOM 3435 O O . THR A 1 465 ? -40.607 -16.415 48.221 1.00 76.12 465 THR A O 1
ATOM 3438 N N . LYS A 1 466 ? -40.910 -14.623 49.547 1.00 73.94 466 LYS A N 1
ATOM 3439 C CA . LYS A 1 466 ? -40.120 -13.710 48.721 1.00 73.94 466 LYS A CA 1
ATOM 3440 C C . LYS A 1 466 ? -38.635 -14.087 48.721 1.00 73.94 466 LYS A C 1
ATOM 3442 O O . LYS A 1 466 ? -38.048 -14.165 47.651 1.00 73.94 466 LYS A O 1
ATOM 3447 N N . ALA A 1 467 ? -38.049 -14.377 49.883 1.00 68.62 467 ALA A N 1
ATOM 3448 C CA . ALA A 1 467 ? -36.645 -14.768 50.003 1.00 68.62 467 ALA A CA 1
ATOM 3449 C C . ALA A 1 467 ? -36.325 -16.063 49.236 1.00 68.62 467 ALA A C 1
ATOM 3451 O O . ALA A 1 467 ? -35.271 -16.149 48.613 1.00 68.62 467 ALA A O 1
ATOM 3452 N N . VAL A 1 468 ? -37.241 -17.039 49.213 1.00 70.69 468 VAL A N 1
ATOM 3453 C CA . VAL A 1 468 ? -37.114 -18.247 48.377 1.00 70.69 468 VAL A CA 1
ATOM 3454 C C . VAL A 1 468 ? -37.145 -17.888 46.886 1.00 70.69 468 VAL A C 1
ATOM 3456 O O . VAL A 1 468 ? -36.256 -18.302 46.150 1.00 70.69 468 VAL A O 1
ATOM 3459 N N . SER A 1 469 ? -38.092 -17.053 46.442 1.00 72.69 469 SER A N 1
ATOM 3460 C CA . SER A 1 469 ? -38.180 -16.626 45.034 1.00 72.69 469 SER A CA 1
ATOM 3461 C C . SER A 1 469 ? -36.979 -15.783 44.577 1.00 72.69 469 SER A C 1
ATOM 3463 O O . SER A 1 469 ? -36.505 -15.939 43.451 1.00 72.69 469 SER A O 1
ATOM 3465 N N . ASP A 1 470 ? -36.470 -14.899 45.438 1.00 71.50 470 ASP A N 1
ATOM 3466 C CA . ASP A 1 470 ? -35.259 -14.114 45.181 1.00 71.50 470 ASP A CA 1
ATOM 3467 C C . ASP A 1 470 ? -34.006 -15.019 45.186 1.00 71.50 470 ASP A C 1
ATOM 3469 O O . ASP A 1 470 ? -33.081 -14.788 44.404 1.00 71.50 470 ASP A O 1
ATOM 3473 N N . SER A 1 471 ? -33.993 -16.086 45.999 1.00 63.34 471 SER A N 1
ATOM 3474 C CA . SER A 1 471 ? -32.926 -17.096 46.044 1.00 63.34 471 SER A CA 1
ATOM 3475 C C . SER A 1 471 ? -32.897 -17.991 44.801 1.00 63.34 471 SER A C 1
ATOM 3477 O O . SER A 1 471 ? -31.811 -18.244 44.282 1.00 63.34 471 SER A O 1
ATOM 3479 N N . ASP A 1 472 ? -34.045 -18.434 44.280 1.00 70.75 472 ASP A N 1
ATOM 3480 C CA . ASP A 1 472 ? -34.101 -19.201 43.025 1.00 70.75 472 ASP A CA 1
ATOM 3481 C C . ASP A 1 472 ? -33.574 -18.357 41.855 1.00 70.75 472 ASP A C 1
ATOM 3483 O O . ASP A 1 472 ? -32.657 -18.775 41.146 1.00 70.75 472 ASP A O 1
ATOM 3487 N N . HIS A 1 473 ? -34.039 -17.111 41.716 1.00 70.50 473 HIS A N 1
ATOM 3488 C CA . HIS A 1 473 ? -33.524 -16.199 40.690 1.00 70.50 473 HIS A CA 1
ATOM 3489 C C . HIS A 1 473 ? -32.051 -15.808 40.899 1.00 70.50 473 HIS A C 1
ATOM 3491 O O . HIS A 1 473 ? -31.355 -15.498 39.926 1.00 70.50 473 HIS A O 1
ATOM 3497 N N . ALA A 1 474 ? -31.540 -15.815 42.133 1.00 63.47 474 ALA A N 1
ATOM 3498 C CA . ALA A 1 474 ? -30.107 -15.694 42.391 1.00 63.47 474 ALA A CA 1
ATOM 3499 C C . ALA A 1 474 ? -29.349 -16.953 41.934 1.00 63.47 474 ALA A C 1
ATOM 3501 O O . ALA A 1 474 ? -28.315 -16.824 41.278 1.00 63.47 474 ALA A O 1
ATOM 3502 N N . GLY A 1 475 ? -29.884 -18.150 42.196 1.00 69.00 475 GLY A N 1
ATOM 3503 C CA . GLY A 1 475 ? -29.337 -19.435 41.758 1.00 69.00 475 GLY A CA 1
ATOM 3504 C C . GLY A 1 475 ? -29.273 -19.573 40.236 1.00 69.00 475 GLY A C 1
ATOM 3505 O O . GLY A 1 475 ? -28.217 -19.906 39.696 1.00 69.00 475 GLY A O 1
ATOM 3506 N N . GLU A 1 476 ? -30.349 -19.230 39.522 1.00 74.81 476 GLU A N 1
ATOM 3507 C CA . GLU A 1 476 ? -30.386 -19.188 38.053 1.00 74.81 476 GLU A CA 1
ATOM 3508 C C . GLU A 1 476 ? -29.322 -18.237 37.485 1.00 74.81 476 GLU A C 1
ATOM 3510 O O . GLU A 1 476 ? -28.550 -18.603 36.592 1.00 74.81 476 GLU A O 1
ATOM 3515 N N . ARG A 1 477 ? -29.240 -17.012 38.025 1.00 74.69 477 ARG A N 1
ATOM 3516 C CA . ARG A 1 477 ? -28.269 -15.996 37.585 1.00 74.69 477 ARG A CA 1
ATOM 3517 C C . ARG A 1 477 ? -26.833 -16.398 37.905 1.00 74.69 477 ARG A C 1
ATOM 3519 O O . ARG A 1 477 ? -25.956 -16.160 37.074 1.00 74.69 477 ARG A O 1
ATOM 3526 N N . PHE A 1 478 ? -26.594 -17.018 39.060 1.00 69.06 478 PHE A N 1
ATOM 3527 C CA . PHE A 1 478 ? -25.288 -17.533 39.461 1.00 69.06 478 PHE A CA 1
ATOM 3528 C C . PHE A 1 478 ? -24.858 -18.697 38.566 1.00 69.06 478 PHE A C 1
ATOM 3530 O O . PHE A 1 478 ? -23.761 -18.658 38.021 1.00 69.06 478 PHE A O 1
ATOM 3537 N N . ASN A 1 479 ? -25.733 -19.673 38.308 1.00 73.44 479 ASN A N 1
ATOM 3538 C CA . ASN A 1 479 ? -25.452 -20.783 37.398 1.00 73.44 479 ASN A CA 1
ATOM 3539 C C . ASN A 1 479 ? -25.155 -20.276 35.971 1.00 73.44 479 ASN A C 1
ATOM 3541 O O . ASN A 1 479 ? -24.122 -20.601 35.388 1.00 73.44 479 ASN A O 1
ATOM 3545 N N . ALA A 1 480 ? -25.982 -19.368 35.442 1.00 75.38 480 ALA A N 1
ATOM 3546 C CA . ALA A 1 480 ? -25.741 -18.738 34.144 1.00 75.38 480 ALA A CA 1
ATOM 3547 C C . ALA A 1 480 ? -24.444 -17.901 34.105 1.00 75.38 480 ALA A C 1
ATOM 3549 O O . ALA A 1 480 ? -23.801 -17.807 33.058 1.00 75.38 480 ALA A O 1
ATOM 3550 N N . ALA A 1 481 ? -24.034 -17.292 35.223 1.00 70.38 481 ALA A N 1
ATOM 3551 C CA . ALA A 1 481 ? -22.747 -16.609 35.339 1.00 70.38 481 ALA A CA 1
ATOM 3552 C C . ALA A 1 481 ? -21.573 -17.598 35.383 1.00 70.38 481 ALA A C 1
ATOM 3554 O O . ALA A 1 481 ? -20.603 -17.391 34.661 1.00 70.38 481 ALA A O 1
ATOM 3555 N N . MET A 1 482 ? -21.681 -18.689 36.144 1.00 72.31 482 MET A N 1
ATOM 3556 C CA . MET A 1 482 ? -20.658 -19.733 36.252 1.00 72.31 482 MET A CA 1
ATOM 3557 C C . MET A 1 482 ? -20.449 -20.488 34.934 1.00 72.31 482 MET A C 1
ATOM 3559 O O . MET A 1 482 ? -19.309 -20.774 34.584 1.00 72.31 482 MET A O 1
ATOM 3563 N N . ILE A 1 483 ? -21.507 -20.732 34.152 1.00 75.19 483 ILE A N 1
ATOM 3564 C CA . ILE A 1 483 ? -21.397 -21.306 32.800 1.00 75.19 483 ILE A CA 1
ATOM 3565 C C . ILE A 1 483 ? -20.609 -20.365 31.873 1.00 75.19 483 ILE A C 1
ATOM 3567 O O . ILE A 1 483 ? -19.678 -20.806 31.197 1.00 75.19 483 ILE A O 1
ATOM 3571 N N . ARG A 1 484 ? -20.917 -19.058 31.877 1.00 72.62 484 ARG A N 1
ATOM 3572 C CA . ARG A 1 484 ? -20.163 -18.058 31.092 1.00 72.62 484 ARG A CA 1
ATOM 3573 C C . ARG A 1 484 ? -18.715 -17.916 31.567 1.00 72.62 484 ARG A C 1
ATOM 3575 O O . ARG A 1 484 ? -17.817 -17.826 30.735 1.00 72.62 484 ARG A O 1
ATOM 3582 N N . LEU A 1 485 ? -18.482 -17.929 32.880 1.00 70.88 485 LEU A N 1
ATOM 3583 C CA . LEU A 1 485 ? -17.148 -17.849 33.475 1.00 70.88 485 LEU A CA 1
ATOM 3584 C C . LEU A 1 485 ? -16.312 -19.091 33.135 1.00 70.88 485 LEU A C 1
ATOM 3586 O O . LEU A 1 485 ? -15.146 -18.958 32.785 1.00 70.88 485 LEU A O 1
ATOM 3590 N N . GLY A 1 486 ? -16.914 -20.284 33.168 1.00 73.19 486 GLY A N 1
ATOM 3591 C CA . GLY A 1 486 ? -16.277 -21.537 32.762 1.00 73.19 486 GLY A CA 1
ATOM 3592 C C . GLY A 1 486 ? -15.937 -21.580 31.270 1.00 73.19 486 GLY A C 1
ATOM 3593 O O . GLY A 1 486 ? -14.860 -22.051 30.912 1.00 73.19 486 GLY A O 1
ATOM 3594 N N . GLY A 1 487 ? -16.804 -21.032 30.409 1.00 76.31 487 GLY A N 1
ATOM 3595 C CA . GLY A 1 487 ? -16.508 -20.821 28.988 1.00 76.31 487 GLY A CA 1
ATOM 3596 C C . GLY A 1 487 ? -15.303 -19.898 28.790 1.00 76.31 487 GLY A C 1
ATOM 3597 O O . GLY A 1 487 ? -14.284 -20.326 28.252 1.00 76.31 487 GLY A O 1
ATOM 3598 N N . ALA A 1 488 ? -15.373 -18.678 29.329 1.00 70.88 488 ALA A N 1
ATOM 3599 C CA . ALA A 1 488 ? -14.308 -17.681 29.216 1.00 70.88 488 ALA A CA 1
ATOM 3600 C C . ALA A 1 488 ? -12.970 -18.150 29.823 1.00 70.88 488 ALA A C 1
ATOM 3602 O O . ALA A 1 488 ? -11.914 -17.906 29.247 1.00 70.88 488 ALA A O 1
ATOM 3603 N N . ALA A 1 489 ? -12.989 -18.868 30.951 1.00 64.81 489 ALA A N 1
ATOM 3604 C CA . ALA A 1 489 ? -11.786 -19.438 31.560 1.00 64.81 489 ALA A CA 1
ATOM 3605 C C . ALA A 1 489 ? -11.184 -20.575 30.715 1.00 64.81 489 ALA A C 1
ATOM 3607 O O . ALA A 1 489 ? -9.962 -20.692 30.622 1.00 64.81 489 ALA A O 1
ATOM 3608 N N . LYS A 1 490 ? -12.019 -21.393 30.061 1.00 70.31 490 LYS A N 1
ATOM 3609 C CA . LYS A 1 490 ? -11.568 -22.451 29.145 1.00 70.31 490 LYS A CA 1
ATOM 3610 C C . LYS A 1 490 ? -10.994 -21.872 27.850 1.00 70.31 490 LYS A C 1
ATOM 3612 O O . LYS A 1 490 ? -9.991 -22.381 27.357 1.00 70.31 490 LYS A O 1
ATOM 3617 N N . GLU A 1 491 ? -11.582 -20.798 27.330 1.00 71.56 491 GLU A N 1
ATOM 3618 C CA . GLU A 1 491 ? -11.070 -20.050 26.176 1.00 71.56 491 GLU A CA 1
ATOM 3619 C C . GLU A 1 491 ? -9.754 -19.336 26.503 1.00 71.56 491 GLU A C 1
ATOM 3621 O O . GLU A 1 491 ? -8.783 -19.504 25.768 1.00 71.56 491 GLU A O 1
ATOM 3626 N N . ALA A 1 492 ? -9.670 -18.638 27.641 1.00 62.34 492 ALA A N 1
ATOM 3627 C CA . ALA A 1 492 ? -8.438 -18.009 28.118 1.00 62.34 492 ALA A CA 1
ATOM 3628 C C . ALA A 1 492 ? -7.324 -19.038 28.372 1.00 62.34 492 ALA A C 1
ATOM 3630 O O . ALA A 1 492 ? -6.186 -18.823 27.961 1.00 62.34 492 ALA A O 1
ATOM 3631 N N . GLY A 1 493 ? -7.650 -20.187 28.975 1.00 71.94 493 GLY A N 1
ATOM 3632 C CA . GLY A 1 493 ? -6.712 -21.296 29.150 1.00 71.94 493 GLY A CA 1
ATOM 3633 C C . GLY A 1 493 ? -6.212 -21.855 27.816 1.00 71.94 493 GLY A C 1
ATOM 3634 O O . GLY A 1 493 ? -5.011 -22.061 27.651 1.00 71.94 493 GLY A O 1
ATOM 3635 N N . ARG A 1 494 ? -7.103 -22.032 26.826 1.00 77.81 494 ARG A N 1
ATOM 3636 C CA . ARG A 1 494 ? -6.708 -22.473 25.479 1.00 77.81 494 ARG A CA 1
ATOM 3637 C C . ARG A 1 494 ? -5.811 -21.436 24.797 1.00 77.81 494 ARG A C 1
ATOM 3639 O O . ARG A 1 494 ? -4.779 -21.816 24.263 1.00 77.81 494 ARG A O 1
ATOM 3646 N N . ALA A 1 495 ? -6.153 -20.149 24.879 1.00 73.31 495 ALA A N 1
ATOM 3647 C CA . ALA A 1 495 ? -5.376 -19.053 24.302 1.00 73.31 495 ALA A CA 1
ATOM 3648 C C . ALA A 1 495 ? -3.995 -18.883 24.962 1.00 73.31 495 ALA A C 1
ATOM 3650 O O . ALA A 1 495 ? -3.014 -18.651 24.261 1.00 73.31 495 ALA A O 1
ATOM 3651 N N . MET A 1 496 ? -3.880 -19.050 26.286 1.00 72.44 496 MET A N 1
ATOM 3652 C CA . MET A 1 496 ? -2.581 -19.050 26.973 1.00 72.44 496 MET A CA 1
ATOM 3653 C C . MET A 1 496 ? -1.728 -20.265 26.592 1.00 72.44 496 MET A C 1
ATOM 3655 O O . MET A 1 496 ? -0.524 -20.114 26.401 1.00 72.44 496 MET A O 1
ATOM 3659 N N . GLN A 1 497 ? -2.328 -21.449 26.432 1.00 73.94 497 GLN A N 1
ATOM 3660 C CA . GLN A 1 497 ? -1.608 -22.641 25.972 1.00 73.94 497 GLN A CA 1
ATOM 3661 C C . GLN A 1 497 ? -1.115 -22.479 24.523 1.00 73.94 497 GLN A C 1
ATOM 3663 O O . GLN A 1 497 ? 0.028 -22.809 24.214 1.00 73.94 497 GLN A O 1
ATOM 3668 N N . GLU A 1 498 ? -1.961 -21.926 23.653 1.00 76.88 498 GLU A N 1
ATOM 3669 C CA . GLU A 1 498 ? -1.677 -21.645 22.243 1.00 76.88 498 GLU A CA 1
ATOM 3670 C C . GLU A 1 498 ? -0.546 -20.606 22.120 1.00 76.88 498 GLU A C 1
ATOM 3672 O O . GLU A 1 498 ? 0.487 -20.896 21.513 1.00 76.88 498 GLU A O 1
ATOM 3677 N N . ALA A 1 499 ? -0.645 -19.478 22.833 1.00 67.94 499 ALA A N 1
ATOM 3678 C CA . ALA A 1 499 ? 0.407 -18.461 22.908 1.00 67.94 499 ALA A CA 1
ATOM 3679 C C . ALA A 1 499 ? 1.716 -18.976 23.537 1.00 67.94 499 ALA A C 1
ATOM 3681 O O . ALA A 1 499 ? 2.795 -18.602 23.080 1.00 67.94 499 ALA A O 1
ATOM 3682 N N . SER A 1 500 ? 1.652 -19.853 24.547 1.00 70.00 500 SER A N 1
ATOM 3683 C CA . SER A 1 500 ? 2.849 -20.490 25.116 1.00 70.00 500 SER A CA 1
ATOM 3684 C C . SER A 1 500 ? 3.529 -21.407 24.100 1.00 70.00 500 SER A C 1
ATOM 3686 O O . SER A 1 500 ? 4.751 -21.370 23.975 1.00 70.00 500 SER A O 1
ATOM 3688 N N . SER A 1 501 ? 2.754 -22.196 23.348 1.00 73.44 501 SER A N 1
ATOM 3689 C CA . SER A 1 501 ? 3.298 -23.085 22.316 1.00 73.44 501 SER A CA 1
ATOM 3690 C C . SER A 1 501 ? 3.899 -22.313 21.138 1.00 73.44 501 SER A C 1
ATOM 3692 O O . SER A 1 501 ? 4.936 -22.708 20.607 1.00 73.44 501 SER A O 1
ATOM 3694 N N . GLU A 1 502 ? 3.323 -21.163 20.768 1.00 74.69 502 GLU A N 1
ATOM 3695 C CA . GLU A 1 502 ? 3.914 -20.300 19.745 1.00 74.69 502 GLU A CA 1
ATOM 3696 C C . GLU A 1 502 ? 5.162 -19.566 20.260 1.00 74.69 502 GLU A C 1
ATOM 3698 O O . GLU A 1 502 ? 6.132 -19.419 19.518 1.00 74.69 502 GLU A O 1
ATOM 3703 N N . LEU A 1 503 ? 5.197 -19.156 21.532 1.00 73.38 503 LEU A N 1
ATOM 3704 C CA . LEU A 1 503 ? 6.395 -18.574 22.142 1.00 73.38 503 LEU A CA 1
ATOM 3705 C C . LEU A 1 503 ? 7.556 -19.583 22.176 1.00 73.38 503 LEU A C 1
ATOM 3707 O O . LEU A 1 503 ? 8.679 -19.227 21.825 1.00 73.38 503 LEU A O 1
ATOM 3711 N N . GLU A 1 504 ? 7.285 -20.846 22.512 1.00 76.69 504 GLU A N 1
ATOM 3712 C CA . GLU A 1 504 ? 8.249 -21.955 22.461 1.00 76.69 504 GLU A CA 1
ATOM 3713 C C . GLU A 1 504 ? 8.706 -22.262 21.017 1.00 76.69 504 GLU A C 1
ATOM 3715 O O . GLU A 1 504 ? 9.904 -22.404 20.743 1.00 76.69 504 GLU A O 1
ATOM 3720 N N . ALA A 1 505 ? 7.778 -22.260 20.053 1.00 73.25 505 ALA A N 1
ATOM 3721 C CA . ALA A 1 505 ? 8.088 -22.409 18.630 1.00 73.25 505 ALA A CA 1
ATOM 3722 C C . ALA A 1 505 ? 8.924 -21.239 18.071 1.00 73.25 505 ALA A C 1
ATOM 3724 O O . ALA A 1 505 ? 9.801 -21.451 17.235 1.00 73.25 505 ALA A O 1
ATOM 3725 N N . ARG A 1 506 ? 8.699 -20.004 18.539 1.00 63.88 506 ARG A N 1
ATOM 3726 C CA . ARG A 1 506 ? 9.495 -18.824 18.159 1.00 63.88 506 ARG A CA 1
ATOM 3727 C C . ARG A 1 506 ? 10.879 -18.848 18.812 1.00 63.88 506 ARG A C 1
ATOM 3729 O O . ARG A 1 506 ? 11.866 -18.622 18.119 1.00 63.88 506 ARG A O 1
ATOM 3736 N N . LEU A 1 507 ? 10.986 -19.187 20.100 1.00 67.69 507 LEU A N 1
ATOM 3737 C CA . LEU A 1 507 ? 12.270 -19.319 20.810 1.00 67.69 507 LEU A CA 1
ATOM 3738 C C . LEU A 1 507 ? 13.176 -20.401 20.206 1.00 67.69 507 LEU A C 1
ATOM 3740 O O . LEU A 1 507 ? 14.380 -20.186 20.085 1.00 67.69 507 LEU A O 1
ATOM 3744 N N . SER A 1 508 ? 12.610 -21.533 19.780 1.00 70.50 508 SER A N 1
ATOM 3745 C CA . SER A 1 508 ? 13.368 -22.609 19.122 1.00 70.50 508 SER A CA 1
ATOM 3746 C C . SER A 1 508 ? 13.815 -22.270 17.692 1.00 70.50 508 SER A C 1
ATOM 3748 O O . SER A 1 508 ? 14.855 -22.761 17.252 1.00 70.50 508 SER A O 1
ATOM 3750 N N . ARG A 1 509 ? 13.091 -21.398 16.973 1.00 66.94 509 ARG A N 1
ATOM 3751 C CA . ARG A 1 509 ? 13.461 -20.944 15.617 1.00 66.94 509 ARG A CA 1
ATOM 3752 C C . ARG A 1 509 ? 14.416 -19.755 15.602 1.00 66.94 509 ARG A C 1
ATOM 3754 O O . ARG A 1 509 ? 15.280 -19.699 14.732 1.00 66.94 509 ARG A O 1
ATOM 3761 N N . MET A 1 510 ? 14.331 -18.861 16.586 1.00 60.97 510 MET A N 1
ATOM 3762 C CA . MET A 1 510 ? 15.154 -17.650 16.693 1.00 60.97 510 MET A CA 1
ATOM 3763 C C . MET A 1 510 ? 16.670 -17.851 16.459 1.00 60.97 510 MET A C 1
ATOM 3765 O O . MET A 1 510 ? 17.240 -17.047 15.722 1.00 60.97 510 MET A O 1
ATOM 3769 N N . PRO A 1 511 ? 17.361 -18.891 16.986 1.00 66.06 511 PRO A N 1
ATOM 3770 C CA . PRO A 1 511 ? 18.781 -19.102 16.679 1.00 66.06 511 PRO A CA 1
ATOM 3771 C C . PRO A 1 511 ? 19.038 -19.534 15.225 1.00 66.06 511 PRO A C 1
ATOM 3773 O O . PRO A 1 511 ? 20.073 -19.183 14.659 1.00 66.06 511 PRO A O 1
ATOM 3776 N N . VAL A 1 512 ? 18.105 -20.259 14.599 1.00 68.75 512 VAL A N 1
ATOM 3777 C CA . VAL A 1 512 ? 18.200 -20.681 13.190 1.00 68.75 512 VAL A CA 1
ATOM 3778 C C . VAL A 1 512 ? 17.905 -19.505 12.261 1.00 68.75 512 VAL A C 1
ATOM 3780 O O . VAL A 1 512 ? 18.627 -19.298 11.292 1.00 68.75 512 VAL A O 1
ATOM 3783 N N . GLU A 1 513 ? 16.903 -18.688 12.584 1.00 62.94 513 GLU A N 1
ATOM 3784 C CA . GLU A 1 513 ? 16.558 -17.469 11.846 1.00 62.94 513 GLU A CA 1
ATOM 3785 C C . GLU A 1 513 ? 17.657 -16.400 11.973 1.00 62.94 513 GLU A C 1
ATOM 3787 O O . GLU A 1 513 ? 18.009 -15.764 10.981 1.00 62.94 513 GLU A O 1
ATOM 3792 N N . ALA A 1 514 ? 18.288 -16.259 13.144 1.00 63.09 514 ALA A N 1
ATOM 3793 C CA . ALA A 1 514 ? 19.459 -15.399 13.323 1.00 63.09 514 ALA A CA 1
ATOM 3794 C C . ALA A 1 514 ? 20.672 -15.892 12.511 1.00 63.09 514 ALA A C 1
ATOM 3796 O O . ALA A 1 514 ? 21.340 -15.086 11.862 1.00 63.09 514 ALA A O 1
ATOM 3797 N N . ALA A 1 515 ? 20.933 -17.204 12.483 1.00 66.75 515 ALA A N 1
ATOM 3798 C CA . ALA A 1 515 ? 21.991 -17.786 11.657 1.00 66.75 515 ALA A CA 1
ATOM 3799 C C . ALA A 1 515 ? 21.703 -17.639 10.150 1.00 66.75 515 ALA A C 1
ATOM 3801 O O . ALA A 1 515 ? 22.599 -17.282 9.386 1.00 66.75 515 ALA A O 1
ATOM 3802 N N . ALA A 1 516 ? 20.454 -17.842 9.721 1.00 65.94 516 ALA A N 1
ATOM 3803 C CA . ALA A 1 516 ? 20.021 -17.648 8.339 1.00 65.94 516 ALA A CA 1
ATOM 3804 C C . ALA A 1 516 ? 20.074 -16.171 7.914 1.00 65.94 516 ALA A C 1
ATOM 3806 O O . ALA A 1 516 ? 20.466 -15.878 6.789 1.00 65.94 516 ALA A O 1
ATOM 3807 N N . SER A 1 517 ? 19.753 -15.239 8.816 1.00 54.53 517 SER A N 1
ATOM 3808 C CA . SER A 1 517 ? 19.884 -13.793 8.596 1.00 54.53 517 SER A CA 1
ATOM 3809 C C . SER A 1 517 ? 21.352 -13.352 8.529 1.00 54.53 517 SER A C 1
ATOM 3811 O O . SER A 1 517 ? 21.732 -12.568 7.664 1.00 54.53 517 SER A O 1
ATOM 3813 N N . ALA A 1 518 ? 22.232 -13.925 9.357 1.00 64.25 518 ALA A N 1
ATOM 3814 C CA . ALA A 1 518 ? 23.676 -13.716 9.238 1.00 64.25 518 ALA A CA 1
ATOM 3815 C C . ALA A 1 518 ? 24.249 -14.313 7.935 1.00 64.25 518 ALA A C 1
ATOM 3817 O O . ALA A 1 518 ? 25.148 -13.725 7.329 1.00 64.25 518 ALA A O 1
ATOM 3818 N N . ALA A 1 519 ? 23.723 -15.451 7.472 1.00 67.12 519 ALA A N 1
ATOM 3819 C CA . ALA A 1 519 ? 24.099 -16.060 6.198 1.00 67.12 519 ALA A CA 1
ATOM 3820 C C . ALA A 1 519 ? 23.587 -15.253 4.991 1.00 67.12 519 ALA A C 1
ATOM 3822 O O . ALA A 1 519 ? 24.342 -15.046 4.043 1.00 67.12 519 ALA A O 1
ATOM 3823 N N . SER A 1 520 ? 22.353 -14.741 5.030 1.00 62.47 520 SER A N 1
ATOM 3824 C CA . SER A 1 520 ? 21.800 -13.905 3.959 1.00 62.47 520 SER A CA 1
ATOM 3825 C C . SER A 1 520 ? 22.442 -12.519 3.921 1.00 62.47 520 SER A C 1
ATOM 3827 O O . SER A 1 520 ? 22.735 -12.036 2.833 1.00 62.47 520 SER A O 1
ATOM 3829 N N . LEU A 1 521 ? 22.777 -11.914 5.067 1.00 63.47 521 LEU A N 1
ATOM 3830 C CA . LEU A 1 521 ? 23.590 -10.693 5.118 1.00 63.47 521 LEU A CA 1
ATOM 3831 C C . LEU A 1 521 ? 24.987 -10.916 4.527 1.00 63.47 521 LEU A C 1
ATOM 3833 O O . LEU A 1 521 ? 25.449 -10.075 3.760 1.00 63.47 521 LEU A O 1
ATOM 3837 N N . ASN A 1 522 ? 25.639 -12.052 4.810 1.00 68.62 522 ASN A N 1
ATOM 3838 C CA . ASN A 1 522 ? 26.891 -12.407 4.134 1.00 68.62 522 ASN A CA 1
ATOM 3839 C C . ASN A 1 522 ? 26.686 -12.568 2.622 1.00 68.62 522 ASN A C 1
ATOM 3841 O O . ASN A 1 522 ? 27.423 -11.954 1.861 1.00 68.62 522 ASN A O 1
ATOM 3845 N N . HIS A 1 523 ? 25.673 -13.316 2.175 1.00 69.81 523 HIS A N 1
ATOM 3846 C CA . HIS A 1 523 ? 25.417 -13.523 0.746 1.00 69.81 523 HIS A CA 1
ATOM 3847 C C . HIS A 1 523 ? 25.075 -12.212 0.020 1.00 69.81 523 HIS A C 1
ATOM 3849 O O . HIS A 1 523 ? 25.566 -11.987 -1.081 1.00 69.81 523 HIS A O 1
ATOM 3855 N N . VAL A 1 524 ? 24.316 -11.303 0.641 1.00 74.19 524 VAL A N 1
ATOM 3856 C CA . VAL A 1 524 ? 24.016 -9.973 0.087 1.00 74.19 524 VAL A CA 1
ATOM 3857 C C . VAL A 1 524 ? 25.268 -9.097 0.049 1.00 74.19 524 VAL A C 1
ATOM 3859 O O . VAL A 1 524 ? 25.499 -8.436 -0.957 1.00 74.19 524 VAL A O 1
ATOM 3862 N N . LEU A 1 525 ? 26.120 -9.106 1.079 1.00 65.50 525 LEU A N 1
ATOM 3863 C CA . LEU A 1 525 ? 27.411 -8.401 1.042 1.00 65.50 525 LEU A CA 1
ATOM 3864 C C . LEU A 1 525 ? 28.357 -8.990 -0.017 1.00 65.50 525 LEU A C 1
ATOM 3866 O O . LEU A 1 525 ? 29.097 -8.251 -0.665 1.00 65.50 525 LEU A O 1
ATOM 3870 N N . GLN A 1 526 ? 28.310 -10.303 -0.228 1.00 68.62 526 GLN A N 1
ATOM 3871 C CA . GLN A 1 526 ? 29.110 -11.023 -1.215 1.00 68.62 526 GLN A CA 1
ATOM 3872 C C . GLN A 1 526 ? 28.600 -10.784 -2.648 1.00 68.62 526 GLN A C 1
ATOM 3874 O O . GLN A 1 526 ? 29.413 -10.593 -3.550 1.00 68.62 526 GLN A O 1
ATOM 3879 N N . ASP A 1 527 ? 27.286 -10.656 -2.845 1.00 66.62 527 ASP A N 1
ATOM 3880 C CA . ASP A 1 527 ? 26.664 -10.228 -4.104 1.00 66.62 527 ASP A CA 1
ATOM 3881 C C . ASP A 1 527 ? 26.895 -8.735 -4.377 1.00 66.62 527 ASP A C 1
ATOM 3883 O O . ASP A 1 527 ? 27.132 -8.358 -5.520 1.00 66.62 527 ASP A O 1
ATOM 3887 N N . GLN A 1 528 ? 26.910 -7.877 -3.351 1.00 62.09 528 GLN A N 1
ATOM 3888 C CA . GLN A 1 528 ? 27.297 -6.463 -3.474 1.00 62.09 528 GLN A CA 1
ATOM 3889 C C . GLN A 1 528 ? 28.779 -6.328 -3.866 1.00 62.09 528 GLN A C 1
ATOM 3891 O O . GLN A 1 528 ? 29.113 -5.553 -4.761 1.00 62.09 528 GLN A O 1
ATOM 3896 N N . LEU A 1 529 ? 29.670 -7.129 -3.270 1.00 60.44 529 LEU A N 1
ATOM 3897 C CA . LEU A 1 529 ? 31.077 -7.230 -3.681 1.00 60.44 529 LEU A CA 1
ATOM 3898 C C . LEU A 1 529 ? 31.222 -7.786 -5.107 1.00 60.44 529 LEU A C 1
ATOM 3900 O O . LEU A 1 529 ? 32.034 -7.276 -5.876 1.00 60.44 529 LEU A O 1
ATOM 3904 N N . SER A 1 530 ? 30.410 -8.775 -5.487 1.00 61.12 530 SER A N 1
ATOM 3905 C CA . SER A 1 530 ? 30.351 -9.329 -6.847 1.00 61.12 530 SER A CA 1
ATOM 3906 C C . SER A 1 530 ? 29.829 -8.307 -7.867 1.00 61.12 530 SER A C 1
ATOM 3908 O O . SER A 1 530 ? 30.364 -8.195 -8.968 1.00 61.12 530 SER A O 1
ATOM 3910 N N . ALA A 1 531 ? 28.848 -7.482 -7.494 1.00 61.41 531 ALA A N 1
ATOM 3911 C CA . ALA A 1 531 ? 28.334 -6.385 -8.309 1.00 61.41 531 ALA A CA 1
ATOM 3912 C C . ALA A 1 531 ? 29.361 -5.252 -8.461 1.00 61.41 531 ALA A C 1
ATOM 3914 O O . ALA A 1 531 ? 29.556 -4.744 -9.561 1.00 61.41 531 ALA A O 1
ATOM 3915 N N . LEU A 1 532 ? 30.089 -4.893 -7.400 1.00 56.22 532 LEU A N 1
ATOM 3916 C CA . LEU A 1 532 ? 31.203 -3.942 -7.483 1.00 56.22 532 LEU A CA 1
ATOM 3917 C C . LEU A 1 532 ? 32.354 -4.488 -8.346 1.00 56.22 532 LEU A C 1
ATOM 3919 O O . LEU A 1 532 ? 32.928 -3.748 -9.147 1.00 56.22 532 LEU A O 1
ATOM 3923 N N . ALA A 1 533 ? 32.649 -5.788 -8.253 1.00 61.62 533 ALA A N 1
ATOM 3924 C CA . ALA A 1 533 ? 33.610 -6.458 -9.124 1.00 61.62 533 ALA A CA 1
ATOM 3925 C C . ALA A 1 533 ? 33.134 -6.516 -10.588 1.00 61.62 533 ALA A C 1
ATOM 3927 O O . ALA A 1 533 ? 33.940 -6.305 -11.493 1.00 61.62 533 ALA A O 1
ATOM 3928 N N . SER A 1 534 ? 31.839 -6.731 -10.845 1.00 53.19 534 SER A N 1
ATOM 3929 C CA . SER A 1 534 ? 31.288 -6.720 -12.205 1.00 53.19 534 SER A CA 1
ATOM 3930 C C . SER A 1 534 ? 31.224 -5.309 -12.793 1.00 53.19 534 SER A C 1
ATOM 3932 O O . SER A 1 534 ? 31.469 -5.153 -13.982 1.00 53.19 534 SER A O 1
ATOM 3934 N N . ILE A 1 535 ? 31.023 -4.266 -11.981 1.00 59.44 535 ILE A N 1
ATOM 3935 C CA . ILE A 1 535 ? 31.178 -2.863 -12.400 1.00 59.44 535 ILE A CA 1
ATOM 3936 C C . ILE A 1 535 ? 32.643 -2.573 -12.772 1.00 59.44 535 ILE A C 1
ATOM 3938 O O . ILE A 1 535 ? 32.898 -1.982 -13.821 1.00 59.44 535 ILE A O 1
ATOM 3942 N N . ALA A 1 536 ? 33.616 -3.040 -11.981 1.00 54.06 536 ALA A N 1
ATOM 3943 C CA . ALA A 1 536 ? 35.038 -2.915 -12.314 1.00 54.06 536 ALA A CA 1
ATOM 3944 C C . ALA A 1 536 ? 35.421 -3.692 -13.594 1.00 54.06 536 ALA A C 1
ATOM 3946 O O . ALA A 1 536 ? 36.197 -3.196 -14.421 1.00 54.06 536 ALA A O 1
ATOM 3947 N N . ASP A 1 537 ? 34.843 -4.876 -13.810 1.00 58.16 537 ASP A N 1
ATOM 3948 C CA . ASP A 1 537 ? 35.019 -5.634 -15.051 1.00 58.16 537 ASP A CA 1
ATOM 3949 C C . ASP A 1 537 ? 34.324 -4.954 -16.243 1.00 58.16 537 ASP A C 1
ATOM 3951 O O . ASP A 1 537 ? 34.933 -4.816 -17.296 1.00 58.16 537 ASP A O 1
ATOM 3955 N N . ILE A 1 538 ? 33.113 -4.408 -16.091 1.00 59.69 538 ILE A N 1
ATOM 3956 C CA . ILE A 1 538 ? 32.420 -3.635 -17.138 1.00 59.69 538 ILE A CA 1
ATOM 3957 C C . ILE A 1 538 ? 33.242 -2.406 -17.549 1.00 59.69 538 ILE A C 1
ATOM 3959 O O . ILE A 1 538 ? 33.387 -2.155 -18.748 1.00 59.69 538 ILE A O 1
ATOM 3963 N N . VAL A 1 539 ? 33.831 -1.682 -16.590 1.00 55.16 539 VAL A N 1
ATOM 3964 C CA . VAL A 1 539 ? 34.708 -0.526 -16.853 1.00 55.16 539 VAL A CA 1
ATOM 3965 C C . VAL A 1 539 ? 35.990 -0.951 -17.577 1.00 55.16 539 VAL A C 1
ATOM 3967 O O . VAL A 1 539 ? 36.355 -0.342 -18.584 1.00 55.16 539 VAL A O 1
ATOM 3970 N N . THR A 1 540 ? 36.659 -2.024 -17.144 1.00 55.09 540 THR A N 1
ATOM 3971 C CA . THR A 1 540 ? 37.879 -2.516 -17.820 1.00 55.09 540 THR A CA 1
ATOM 3972 C C . THR A 1 540 ? 37.599 -3.207 -19.163 1.00 55.09 540 THR A C 1
ATOM 3974 O O . THR A 1 540 ? 38.457 -3.205 -20.049 1.00 55.09 540 THR A O 1
ATOM 3977 N N . ARG A 1 541 ? 36.384 -3.727 -19.368 1.00 46.69 541 ARG A N 1
ATOM 3978 C CA . ARG A 1 541 ? 35.882 -4.274 -20.637 1.00 46.69 541 ARG A CA 1
ATOM 3979 C C . ARG A 1 541 ? 35.540 -3.150 -21.625 1.00 46.69 541 ARG A C 1
ATOM 3981 O O . ARG A 1 541 ? 35.979 -3.222 -22.770 1.00 46.69 541 ARG A O 1
ATOM 3988 N N . HIS A 1 542 ? 34.889 -2.069 -21.179 1.00 46.06 542 HIS A N 1
ATOM 3989 C CA . HIS A 1 542 ? 34.675 -0.852 -21.984 1.00 46.06 542 HIS A CA 1
ATOM 3990 C C . HIS A 1 542 ? 35.987 -0.133 -22.340 1.00 46.06 542 HIS A C 1
ATOM 3992 O O . HIS A 1 542 ? 36.125 0.396 -23.442 1.00 46.06 542 HIS A O 1
ATOM 3998 N N . ALA A 1 543 ? 36.995 -0.174 -21.462 1.00 43.50 543 ALA A N 1
ATOM 3999 C CA . ALA A 1 543 ? 38.327 0.355 -21.761 1.00 43.50 543 ALA A CA 1
ATOM 4000 C C . ALA A 1 543 ? 39.060 -0.406 -22.889 1.00 43.50 543 ALA A C 1
ATOM 4002 O O . ALA A 1 543 ? 40.022 0.116 -23.450 1.00 43.50 543 ALA A O 1
ATOM 4003 N N . ARG A 1 544 ? 38.621 -1.625 -23.245 1.00 44.75 544 ARG A N 1
ATOM 4004 C CA . ARG A 1 544 ? 39.202 -2.438 -24.332 1.00 44.75 544 ARG A CA 1
ATOM 4005 C C . ARG A 1 544 ? 38.429 -2.368 -25.652 1.00 44.75 544 ARG A C 1
ATOM 4007 O O . ARG A 1 544 ? 39.003 -2.681 -26.689 1.00 44.75 544 ARG A O 1
ATOM 4014 N N . THR A 1 545 ? 37.171 -1.927 -25.658 1.00 41.44 545 THR A N 1
ATOM 4015 C CA . THR A 1 545 ? 36.338 -1.862 -26.879 1.00 41.44 545 THR A CA 1
ATOM 4016 C C . THR A 1 545 ? 36.650 -0.685 -27.815 1.00 41.44 545 THR A C 1
ATOM 4018 O O . THR A 1 545 ? 36.009 -0.556 -28.852 1.00 41.44 545 THR A O 1
ATOM 4021 N N . LEU A 1 546 ? 37.633 0.161 -27.483 1.00 42.19 546 LEU A N 1
ATOM 4022 C CA . LEU A 1 546 ? 38.062 1.311 -28.295 1.00 42.19 546 LEU A CA 1
ATOM 4023 C C . LEU A 1 546 ? 39.305 1.056 -29.177 1.00 42.19 546 LEU A C 1
ATOM 4025 O O . LEU A 1 546 ? 39.674 1.943 -29.942 1.00 42.19 546 LEU A O 1
ATOM 4029 N N . ASP A 1 547 ? 39.931 -0.129 -29.121 1.00 38.31 547 ASP A N 1
ATOM 4030 C CA . ASP A 1 547 ? 41.092 -0.484 -29.963 1.00 38.31 547 ASP A CA 1
ATOM 4031 C C . ASP A 1 547 ? 40.970 -1.886 -30.597 1.00 38.31 547 ASP A C 1
ATOM 4033 O O . ASP A 1 547 ? 41.514 -2.855 -30.066 1.00 38.31 547 ASP A O 1
ATOM 4037 N N . ARG A 1 548 ? 40.275 -1.986 -31.748 1.00 38.72 548 ARG A N 1
ATOM 4038 C CA . ARG A 1 548 ? 40.788 -2.585 -33.014 1.00 38.72 548 ARG A CA 1
ATOM 4039 C C . ARG A 1 548 ? 39.724 -2.826 -34.088 1.00 38.72 548 ARG A C 1
ATOM 4041 O O . ARG A 1 548 ? 38.558 -3.087 -33.815 1.00 38.72 548 ARG A O 1
ATOM 4048 N N . THR A 1 549 ? 40.185 -2.792 -35.336 1.00 33.03 549 THR A N 1
ATOM 4049 C CA . THR A 1 549 ? 39.421 -3.046 -36.565 1.00 33.03 549 THR A CA 1
ATOM 4050 C C . THR A 1 549 ? 39.705 -4.440 -37.143 1.00 33.03 549 THR A C 1
ATOM 4052 O O . THR A 1 549 ? 40.872 -4.788 -37.280 1.00 33.03 549 THR A O 1
ATOM 4055 N N . SER A 1 550 ? 38.639 -5.167 -37.511 1.00 29.44 550 SER A N 1
ATOM 4056 C CA . SER A 1 550 ? 38.411 -6.051 -38.689 1.00 29.44 550 SER A CA 1
ATOM 4057 C C . SER A 1 550 ? 39.573 -6.694 -39.493 1.00 29.44 550 SER A C 1
ATOM 4059 O O . SER A 1 550 ? 40.599 -6.050 -39.692 1.00 29.44 550 SER A O 1
ATOM 4061 N N . PRO A 1 551 ? 39.319 -7.789 -40.260 1.00 53.19 551 PRO A N 1
ATOM 4062 C CA . PRO A 1 551 ? 38.352 -8.901 -40.083 1.00 53.19 551 PRO A CA 1
ATOM 4063 C C . PRO A 1 551 ? 38.932 -10.300 -40.479 1.00 53.19 551 PRO A C 1
ATOM 4065 O O . PRO A 1 551 ? 40.031 -10.373 -41.018 1.00 53.19 551 PRO A O 1
ATOM 4068 N N . GLY A 1 552 ? 38.170 -11.409 -40.348 1.00 28.48 552 GLY A N 1
ATOM 4069 C CA . GLY A 1 552 ? 38.433 -12.615 -41.177 1.00 28.48 552 GLY A CA 1
ATOM 4070 C C . GLY A 1 552 ? 38.021 -14.018 -40.680 1.00 28.48 552 GLY A C 1
ATOM 4071 O O . GLY A 1 552 ? 38.802 -14.663 -40.002 1.00 28.48 552 GLY A O 1
ATOM 4072 N N . TYR A 1 553 ? 36.865 -14.501 -41.164 1.00 30.47 553 TYR A N 1
ATOM 4073 C CA . TYR A 1 553 ? 36.545 -15.867 -41.662 1.00 30.47 553 TYR A CA 1
ATOM 4074 C C . TYR A 1 553 ? 36.774 -17.190 -40.868 1.00 30.47 553 TYR A C 1
ATOM 4076 O O . TYR A 1 553 ? 37.682 -17.350 -40.068 1.00 30.47 553 TYR A O 1
ATOM 4084 N N . ALA A 1 554 ? 35.982 -18.190 -41.301 1.00 29.48 554 ALA A N 1
ATOM 4085 C CA . ALA A 1 554 ? 36.135 -19.655 -41.188 1.00 29.48 554 ALA A CA 1
ATOM 4086 C C . ALA A 1 554 ? 35.801 -20.383 -39.861 1.00 29.48 554 ALA A C 1
ATOM 4088 O O . ALA A 1 554 ? 36.356 -20.123 -38.800 1.00 29.48 554 ALA A O 1
ATOM 4089 N N . ALA A 1 555 ? 34.950 -21.410 -39.992 1.00 38.00 555 ALA A N 1
ATOM 4090 C CA . ALA A 1 555 ? 34.852 -22.554 -39.080 1.00 38.00 555 ALA A CA 1
ATOM 4091 C C . ALA A 1 555 ? 35.715 -23.723 -39.607 1.00 38.00 555 ALA A C 1
ATOM 4093 O O . ALA A 1 555 ? 36.097 -23.724 -40.781 1.00 38.00 555 ALA A O 1
ATOM 4094 N N . PRO A 1 556 ? 35.971 -24.750 -38.781 1.00 43.62 556 PRO A N 1
ATOM 4095 C CA . PRO A 1 556 ? 35.400 -26.057 -39.133 1.00 43.62 556 PRO A CA 1
ATOM 4096 C C . PRO A 1 556 ? 34.793 -26.802 -37.930 1.00 43.62 556 PRO A C 1
ATOM 4098 O O . PRO A 1 556 ? 34.979 -26.423 -36.776 1.00 43.62 556 PRO A O 1
ATOM 4101 N N . ALA A 1 557 ? 34.072 -27.890 -38.209 1.00 39.97 557 ALA A N 1
ATOM 4102 C CA . ALA A 1 557 ? 33.518 -28.792 -37.200 1.00 39.97 557 ALA A CA 1
ATOM 4103 C C . ALA A 1 557 ? 34.411 -30.027 -36.986 1.00 39.97 557 ALA A C 1
ATOM 4105 O O . ALA A 1 557 ? 35.002 -30.531 -37.938 1.00 39.97 557 ALA A O 1
ATOM 4106 N N . HIS A 1 558 ? 34.421 -30.563 -35.764 1.00 35.19 558 HIS A N 1
ATOM 4107 C CA . HIS A 1 558 ? 34.847 -31.933 -35.460 1.00 35.19 558 HIS A CA 1
ATOM 4108 C C . HIS A 1 558 ? 33.969 -32.518 -34.344 1.00 35.19 558 HIS A C 1
ATOM 4110 O O . HIS A 1 558 ? 33.487 -31.786 -33.482 1.00 35.19 558 HIS A O 1
ATOM 4116 N N . ALA A 1 559 ? 33.761 -33.835 -34.379 1.00 38.25 559 ALA A N 1
ATOM 4117 C CA . ALA A 1 559 ? 33.071 -34.598 -33.340 1.00 38.25 559 ALA A CA 1
ATOM 4118 C C . ALA A 1 559 ? 34.080 -35.266 -32.383 1.00 38.25 559 ALA A C 1
ATOM 4120 O O . ALA A 1 559 ? 35.221 -35.512 -32.775 1.00 38.25 559 ALA A O 1
ATOM 4121 N N . GLY A 1 560 ? 33.645 -35.579 -31.159 1.00 30.97 560 GLY A N 1
ATOM 4122 C CA . GLY A 1 560 ? 34.415 -36.304 -30.139 1.00 30.97 560 GLY A CA 1
ATOM 4123 C C . GLY A 1 560 ? 33.556 -36.604 -28.902 1.00 30.97 560 GLY A C 1
ATOM 4124 O O . GLY A 1 560 ? 32.642 -35.840 -28.592 1.00 30.97 560 GLY A O 1
ATOM 4125 N N . GLU A 1 561 ? 33.796 -37.743 -28.253 1.00 31.50 561 GLU A N 1
ATOM 4126 C CA . GLU A 1 561 ? 32.868 -38.396 -27.315 1.00 31.50 561 GLU A CA 1
ATOM 4127 C C . GLU A 1 561 ? 32.661 -37.734 -25.933 1.00 31.50 561 GLU A C 1
ATOM 4129 O O . GLU A 1 561 ? 33.503 -37.013 -25.397 1.00 31.50 561 GLU A O 1
ATOM 4134 N N . THR A 1 562 ? 31.528 -38.079 -25.307 1.00 44.28 562 THR A N 1
ATOM 4135 C CA . THR A 1 562 ? 31.173 -37.809 -23.904 1.00 44.28 562 THR A CA 1
ATOM 4136 C C . THR A 1 562 ? 31.729 -38.858 -22.923 1.00 44.28 562 THR A C 1
ATOM 4138 O O . THR A 1 562 ? 31.504 -40.053 -23.122 1.00 44.28 562 THR A O 1
ATOM 4141 N N . PRO A 1 563 ? 32.329 -38.443 -21.789 1.00 43.97 563 PRO A N 1
ATOM 4142 C CA . PRO A 1 563 ? 32.551 -39.298 -20.614 1.00 43.97 563 PRO A CA 1
ATOM 4143 C C . PRO A 1 563 ? 31.397 -39.216 -19.579 1.00 43.97 563 PRO A C 1
ATOM 4145 O O . PRO A 1 563 ? 30.712 -38.192 -19.515 1.00 43.97 563 PRO A O 1
ATOM 4148 N N . PRO A 1 564 ? 31.179 -40.249 -18.735 1.00 58.62 564 PRO A N 1
ATOM 4149 C CA . PRO A 1 564 ? 30.082 -40.305 -17.756 1.00 58.62 564 PRO A CA 1
ATOM 4150 C C . PRO A 1 564 ? 30.443 -39.774 -16.344 1.00 58.62 564 PRO A C 1
ATOM 4152 O O . PRO A 1 564 ? 31.622 -39.711 -15.989 1.00 58.62 564 PRO A O 1
ATOM 4155 N N . PRO A 1 565 ? 29.443 -39.448 -15.494 1.00 58.31 565 PRO A N 1
ATOM 4156 C CA . PRO A 1 565 ? 29.644 -39.073 -14.089 1.00 58.31 565 PRO A CA 1
ATOM 4157 C C . PRO A 1 565 ? 29.845 -40.286 -13.142 1.00 58.31 565 PRO A C 1
ATOM 4159 O O . PRO A 1 565 ? 29.389 -41.389 -13.451 1.00 58.31 565 PRO A O 1
ATOM 4162 N N . PRO A 1 566 ? 30.494 -40.100 -11.970 1.00 59.00 566 PRO A N 1
ATOM 4163 C CA . PRO A 1 566 ? 30.799 -41.170 -11.008 1.00 59.00 566 PRO A CA 1
ATOM 4164 C C . PRO A 1 566 ? 29.608 -41.582 -10.102 1.00 59.00 566 PRO A C 1
ATOM 4166 O O . PRO A 1 566 ? 28.649 -40.821 -9.955 1.00 59.00 566 PRO A O 1
ATOM 4169 N N . PRO A 1 567 ? 29.662 -42.775 -9.468 1.00 52.69 567 PRO A N 1
ATOM 4170 C CA . PRO A 1 567 ? 28.533 -43.373 -8.744 1.00 52.69 567 PRO A CA 1
ATOM 4171 C C . PRO A 1 567 ? 28.361 -42.889 -7.292 1.00 52.69 567 PRO A C 1
ATOM 4173 O O . PRO A 1 567 ? 29.293 -42.398 -6.656 1.00 52.69 567 PRO A O 1
ATOM 4176 N N . ARG A 1 568 ? 27.163 -43.127 -6.738 1.00 44.19 568 ARG A N 1
ATOM 4177 C CA . ARG A 1 568 ? 26.869 -43.086 -5.293 1.00 44.19 568 ARG A CA 1
ATOM 4178 C C . ARG A 1 568 ? 26.862 -44.516 -4.721 1.00 44.19 568 ARG A C 1
ATOM 4180 O O . ARG A 1 568 ? 26.368 -45.400 -5.417 1.00 44.19 568 ARG A O 1
ATOM 4187 N N . PRO A 1 569 ? 27.340 -44.759 -3.486 1.00 44.22 569 PRO A N 1
ATOM 4188 C CA . PRO A 1 569 ? 27.091 -46.009 -2.767 1.00 44.22 569 PRO A CA 1
ATOM 4189 C C . PRO A 1 569 ? 25.738 -45.975 -2.041 1.00 44.22 569 PRO A C 1
ATOM 4191 O O . PRO A 1 569 ? 25.392 -44.964 -1.427 1.00 44.22 569 PRO A O 1
ATOM 4194 N N . ASP A 1 570 ? 25.014 -47.092 -2.056 1.00 37.62 570 ASP A N 1
ATOM 4195 C CA . ASP A 1 570 ? 23.812 -47.297 -1.242 1.00 37.62 570 ASP A CA 1
ATOM 4196 C C . ASP A 1 570 ? 24.150 -47.622 0.223 1.00 37.62 570 ASP A C 1
ATOM 4198 O O . ASP A 1 570 ? 25.209 -48.172 0.533 1.00 37.62 570 ASP A O 1
ATOM 4202 N N . MET A 1 571 ? 23.191 -47.390 1.125 1.00 31.47 571 MET A N 1
ATOM 4203 C CA . MET A 1 571 ? 23.134 -48.099 2.406 1.00 31.47 571 MET A CA 1
ATOM 4204 C C . MET A 1 571 ? 21.672 -48.364 2.787 1.00 31.47 571 MET A C 1
ATOM 4206 O O . MET A 1 571 ? 20.945 -47.456 3.182 1.00 31.47 571 MET A O 1
ATOM 4210 N N . ALA A 1 572 ? 21.237 -49.614 2.625 1.00 33.44 572 ALA A N 1
ATOM 4211 C CA . ALA A 1 572 ? 19.865 -50.051 2.882 1.00 33.44 572 ALA A CA 1
ATOM 4212 C C . ALA A 1 572 ? 19.685 -50.602 4.307 1.00 33.44 572 ALA A C 1
ATOM 4214 O O . ALA A 1 572 ? 20.615 -51.173 4.878 1.00 33.44 572 ALA A O 1
ATOM 4215 N N . TRP A 1 573 ? 18.466 -50.493 4.846 1.00 32.53 573 TRP A N 1
ATOM 4216 C CA . TRP A 1 573 ? 17.996 -51.235 6.027 1.00 32.53 573 TRP A CA 1
ATOM 4217 C C . TRP A 1 573 ? 16.897 -52.251 5.618 1.00 32.53 573 TRP A C 1
ATOM 4219 O O . TRP A 1 573 ? 16.294 -52.068 4.558 1.00 32.53 573 TRP A O 1
ATOM 4229 N N . PRO A 1 574 ? 16.670 -53.347 6.377 1.00 39.41 574 PRO A N 1
ATOM 4230 C CA . PRO A 1 574 ? 16.063 -54.572 5.825 1.00 39.41 574 PRO A CA 1
ATOM 4231 C C . PRO A 1 574 ? 14.523 -54.677 5.883 1.00 39.41 574 PRO A C 1
ATOM 4233 O O . PRO A 1 574 ? 13.856 -53.967 6.630 1.00 39.41 574 PRO A O 1
ATOM 4236 N N . ASP A 1 575 ? 13.989 -55.626 5.103 1.00 44.12 575 ASP A N 1
ATOM 4237 C CA . ASP A 1 575 ? 12.563 -55.979 4.931 1.00 44.12 575 ASP A CA 1
ATOM 4238 C C . ASP A 1 575 ? 11.977 -56.836 6.081 1.00 44.12 575 ASP A C 1
ATOM 4240 O O . ASP A 1 575 ? 12.692 -57.607 6.725 1.00 44.12 575 ASP A O 1
ATOM 4244 N N . ALA A 1 576 ? 10.655 -56.739 6.288 1.00 28.64 576 ALA A N 1
ATOM 4245 C CA . ALA A 1 576 ? 9.861 -57.607 7.162 1.00 28.64 576 ALA A CA 1
ATOM 4246 C C . ALA A 1 576 ? 8.366 -57.764 6.745 1.00 28.64 576 ALA A C 1
ATOM 4248 O O . ALA A 1 576 ? 7.473 -57.575 7.561 1.00 28.64 576 ALA A O 1
ATOM 4249 N N . SER A 1 577 ? 8.095 -58.217 5.511 1.00 33.75 577 SER A N 1
ATOM 4250 C CA . SER A 1 577 ? 6.975 -59.140 5.166 1.00 33.75 577 SER A CA 1
ATOM 4251 C C . SER A 1 577 ? 5.484 -58.741 5.377 1.00 33.75 577 SER A C 1
ATOM 4253 O O . SER A 1 577 ? 4.964 -58.799 6.481 1.00 33.75 577 SER A O 1
ATOM 4255 N N . ARG A 1 578 ? 4.771 -58.536 4.244 1.00 31.30 578 ARG A N 1
ATOM 4256 C CA . ARG A 1 578 ? 3.468 -59.134 3.783 1.00 31.30 578 ARG A CA 1
ATOM 4257 C C . ARG A 1 578 ? 2.350 -59.578 4.781 1.00 31.30 578 ARG A C 1
ATOM 4259 O O . ARG A 1 578 ? 2.663 -60.157 5.812 1.00 31.30 578 ARG A O 1
ATOM 4266 N N . PRO A 1 579 ? 1.070 -59.703 4.325 1.00 51.19 579 PRO A N 1
ATOM 4267 C CA . PRO A 1 579 ? 0.344 -58.978 3.253 1.00 51.19 579 PRO A CA 1
ATOM 4268 C C . PRO A 1 579 ? -1.143 -58.633 3.589 1.00 51.19 579 PRO A C 1
ATOM 4270 O O . PRO A 1 579 ? -1.762 -59.313 4.401 1.00 51.19 579 PRO A O 1
ATOM 4273 N N . ALA A 1 580 ? -1.776 -57.688 2.873 1.00 28.05 580 ALA A N 1
ATOM 4274 C CA . ALA A 1 580 ? -3.246 -57.624 2.710 1.00 28.05 580 ALA A CA 1
ATOM 4275 C C . ALA A 1 580 ? -3.676 -56.722 1.528 1.00 28.05 580 ALA A C 1
ATOM 4277 O O . ALA A 1 580 ? -2.888 -55.915 1.040 1.00 28.05 580 ALA A O 1
ATOM 4278 N N . ASP A 1 581 ? -4.920 -56.903 1.076 1.00 37.16 581 ASP A N 1
ATOM 4279 C CA . ASP A 1 581 ? -5.532 -56.340 -0.139 1.00 37.16 581 ASP A CA 1
ATOM 4280 C C . ASP A 1 581 ? -6.200 -54.955 0.068 1.00 37.16 581 ASP A C 1
ATOM 4282 O O . ASP A 1 581 ? -6.508 -54.551 1.188 1.00 37.16 581 ASP A O 1
ATOM 4286 N N . THR A 1 582 ? -6.514 -54.270 -1.036 1.00 42.97 582 THR A N 1
ATOM 4287 C CA . THR A 1 582 ? -7.403 -53.095 -1.167 1.00 42.97 582 THR A CA 1
ATOM 4288 C C . THR A 1 582 ? -7.145 -51.859 -0.289 1.00 42.97 582 THR A C 1
ATOM 4290 O O . THR A 1 582 ? -7.701 -51.710 0.796 1.00 42.97 582 THR A O 1
ATOM 4293 N N . SER A 1 583 ? -6.517 -50.838 -0.881 1.00 32.06 583 SER A N 1
ATOM 4294 C CA . SER A 1 583 ? -6.771 -49.431 -0.534 1.00 32.06 583 SER A CA 1
ATOM 4295 C C . SER A 1 583 ? -7.234 -48.636 -1.763 1.00 32.06 583 SER A C 1
ATOM 4297 O O . SER A 1 583 ? -6.448 -48.063 -2.515 1.00 32.06 583 SER A O 1
ATOM 4299 N N . ARG A 1 584 ? -8.559 -48.551 -1.959 1.00 40.25 584 ARG A N 1
ATOM 4300 C CA . ARG A 1 584 ? -9.133 -47.419 -2.704 1.00 40.25 584 ARG A CA 1
ATOM 4301 C C . ARG A 1 584 ? -8.822 -46.161 -1.896 1.00 40.25 584 ARG A C 1
ATOM 4303 O O . ARG A 1 584 ? -9.236 -46.072 -0.743 1.00 40.25 584 ARG A O 1
ATOM 4310 N N . ASN A 1 585 ? -8.091 -45.218 -2.477 1.00 34.75 585 ASN A N 1
ATOM 4311 C CA . ASN A 1 585 ? -7.796 -43.947 -1.828 1.00 34.75 585 ASN A CA 1
ATOM 4312 C C . ASN A 1 585 ? -9.023 -43.031 -1.940 1.00 34.75 585 ASN A C 1
ATOM 4314 O O . ASN A 1 585 ? -9.256 -42.469 -3.006 1.00 34.75 585 ASN A O 1
ATOM 4318 N N . TRP A 1 586 ? -9.821 -42.924 -0.874 1.00 40.00 586 TRP A N 1
ATOM 4319 C CA . TRP A 1 586 ? -11.017 -42.075 -0.858 1.00 40.00 586 TRP A CA 1
ATOM 4320 C C . TRP A 1 586 ? -10.605 -40.603 -0.909 1.00 40.00 586 TRP A C 1
ATOM 4322 O O . TRP A 1 586 ? -9.970 -40.101 0.021 1.00 40.00 586 TRP A O 1
ATOM 4332 N N . GLY A 1 587 ? -10.982 -39.901 -1.977 1.00 49.03 587 GLY A N 1
ATOM 4333 C CA . GLY A 1 587 ? -10.834 -38.451 -2.028 1.00 49.03 587 GLY A CA 1
ATOM 4334 C C . GLY A 1 587 ? -11.838 -37.767 -1.096 1.00 49.03 587 GLY A C 1
ATOM 4335 O O . GLY A 1 587 ? -12.931 -38.279 -0.856 1.00 49.03 587 GLY A O 1
ATOM 4336 N N . ILE A 1 588 ? -11.535 -36.553 -0.628 1.00 49.00 588 ILE A N 1
ATOM 4337 C CA . ILE A 1 588 ? -12.550 -35.716 0.046 1.00 49.00 588 ILE A CA 1
ATOM 4338 C C . ILE A 1 588 ? -13.710 -35.410 -0.929 1.00 49.00 588 ILE A C 1
ATOM 4340 O O . ILE A 1 588 ? -14.865 -35.315 -0.518 1.00 49.00 588 ILE A O 1
ATOM 4344 N N . SER A 1 589 ? -13.423 -35.392 -2.235 1.00 51.00 589 SER A N 1
ATOM 4345 C CA . SER A 1 589 ? -14.400 -35.379 -3.328 1.00 51.00 589 SER A CA 1
ATOM 4346 C C . SER A 1 589 ? -15.377 -36.568 -3.296 1.00 51.00 589 SER A C 1
ATOM 4348 O O . SER A 1 589 ? -16.570 -36.352 -3.494 1.00 51.00 589 SER A O 1
ATOM 4350 N N . ASP A 1 590 ? -14.921 -37.791 -2.980 1.00 51.97 590 ASP A N 1
ATOM 4351 C CA . ASP A 1 590 ? -15.803 -38.961 -2.812 1.00 51.97 590 ASP A CA 1
ATOM 4352 C C . ASP A 1 590 ? -16.685 -38.828 -1.567 1.00 51.97 590 ASP A C 1
ATOM 4354 O O . ASP A 1 590 ? -17.852 -39.206 -1.594 1.00 51.97 590 ASP A O 1
ATOM 4358 N N . LEU A 1 591 ? -16.155 -38.265 -0.474 1.00 49.75 591 LEU A N 1
ATOM 4359 C CA . LEU A 1 591 ? -16.925 -38.041 0.756 1.00 49.75 591 LEU A CA 1
ATOM 4360 C C . LEU A 1 591 ? -18.045 -37.008 0.545 1.00 49.75 591 LEU A C 1
ATOM 4362 O O . LEU A 1 591 ? -19.149 -37.185 1.060 1.00 49.75 591 LEU A O 1
ATOM 4366 N N . LEU A 1 592 ? -17.797 -35.974 -0.264 1.00 54.41 592 LEU A N 1
ATOM 4367 C CA . LEU A 1 592 ? -18.818 -35.006 -0.675 1.00 54.41 592 LEU A CA 1
ATOM 4368 C C . LEU A 1 592 ? -19.831 -35.625 -1.657 1.00 54.41 592 LEU A C 1
ATOM 4370 O O . LEU A 1 592 ? -21.034 -35.462 -1.467 1.00 54.41 592 LEU A O 1
ATOM 4374 N N . ALA A 1 593 ? -19.377 -36.405 -2.644 1.00 51.25 593 ALA A N 1
ATOM 4375 C CA . ALA A 1 593 ? -20.257 -37.114 -3.580 1.00 51.25 593 ALA A CA 1
ATOM 4376 C C . ALA A 1 593 ? -21.086 -38.237 -2.915 1.00 51.25 593 ALA A C 1
ATOM 4378 O O . ALA A 1 593 ? -22.154 -38.602 -3.410 1.00 51.25 593 ALA A O 1
ATOM 4379 N N . ALA A 1 594 ? -20.621 -38.788 -1.789 1.00 42.69 594 ALA A N 1
ATOM 4380 C CA . ALA A 1 594 ? -21.372 -39.734 -0.967 1.00 42.69 594 ALA A CA 1
ATOM 4381 C C . ALA A 1 594 ? -22.469 -39.043 -0.139 1.00 42.69 594 ALA A C 1
ATOM 4383 O O . ALA A 1 594 ? -23.556 -39.603 0.015 1.00 42.69 594 ALA A O 1
ATOM 4384 N N . ALA A 1 595 ? -22.222 -37.821 0.349 1.00 42.44 595 ALA A N 1
ATOM 4385 C CA . ALA A 1 595 ? -23.219 -37.026 1.071 1.00 42.44 595 ALA A CA 1
ATOM 4386 C C . ALA A 1 595 ? -24.407 -36.609 0.178 1.00 42.44 595 ALA A C 1
ATOM 4388 O O . ALA A 1 595 ? -25.531 -36.491 0.659 1.00 42.44 595 ALA A O 1
ATOM 4389 N N . GLU A 1 596 ? -24.182 -36.456 -1.129 1.00 47.84 596 GLU A N 1
ATOM 4390 C CA . GLU A 1 596 ? -25.191 -36.054 -2.123 1.00 47.84 596 GLU A CA 1
ATOM 4391 C C . GLU A 1 596 ? -26.196 -37.175 -2.497 1.00 47.84 596 GLU A C 1
ATOM 4393 O O . GLU A 1 596 ? -27.086 -36.967 -3.317 1.00 47.84 596 GLU A O 1
ATOM 4398 N N . ARG A 1 597 ? -26.083 -38.380 -1.907 1.00 42.06 597 ARG A N 1
ATOM 4399 C CA . ARG A 1 597 ? -26.862 -39.579 -2.299 1.00 42.06 597 ARG A CA 1
ATOM 4400 C C . ARG A 1 597 ? -27.902 -40.080 -1.287 1.00 42.06 597 ARG A C 1
ATOM 4402 O O . ARG A 1 597 ? -28.410 -41.189 -1.460 1.00 42.06 597 ARG A O 1
ATOM 4409 N N . LEU A 1 598 ? -28.253 -39.309 -0.255 1.00 34.22 598 LEU A N 1
ATOM 4410 C CA . LEU A 1 598 ? -29.381 -39.663 0.623 1.00 34.22 598 LEU A CA 1
ATOM 4411 C C . LEU A 1 598 ? -30.715 -39.131 0.053 1.00 34.22 598 LEU A C 1
ATOM 4413 O O . LEU A 1 598 ? -30.811 -37.938 -0.234 1.00 34.22 598 LEU A O 1
ATOM 4417 N N . PRO A 1 599 ? -31.756 -39.976 -0.098 1.00 39.16 599 PRO A N 1
ATOM 4418 C CA . PRO A 1 599 ? -33.038 -39.550 -0.647 1.00 39.16 599 PRO A CA 1
ATOM 4419 C C . PRO A 1 599 ? -33.903 -38.819 0.392 1.00 39.16 599 PRO A C 1
ATOM 4421 O O . PRO A 1 599 ? -34.464 -39.430 1.297 1.00 39.16 599 PRO A O 1
ATOM 4424 N N . ASP A 1 600 ? -34.002 -37.508 0.191 1.00 45.91 600 ASP A N 1
ATOM 4425 C CA . ASP A 1 600 ? -35.178 -36.649 0.388 1.00 45.91 600 ASP A CA 1
ATOM 4426 C C . ASP A 1 600 ? -36.142 -36.955 1.556 1.00 45.91 600 ASP A C 1
ATOM 4428 O O . ASP A 1 600 ? -37.058 -37.781 1.451 1.00 45.91 600 ASP A O 1
ATOM 4432 N N . ARG A 1 601 ? -36.010 -36.163 2.631 1.00 34.78 601 ARG A N 1
ATOM 4433 C CA . ARG A 1 601 ? -37.171 -35.619 3.348 1.00 34.78 601 ARG A CA 1
ATOM 4434 C C . ARG A 1 601 ? -36.816 -34.392 4.196 1.00 34.78 601 ARG A C 1
ATOM 4436 O O . ARG A 1 601 ? -35.933 -34.466 5.045 1.00 34.78 601 ARG A O 1
ATOM 4443 N N . ASP A 1 602 ? -37.557 -33.303 3.992 1.00 42.22 602 ASP A N 1
ATOM 4444 C CA . ASP A 1 602 ? -37.729 -32.178 4.927 1.00 42.22 602 ASP A CA 1
ATOM 4445 C C . ASP A 1 602 ? -36.425 -31.517 5.453 1.00 42.22 602 ASP A C 1
ATOM 4447 O O . ASP A 1 602 ? -36.217 -31.379 6.660 1.00 42.22 602 ASP A O 1
ATOM 4451 N N . ALA A 1 603 ? -35.546 -31.069 4.542 1.00 31.98 603 ALA A N 1
ATOM 4452 C CA . ALA A 1 603 ? -34.273 -30.402 4.859 1.00 31.98 603 ALA A CA 1
ATOM 4453 C C . ALA A 1 603 ? -34.248 -28.887 4.506 1.00 31.98 603 ALA A C 1
ATOM 4455 O O . ALA A 1 603 ? -34.899 -28.473 3.544 1.00 31.98 603 ALA A O 1
ATOM 4456 N N . PRO A 1 604 ? -33.485 -28.045 5.243 1.00 35.12 604 PRO A N 1
ATOM 4457 C CA . PRO A 1 604 ? -33.263 -26.628 4.910 1.00 35.12 604 PRO A CA 1
ATOM 4458 C C . PRO A 1 604 ? -32.473 -26.440 3.590 1.00 35.12 604 PRO A C 1
ATOM 4460 O O . PRO A 1 604 ? -31.856 -27.395 3.113 1.00 35.12 604 PRO A O 1
ATOM 4463 N N . PRO A 1 605 ? -32.466 -25.226 2.989 1.00 37.12 605 PRO A N 1
ATOM 4464 C CA . PRO A 1 605 ? -31.842 -24.973 1.684 1.00 37.12 605 PRO A CA 1
ATOM 4465 C C . PRO A 1 605 ? -30.363 -25.381 1.621 1.00 37.12 605 PRO A C 1
ATOM 4467 O O . PRO A 1 605 ? -29.612 -25.236 2.589 1.00 37.12 605 PRO A O 1
ATOM 4470 N N . LYS A 1 606 ? -29.951 -25.903 0.458 1.00 45.69 606 LYS A N 1
ATOM 4471 C CA . LYS A 1 606 ? -28.666 -26.591 0.282 1.00 45.69 606 LYS A CA 1
ATOM 4472 C C . LYS A 1 606 ? -27.463 -25.650 0.466 1.00 45.69 606 LYS A C 1
ATOM 4474 O O . LYS A 1 606 ? -27.498 -24.518 -0.025 1.00 45.69 606 LYS A O 1
ATOM 4479 N N . PRO A 1 607 ? -26.355 -26.117 1.072 1.00 41.47 607 PRO A N 1
ATOM 4480 C CA . PRO A 1 607 ? -25.126 -25.332 1.166 1.00 41.47 607 PRO A CA 1
ATOM 4481 C C . PRO A 1 607 ? -24.594 -24.928 -0.220 1.00 41.47 607 PRO A C 1
ATOM 4483 O O . PRO A 1 607 ? -24.350 -25.785 -1.067 1.00 41.47 607 PRO A O 1
ATOM 4486 N N . GLY A 1 608 ? -24.394 -23.626 -0.444 1.00 54.22 608 GLY A N 1
ATOM 4487 C CA . GLY A 1 608 ? -23.821 -23.077 -1.682 1.00 54.22 608 GLY A CA 1
ATOM 4488 C C . GLY A 1 608 ? -24.791 -22.853 -2.855 1.00 54.22 608 GLY A C 1
ATOM 4489 O O . GLY A 1 608 ? -24.348 -22.402 -3.912 1.00 54.22 608 GLY A O 1
ATOM 4490 N N . GLU A 1 609 ? -26.094 -23.117 -2.710 1.00 59.22 609 GLU A N 1
ATOM 4491 C CA . GLU A 1 609 ? -27.084 -22.879 -3.775 1.00 59.22 609 GLU A CA 1
ATOM 4492 C C . GLU A 1 609 ? -27.500 -21.392 -3.813 1.00 59.22 609 GLU A C 1
ATOM 4494 O O . GLU A 1 609 ? -28.480 -20.980 -3.194 1.00 59.22 609 GLU A O 1
ATOM 4499 N N . LEU A 1 610 ? -26.715 -20.565 -4.519 1.00 65.00 610 LEU A N 1
ATOM 4500 C CA . LEU A 1 610 ? -27.011 -19.143 -4.746 1.00 65.00 610 LEU A CA 1
ATOM 4501 C C . LEU A 1 610 ? -28.361 -18.987 -5.468 1.00 65.00 610 LEU A C 1
ATOM 4503 O O . LEU A 1 610 ? -28.521 -19.458 -6.594 1.00 65.00 610 LEU A O 1
ATOM 4507 N N . THR A 1 611 ? -29.322 -18.318 -4.828 1.00 65.75 611 THR A N 1
ATOM 4508 C CA . THR A 1 611 ? -30.661 -18.071 -5.386 1.00 65.75 611 THR A CA 1
ATOM 4509 C C . THR A 1 611 ? -31.060 -16.604 -5.252 1.00 65.75 611 THR A C 1
ATOM 4511 O O . THR A 1 611 ? -30.750 -15.942 -4.260 1.00 65.75 611 THR A O 1
ATOM 4514 N N . ASP A 1 612 ? -31.793 -16.103 -6.250 1.00 61.81 612 ASP A N 1
ATOM 4515 C CA . ASP A 1 612 ? -32.180 -14.686 -6.381 1.00 61.81 612 ASP A CA 1
ATOM 4516 C C . ASP A 1 612 ? -33.012 -14.161 -5.189 1.00 61.81 612 ASP A C 1
ATOM 4518 O O . ASP A 1 612 ? -33.029 -12.964 -4.913 1.00 61.81 612 ASP A O 1
ATOM 4522 N N . GLY A 1 613 ? -33.671 -15.058 -4.443 1.00 62.69 613 GLY A N 1
ATOM 4523 C CA . GLY A 1 613 ? -34.524 -14.737 -3.293 1.00 62.69 613 GLY A CA 1
ATOM 4524 C C . GLY A 1 613 ? -33.847 -14.719 -1.913 1.00 62.69 613 GLY A C 1
ATOM 4525 O O . GLY A 1 613 ? -34.545 -14.504 -0.925 1.00 62.69 613 GLY A O 1
ATOM 4526 N N . MET A 1 614 ? -32.533 -14.959 -1.802 1.00 71.19 614 MET A N 1
ATOM 4527 C CA . MET A 1 614 ? -31.818 -14.905 -0.509 1.00 71.19 614 MET A CA 1
ATOM 4528 C C . MET A 1 614 ? -31.830 -13.500 0.120 1.00 71.19 614 MET A C 1
ATOM 4530 O O . MET A 1 614 ? -31.922 -12.499 -0.595 1.00 71.19 614 MET A O 1
ATOM 4534 N N . SER A 1 615 ? -31.649 -13.395 1.443 1.00 73.31 615 SER A N 1
ATOM 4535 C CA . SER A 1 615 ? -31.300 -12.119 2.097 1.00 73.31 615 SER A CA 1
ATOM 4536 C C . SER A 1 615 ? -29.817 -11.767 1.911 1.00 73.31 615 SER A C 1
ATOM 4538 O O . SER A 1 615 ? -28.993 -12.637 1.634 1.00 73.31 615 SER A O 1
ATOM 4540 N N . ASP A 1 616 ? -29.431 -10.502 2.111 1.00 73.44 616 ASP A N 1
ATOM 4541 C CA . ASP A 1 616 ? -28.038 -10.070 1.899 1.00 73.44 616 ASP A CA 1
ATOM 4542 C C . ASP A 1 616 ? -27.046 -10.742 2.864 1.00 73.44 616 ASP A C 1
ATOM 4544 O O . ASP A 1 616 ? -25.920 -11.057 2.484 1.00 73.44 616 ASP A O 1
ATOM 4548 N N . SER A 1 617 ? -27.465 -11.053 4.098 1.00 70.62 617 SER A N 1
ATOM 4549 C CA . SER A 1 617 ? -26.629 -11.804 5.051 1.00 70.62 617 SER A CA 1
ATOM 4550 C C . SER A 1 617 ? -26.387 -13.249 4.595 1.00 70.62 617 SER A C 1
ATOM 4552 O O . SER A 1 617 ? -25.297 -13.793 4.787 1.00 70.62 617 SER A O 1
ATOM 4554 N N . GLU A 1 618 ? -27.385 -13.874 3.971 1.00 75.19 618 GLU A N 1
ATOM 4555 C CA . GLU A 1 618 ? -27.278 -15.224 3.411 1.00 75.19 618 GLU A CA 1
ATOM 4556 C C . GLU A 1 618 ? -26.490 -15.224 2.102 1.00 75.19 618 GLU A C 1
ATOM 4558 O O . GLU A 1 618 ? -25.657 -16.108 1.910 1.00 75.19 618 GLU A O 1
ATOM 4563 N N . PHE A 1 619 ? -26.664 -14.206 1.254 1.00 80.00 619 PHE A N 1
ATOM 4564 C CA . PHE A 1 619 ? -25.853 -13.999 0.058 1.00 80.00 619 PHE A CA 1
ATOM 4565 C C . PHE A 1 619 ? -24.374 -13.787 0.412 1.00 80.00 619 PHE A C 1
ATOM 4567 O O . PHE A 1 619 ? -23.513 -14.449 -0.165 1.00 80.00 619 PHE A O 1
ATOM 4574 N N . HIS A 1 620 ? -24.047 -12.955 1.407 1.00 77.62 620 HIS A N 1
ATOM 4575 C CA . HIS A 1 620 ? -22.666 -12.794 1.880 1.00 77.62 620 HIS A CA 1
ATOM 4576 C C . HIS A 1 620 ? -22.084 -14.094 2.460 1.00 77.62 620 HIS A C 1
ATOM 4578 O O . HIS A 1 620 ? -20.932 -14.423 2.186 1.00 77.62 620 HIS A O 1
ATOM 4584 N N . ARG A 1 621 ? -22.867 -14.882 3.211 1.00 75.81 621 ARG A N 1
ATOM 4585 C CA . ARG A 1 621 ? -22.405 -16.180 3.740 1.00 75.81 621 ARG A CA 1
ATOM 4586 C C . ARG A 1 621 ? -22.186 -17.212 2.626 1.00 75.81 621 ARG A C 1
ATOM 4588 O O . ARG A 1 621 ? -21.168 -17.898 2.620 1.00 75.81 621 ARG A O 1
ATOM 4595 N N . SER A 1 622 ? -23.110 -17.284 1.671 1.00 77.44 622 SER A N 1
ATOM 4596 C CA . SER A 1 622 ? -23.071 -18.239 0.557 1.00 77.44 622 SER A CA 1
ATOM 4597 C C . SER A 1 622 ? -21.993 -17.883 -0.467 1.00 77.44 622 SER A C 1
ATOM 4599 O O . SER A 1 622 ? -21.280 -18.767 -0.928 1.00 77.44 622 SER A O 1
ATOM 4601 N N . SER A 1 623 ? -21.803 -16.597 -0.781 1.00 80.81 623 SER A N 1
ATOM 4602 C CA . SER A 1 623 ? -20.711 -16.139 -1.654 1.00 80.81 623 SER A CA 1
ATOM 4603 C C . SER A 1 623 ? -19.337 -16.416 -1.042 1.00 80.81 623 SER A C 1
ATOM 4605 O O . SER A 1 623 ? -18.468 -16.912 -1.752 1.00 80.81 623 SER A O 1
ATOM 4607 N N . LEU A 1 624 ? -19.145 -16.216 0.270 1.00 80.44 624 LEU A N 1
ATOM 4608 C CA . LEU A 1 624 ? -17.918 -16.635 0.964 1.00 80.44 624 LEU A CA 1
ATOM 4609 C C . LEU A 1 624 ? -17.668 -18.150 0.841 1.00 80.44 624 LEU A C 1
ATOM 4611 O O . LEU A 1 624 ? -16.547 -18.553 0.542 1.00 80.44 624 LEU A O 1
ATOM 4615 N N . GLN A 1 625 ? -18.704 -18.982 0.994 1.00 78.69 625 GLN A N 1
ATOM 4616 C CA . GLN A 1 625 ? -18.597 -20.439 0.837 1.00 78.69 625 GLN A CA 1
ATOM 4617 C C . GLN A 1 625 ? -18.301 -20.864 -0.618 1.00 78.69 625 GLN A C 1
ATOM 4619 O O . GLN A 1 625 ? -17.523 -21.792 -0.852 1.00 78.69 625 GLN A O 1
ATOM 4624 N N . VAL A 1 626 ? -18.869 -20.173 -1.612 1.00 84.06 626 VAL A N 1
ATOM 4625 C CA . VAL A 1 626 ? -18.557 -20.392 -3.036 1.00 84.06 626 VAL A CA 1
ATOM 4626 C C . VAL A 1 626 ? -17.123 -19.957 -3.357 1.00 84.06 626 VAL A C 1
ATOM 4628 O O . VAL A 1 626 ? -16.422 -20.681 -4.056 1.00 84.06 626 VAL A O 1
ATOM 4631 N N . ILE A 1 627 ? -16.642 -18.842 -2.798 1.00 84.12 627 ILE A N 1
ATOM 4632 C CA . ILE A 1 627 ? -15.249 -18.382 -2.943 1.00 84.12 627 ILE A CA 1
ATOM 4633 C C . ILE A 1 627 ? -14.267 -19.377 -2.313 1.00 84.12 627 ILE A C 1
ATOM 4635 O O . ILE A 1 627 ? -13.247 -19.684 -2.923 1.00 84.12 627 ILE A O 1
ATOM 4639 N N . GLU A 1 628 ? -14.583 -19.931 -1.143 1.00 82.44 628 GLU A N 1
ATOM 4640 C CA . GLU A 1 628 ? -13.779 -20.978 -0.500 1.00 82.44 628 GLU A CA 1
ATOM 4641 C C . GLU A 1 628 ? -13.761 -22.280 -1.324 1.00 82.44 628 GLU A C 1
ATOM 4643 O O . GLU A 1 628 ? -12.712 -22.898 -1.499 1.00 82.44 628 GLU A O 1
ATOM 4648 N N . THR A 1 629 ? -14.893 -22.643 -1.938 1.00 83.94 629 THR A N 1
ATOM 4649 C CA . THR A 1 629 ? -14.976 -23.776 -2.878 1.00 83.94 629 THR A CA 1
ATOM 4650 C C . THR A 1 629 ? -14.137 -23.526 -4.139 1.00 83.94 629 THR A C 1
ATOM 4652 O O . THR A 1 629 ? -13.418 -24.415 -4.592 1.00 83.94 629 THR A O 1
ATOM 4655 N N . LEU A 1 630 ? -14.169 -22.308 -4.691 1.00 85.88 630 LEU A N 1
ATOM 4656 C CA . LEU A 1 630 ? -13.330 -21.893 -5.821 1.00 85.88 630 LEU A CA 1
ATOM 4657 C C . LEU A 1 630 ? -11.836 -21.896 -5.457 1.00 85.88 630 LEU A C 1
ATOM 4659 O O . LEU A 1 630 ? -11.014 -22.302 -6.274 1.00 85.88 630 LEU A O 1
ATOM 4663 N N . GLN A 1 631 ? -11.472 -21.495 -4.237 1.00 80.81 631 GLN A N 1
ATOM 4664 C CA . GLN A 1 631 ? -10.092 -21.551 -3.741 1.00 80.81 631 GLN A CA 1
ATOM 4665 C C . GLN A 1 631 ? -9.598 -22.998 -3.600 1.00 80.81 631 GLN A C 1
ATOM 4667 O O . GLN A 1 631 ? -8.484 -23.287 -4.031 1.00 80.81 631 GLN A O 1
ATOM 4672 N N . ALA A 1 632 ? -10.425 -23.919 -3.094 1.00 84.12 632 ALA A N 1
ATOM 4673 C CA . ALA A 1 632 ? -10.098 -25.347 -3.066 1.00 84.12 632 ALA A CA 1
ATOM 4674 C C . ALA A 1 632 ? -9.884 -25.911 -4.485 1.00 84.12 632 ALA A C 1
ATOM 4676 O O . ALA A 1 632 ? -8.847 -26.510 -4.763 1.00 84.12 632 ALA A O 1
ATOM 4677 N N . LEU A 1 633 ? -10.799 -25.622 -5.419 1.00 84.75 633 LEU A N 1
ATOM 4678 C CA . LEU A 1 633 ? -10.647 -26.014 -6.825 1.00 84.75 633 LEU A CA 1
ATOM 4679 C C . LEU A 1 633 ? -9.387 -25.403 -7.469 1.00 84.75 633 LEU A C 1
ATOM 4681 O O . LEU A 1 633 ? -8.724 -26.074 -8.252 1.00 84.75 633 LEU A O 1
ATOM 4685 N N . ALA A 1 634 ? -8.997 -24.173 -7.116 1.00 83.19 634 ALA A N 1
ATOM 4686 C CA . ALA A 1 634 ? -7.747 -23.571 -7.588 1.00 83.19 634 ALA A CA 1
ATOM 4687 C C . ALA A 1 634 ? -6.490 -24.302 -7.072 1.00 83.19 634 ALA A C 1
ATOM 4689 O O . ALA A 1 634 ? -5.505 -24.390 -7.804 1.00 83.19 634 ALA A O 1
ATOM 4690 N N . VAL A 1 635 ? -6.516 -24.854 -5.851 1.00 82.19 635 VAL A N 1
ATOM 4691 C CA . VAL A 1 635 ? -5.432 -25.709 -5.327 1.00 82.19 635 VAL A CA 1
ATOM 4692 C C . VAL A 1 635 ? -5.334 -27.006 -6.127 1.00 82.19 635 VAL A C 1
ATOM 4694 O O . VAL A 1 635 ? -4.235 -27.397 -6.518 1.00 82.19 635 VAL A O 1
ATOM 4697 N N . ASP A 1 636 ? -6.463 -27.657 -6.411 1.00 82.31 636 ASP A N 1
ATOM 4698 C CA . ASP A 1 636 ? -6.473 -28.901 -7.186 1.00 82.31 636 ASP A CA 1
ATOM 4699 C C . ASP A 1 636 ? -6.075 -28.684 -8.652 1.00 82.31 636 ASP A C 1
ATOM 4701 O O . ASP A 1 636 ? -5.335 -29.494 -9.209 1.00 82.31 636 ASP A O 1
ATOM 4705 N N . LEU A 1 637 ? -6.446 -27.549 -9.252 1.00 84.00 637 LEU A N 1
ATOM 4706 C CA . LEU A 1 637 ? -5.984 -27.158 -10.585 1.00 84.00 637 LEU A CA 1
ATOM 4707 C C . LEU A 1 637 ? -4.466 -26.892 -10.624 1.00 84.00 637 LEU A C 1
ATOM 4709 O O . LEU A 1 637 ? -3.797 -27.402 -11.522 1.00 84.00 637 LEU A O 1
ATOM 4713 N N . ASP A 1 638 ? -3.898 -26.165 -9.652 1.00 80.25 638 ASP A N 1
ATOM 4714 C CA . ASP A 1 638 ? -2.442 -25.925 -9.550 1.00 80.25 638 ASP A CA 1
ATOM 4715 C C . ASP A 1 638 ? -1.668 -27.244 -9.327 1.00 80.25 638 ASP A C 1
ATOM 4717 O O . ASP A 1 638 ? -0.679 -27.518 -10.011 1.00 80.25 638 ASP A O 1
ATOM 4721 N N . ARG A 1 639 ? -2.186 -28.119 -8.450 1.00 78.44 639 ARG A N 1
ATOM 4722 C CA . ARG A 1 639 ? -1.668 -29.474 -8.167 1.00 78.44 639 ARG A CA 1
ATOM 4723 C C . ARG A 1 639 ? -1.770 -30.430 -9.358 1.00 78.44 639 ARG A C 1
ATOM 4725 O O . ARG A 1 639 ? -0.948 -31.332 -9.488 1.00 78.44 639 ARG A O 1
ATOM 4732 N N . ALA A 1 640 ? -2.764 -30.260 -10.224 1.00 77.75 640 ALA A N 1
ATOM 4733 C CA . ALA A 1 640 ? -2.904 -31.054 -11.438 1.00 77.75 640 ALA A CA 1
ATOM 4734 C C . ALA A 1 640 ? -2.000 -30.532 -12.575 1.00 77.75 640 ALA A C 1
ATOM 4736 O O . ALA A 1 640 ? -1.555 -31.318 -13.417 1.00 77.75 640 ALA A O 1
ATOM 4737 N N . LEU A 1 641 ? -1.728 -29.223 -12.620 1.00 76.25 641 LEU A N 1
ATOM 4738 C CA . LEU A 1 641 ? -0.877 -28.583 -13.632 1.00 76.25 641 LEU A CA 1
ATOM 4739 C C . LEU A 1 641 ? 0.627 -28.790 -13.394 1.00 76.25 641 LEU A C 1
ATOM 4741 O O . LEU A 1 641 ? 1.391 -28.776 -14.363 1.00 76.25 641 LEU A O 1
ATOM 4745 N N . GLU A 1 642 ? 1.063 -28.991 -12.145 1.00 67.31 642 GLU A N 1
ATOM 4746 C CA . GLU A 1 642 ? 2.474 -29.188 -11.783 1.00 67.31 642 GLU A CA 1
ATOM 4747 C C . GLU A 1 642 ? 2.656 -30.299 -10.737 1.00 67.31 642 GLU A C 1
ATOM 4749 O O . GLU A 1 642 ? 1.927 -30.370 -9.755 1.00 67.31 642 GLU A O 1
ATOM 4754 N N . GLN A 1 643 ? 3.668 -31.160 -10.921 1.00 54.84 643 GLN A N 1
ATOM 4755 C CA . GLN A 1 643 ? 3.817 -32.426 -10.176 1.00 54.84 643 GLN A CA 1
ATOM 4756 C C . GLN A 1 643 ? 4.012 -32.286 -8.649 1.00 54.84 643 GLN A C 1
ATOM 4758 O O . GLN A 1 643 ? 3.925 -33.284 -7.936 1.00 54.84 643 GLN A O 1
ATOM 4763 N N . SER A 1 644 ? 4.280 -31.083 -8.131 1.00 52.97 644 SER A N 1
ATOM 4764 C CA . SER A 1 644 ? 4.178 -30.729 -6.705 1.00 52.97 644 SER A CA 1
ATOM 4765 C C . SER A 1 644 ? 4.193 -29.203 -6.528 1.00 52.97 644 SER A C 1
ATOM 4767 O O . SER A 1 644 ? 5.156 -28.568 -6.965 1.00 52.97 644 SER A O 1
ATOM 4769 N N . PRO A 1 645 ? 3.200 -28.592 -5.853 1.00 60.25 645 PRO A N 1
ATOM 4770 C CA . PRO A 1 645 ? 3.264 -27.181 -5.477 1.00 60.25 645 PRO A CA 1
ATOM 4771 C C . PRO A 1 645 ? 4.381 -26.912 -4.446 1.00 60.25 645 PRO A C 1
ATOM 4773 O O . PRO A 1 645 ? 4.504 -27.671 -3.480 1.00 60.25 645 PRO A O 1
ATOM 4776 N N . PRO A 1 646 ? 5.171 -25.828 -4.585 1.00 66.44 646 PRO A N 1
ATOM 4777 C CA . PRO A 1 646 ? 6.155 -25.415 -3.582 1.00 66.44 646 PRO A CA 1
ATOM 4778 C C . PRO A 1 646 ? 5.578 -25.283 -2.162 1.00 66.44 646 PRO A C 1
ATOM 4780 O O . PRO A 1 646 ? 4.540 -24.653 -1.953 1.00 66.44 646 PRO A O 1
ATOM 4783 N N . ALA A 1 647 ? 6.287 -25.828 -1.167 1.00 62.47 647 ALA A N 1
ATOM 4784 C CA . ALA A 1 647 ? 5.831 -25.888 0.229 1.00 62.47 647 ALA A CA 1
ATOM 4785 C C . ALA A 1 647 ? 5.552 -24.506 0.860 1.00 62.47 647 ALA A C 1
ATOM 4787 O O . ALA A 1 647 ? 4.677 -24.379 1.715 1.00 62.47 647 ALA A O 1
ATOM 4788 N N . GLU A 1 648 ? 6.240 -23.460 0.400 1.00 70.44 648 GLU A N 1
ATOM 4789 C CA . GLU A 1 648 ? 6.023 -22.065 0.813 1.00 70.44 648 GLU A CA 1
ATOM 4790 C C . GLU A 1 648 ? 4.591 -21.577 0.531 1.00 70.44 648 GLU A C 1
ATOM 4792 O O . GLU A 1 648 ? 4.036 -20.790 1.296 1.00 70.44 648 GLU A O 1
ATOM 4797 N N . LEU A 1 649 ? 3.956 -22.062 -0.543 1.00 73.12 649 LEU A N 1
ATOM 4798 C CA . LEU A 1 649 ? 2.580 -21.697 -0.899 1.00 73.12 649 LEU A CA 1
ATOM 4799 C C . LEU A 1 649 ? 1.585 -22.290 0.099 1.00 73.12 649 LEU A C 1
ATOM 4801 O O . LEU A 1 649 ? 0.662 -21.607 0.535 1.00 73.12 649 LEU A O 1
ATOM 4805 N N . TRP A 1 650 ? 1.817 -23.542 0.505 1.00 70.81 650 TRP A N 1
ATOM 4806 C CA . TRP A 1 650 ? 1.044 -24.209 1.549 1.00 70.81 650 TRP A CA 1
ATOM 4807 C C . TRP A 1 650 ? 1.202 -23.518 2.902 1.00 70.81 650 TRP A C 1
ATOM 4809 O O . TRP A 1 650 ? 0.202 -23.304 3.583 1.00 70.81 650 TRP A O 1
ATOM 4819 N N . GLN A 1 651 ? 2.418 -23.093 3.260 1.00 74.56 651 GLN A N 1
ATOM 4820 C CA . GLN A 1 651 ? 2.652 -22.305 4.474 1.00 74.56 651 GLN A CA 1
ATOM 4821 C C . GLN A 1 651 ? 1.906 -20.963 4.441 1.00 74.56 651 GLN A C 1
ATOM 4823 O O . GLN A 1 651 ? 1.252 -20.611 5.418 1.00 74.56 651 GLN A O 1
ATOM 4828 N N . ARG A 1 652 ? 1.935 -20.233 3.319 1.00 77.44 652 ARG A N 1
ATOM 4829 C CA . ARG A 1 652 ? 1.224 -18.948 3.174 1.00 77.44 652 ARG A CA 1
ATOM 4830 C C . ARG A 1 652 ? -0.299 -19.101 3.173 1.00 77.44 652 ARG A C 1
ATOM 4832 O O . ARG A 1 652 ? -0.994 -18.294 3.783 1.00 77.44 652 ARG A O 1
ATOM 4839 N N . TYR A 1 653 ? -0.815 -20.157 2.547 1.00 73.06 653 TYR A N 1
ATOM 4840 C CA . TYR A 1 653 ? -2.238 -20.498 2.580 1.00 73.06 653 TYR A CA 1
ATOM 4841 C C . TYR A 1 653 ? -2.702 -20.851 4.003 1.00 73.06 653 TYR A C 1
ATOM 4843 O O . TYR A 1 653 ? -3.710 -20.322 4.467 1.00 73.06 653 TYR A O 1
ATOM 4851 N N . GLN A 1 654 ? -1.924 -21.655 4.740 1.00 66.56 654 GLN A N 1
ATOM 4852 C CA . GLN A 1 654 ? -2.174 -21.953 6.160 1.00 66.56 654 GLN A CA 1
ATOM 4853 C C . GLN A 1 654 ? -2.024 -20.717 7.066 1.00 66.56 654 GLN A C 1
ATOM 4855 O O . GLN A 1 654 ? -2.753 -20.595 8.046 1.00 66.56 654 GLN A O 1
ATOM 4860 N N . ALA A 1 655 ? -1.152 -19.767 6.714 1.00 71.06 655 ALA A N 1
ATOM 4861 C CA . ALA A 1 655 ? -1.027 -18.465 7.375 1.00 71.06 655 ALA A CA 1
ATOM 4862 C C . ALA A 1 655 ? -2.161 -17.469 7.029 1.00 71.06 655 ALA A C 1
ATOM 4864 O O . ALA A 1 655 ? -2.127 -16.322 7.473 1.00 71.06 655 ALA A O 1
ATOM 4865 N N . GLY A 1 656 ? -3.170 -17.886 6.255 1.00 67.25 656 GLY A N 1
ATOM 4866 C CA . GLY A 1 656 ? -4.373 -17.099 5.971 1.00 67.25 656 GLY A CA 1
ATOM 4867 C C . GLY A 1 656 ? -4.362 -16.316 4.655 1.00 67.25 656 GLY A C 1
ATOM 4868 O O . GLY A 1 656 ? -5.342 -15.628 4.359 1.00 67.25 656 GLY A O 1
ATOM 4869 N N . GLU A 1 657 ? -3.328 -16.428 3.814 1.00 76.31 657 GLU A N 1
ATOM 4870 C CA . GLU A 1 657 ? -3.328 -15.817 2.477 1.00 76.31 657 GLU A CA 1
ATOM 4871 C C . GLU A 1 657 ? -4.179 -16.639 1.479 1.00 76.31 657 GLU A C 1
ATOM 4873 O O . GLU A 1 657 ? -3.674 -17.313 0.578 1.00 76.31 657 GLU A O 1
ATOM 4878 N N . ARG A 1 658 ? -5.509 -16.570 1.618 1.00 64.44 658 ARG A N 1
ATOM 4879 C CA . ARG A 1 658 ? -6.484 -17.426 0.900 1.00 64.44 658 ARG A CA 1
ATOM 4880 C C . ARG A 1 658 ? -6.425 -17.364 -0.643 1.00 64.44 658 ARG A C 1
ATOM 4882 O O . ARG A 1 658 ? -6.937 -18.262 -1.301 1.00 64.44 658 ARG A O 1
ATOM 4889 N N . ASN A 1 659 ? -5.775 -16.355 -1.234 1.00 70.75 659 ASN A N 1
ATOM 4890 C CA . ASN A 1 659 ? -5.675 -16.161 -2.693 1.00 70.75 659 ASN A CA 1
ATOM 4891 C C . ASN A 1 659 ? -4.333 -16.601 -3.325 1.00 70.75 659 ASN A C 1
ATOM 4893 O O . ASN A 1 659 ? -4.153 -16.413 -4.529 1.00 70.75 659 ASN A O 1
ATOM 4897 N N . VAL A 1 660 ? -3.389 -17.177 -2.565 1.00 75.31 660 VAL A N 1
ATOM 4898 C CA . VAL A 1 660 ? -2.031 -17.518 -3.058 1.00 75.31 660 VAL A CA 1
ATOM 4899 C C . VAL A 1 660 ? -2.046 -18.367 -4.332 1.00 75.31 660 VAL A C 1
ATOM 4901 O O . VAL A 1 660 ? -1.354 -18.033 -5.294 1.00 75.31 660 VAL A O 1
ATOM 4904 N N . PHE A 1 661 ? -2.865 -19.421 -4.373 1.00 71.50 661 PHE A N 1
ATOM 4905 C CA . PHE A 1 661 ? -2.938 -20.327 -5.522 1.00 71.50 661 PHE A CA 1
ATOM 4906 C C . PHE A 1 661 ? -3.622 -19.685 -6.739 1.00 71.50 661 PHE A C 1
ATOM 4908 O O . PHE A 1 661 ? -3.081 -19.751 -7.838 1.00 71.50 661 PHE A O 1
ATOM 4915 N N . ALA A 1 662 ? -4.728 -18.952 -6.562 1.00 69.38 662 ALA A N 1
ATOM 4916 C CA . ALA A 1 662 ? -5.368 -18.210 -7.658 1.00 69.38 662 ALA A CA 1
ATOM 4917 C C . ALA A 1 662 ? -4.422 -17.159 -8.280 1.00 69.38 662 ALA A C 1
ATOM 4919 O O . ALA A 1 662 ? -4.311 -17.043 -9.501 1.00 69.38 662 ALA A O 1
ATOM 4920 N N . ARG A 1 663 ? -3.657 -16.445 -7.443 1.00 70.88 663 ARG A N 1
ATOM 4921 C CA . ARG A 1 663 ? -2.647 -15.479 -7.895 1.00 70.88 663 ARG A CA 1
ATOM 4922 C C . ARG A 1 663 ? -1.452 -16.153 -8.582 1.00 70.88 663 ARG A C 1
ATOM 4924 O O . ARG A 1 663 ? -0.896 -15.581 -9.519 1.00 70.88 663 ARG A O 1
ATOM 4931 N N . ARG A 1 664 ? -1.073 -17.367 -8.163 1.00 70.94 664 ARG A N 1
ATOM 4932 C CA . ARG A 1 664 ? -0.063 -18.203 -8.838 1.00 70.94 664 ARG A CA 1
ATOM 4933 C C . ARG A 1 664 ? -0.538 -18.644 -10.225 1.00 70.94 664 ARG A C 1
ATOM 4935 O O . ARG A 1 664 ? 0.197 -18.438 -11.188 1.00 70.94 664 ARG A O 1
ATOM 4942 N N . LEU A 1 665 ? -1.772 -19.143 -10.334 1.00 70.62 665 LEU A N 1
ATOM 4943 C CA . LEU A 1 665 ? -2.402 -19.524 -11.604 1.00 70.62 665 LEU A CA 1
ATOM 4944 C C . LEU A 1 665 ? -2.468 -18.360 -12.609 1.00 70.62 665 LEU A C 1
ATOM 4946 O O . LEU A 1 665 ? -2.395 -18.600 -13.804 1.00 70.62 665 LEU A O 1
ATOM 4950 N N . TYR A 1 666 ? -2.549 -17.101 -12.168 1.00 65.75 666 TYR A N 1
ATOM 4951 C CA . TYR A 1 666 ? -2.407 -15.959 -13.082 1.00 65.75 666 TYR A CA 1
ATOM 4952 C C . TYR A 1 666 ? -0.938 -15.608 -13.398 1.00 65.75 666 TYR A C 1
ATOM 4954 O O . TYR A 1 666 ? -0.587 -15.335 -14.546 1.00 65.75 666 TYR A O 1
ATOM 4962 N N . ASN A 1 667 ? -0.058 -15.607 -12.391 1.00 67.50 667 ASN A N 1
ATOM 4963 C CA . ASN A 1 667 ? 1.315 -15.108 -12.530 1.00 67.50 667 ASN A CA 1
ATOM 4964 C C . ASN A 1 667 ? 2.279 -16.044 -13.285 1.00 67.50 667 ASN A C 1
ATOM 4966 O O . ASN A 1 667 ? 3.336 -15.580 -13.722 1.00 67.50 667 ASN A O 1
ATOM 4970 N N . ILE A 1 668 ? 1.974 -17.337 -13.450 1.00 63.44 668 ILE A N 1
ATOM 4971 C CA . ILE A 1 668 ? 2.839 -18.257 -14.207 1.00 63.44 668 ILE A CA 1
ATOM 4972 C C . ILE A 1 668 ? 2.706 -17.988 -15.717 1.00 63.44 668 ILE A C 1
ATOM 4974 O O . ILE A 1 668 ? 1.917 -18.617 -16.413 1.00 63.44 668 ILE A O 1
ATOM 4978 N N . ALA A 1 669 ? 3.522 -17.056 -16.224 1.00 52.94 669 ALA A N 1
ATOM 4979 C CA . ALA A 1 669 ? 3.885 -16.880 -17.638 1.00 52.94 669 ALA A CA 1
ATOM 4980 C C . ALA A 1 669 ? 2.744 -17.165 -18.647 1.00 52.94 669 ALA A C 1
ATOM 4982 O O . ALA A 1 669 ? 2.805 -18.132 -19.414 1.00 52.94 669 ALA A O 1
ATOM 4983 N N . GLY A 1 670 ? 1.719 -16.301 -18.653 1.00 59.75 670 GLY A N 1
ATOM 4984 C CA . GLY A 1 670 ? 0.390 -16.476 -19.275 1.00 59.75 670 GLY A CA 1
ATOM 4985 C C . GLY A 1 670 ? 0.272 -16.708 -20.796 1.00 59.75 670 GLY A C 1
ATOM 4986 O O . GLY A 1 670 ? -0.779 -16.437 -21.363 1.00 59.75 670 GLY A O 1
ATOM 4987 N N . ARG A 1 671 ? 1.307 -17.220 -21.473 1.00 58.56 671 ARG A N 1
ATOM 4988 C CA . ARG A 1 671 ? 1.179 -17.940 -22.758 1.00 58.56 671 ARG A CA 1
ATOM 4989 C C . ARG A 1 671 ? 1.479 -19.432 -22.592 1.00 58.56 671 ARG A C 1
ATOM 4991 O O . ARG A 1 671 ? 0.655 -20.263 -22.947 1.00 58.56 671 ARG A O 1
ATOM 4998 N N . GLN A 1 672 ? 2.593 -19.778 -21.942 1.00 65.94 672 GLN A N 1
ATOM 4999 C CA . GLN A 1 672 ? 2.964 -21.177 -21.681 1.00 65.94 672 GLN A CA 1
ATOM 5000 C C . GLN A 1 672 ? 1.971 -21.892 -20.756 1.00 65.94 672 GLN A C 1
ATOM 5002 O O . GLN A 1 672 ? 1.805 -23.107 -20.845 1.00 65.94 672 GLN A O 1
ATOM 5007 N N . LEU A 1 673 ? 1.310 -21.163 -19.852 1.00 72.56 673 LEU A N 1
ATOM 5008 C CA . LEU A 1 673 ? 0.249 -21.740 -19.030 1.00 72.56 673 LEU A CA 1
ATOM 5009 C C . LEU A 1 673 ? -1.038 -21.991 -19.826 1.00 72.56 673 LEU A C 1
ATOM 5011 O O . LEU A 1 673 ? -1.644 -23.041 -19.641 1.00 72.56 673 LEU A O 1
ATOM 5015 N N . TYR A 1 674 ? -1.415 -21.084 -20.733 1.00 74.00 674 TYR A N 1
ATOM 5016 C CA . TYR A 1 674 ? -2.575 -21.264 -21.611 1.00 74.00 674 TYR A CA 1
ATOM 5017 C C . TYR A 1 674 ? -2.438 -22.553 -22.431 1.00 74.00 674 TYR A C 1
ATOM 5019 O O . TYR A 1 674 ? -3.320 -23.407 -22.380 1.00 74.00 674 TYR A O 1
ATOM 5027 N N . ASP A 1 675 ? -1.287 -22.750 -23.083 1.00 76.12 675 ASP A N 1
ATOM 5028 C CA . ASP A 1 675 ? -1.011 -23.966 -23.856 1.00 76.12 675 ASP A CA 1
ATOM 5029 C C . ASP A 1 675 ? -1.022 -25.227 -22.972 1.00 76.12 675 ASP A C 1
ATOM 5031 O O . ASP A 1 675 ? -1.585 -26.250 -23.364 1.00 76.12 675 ASP A O 1
ATOM 5035 N N . ARG A 1 676 ? -0.466 -25.166 -21.748 1.00 78.75 676 ARG A N 1
ATOM 5036 C CA . ARG A 1 676 ? -0.512 -26.287 -20.787 1.00 78.75 676 ARG A CA 1
ATOM 5037 C C . ARG A 1 676 ? -1.939 -26.634 -20.358 1.00 78.75 676 ARG A C 1
ATOM 5039 O O . ARG A 1 676 ? -2.289 -27.813 -20.384 1.00 78.75 676 ARG A O 1
ATOM 5046 N N . ILE A 1 677 ? -2.764 -25.645 -20.005 1.00 84.31 677 ILE A N 1
ATOM 5047 C CA . ILE A 1 677 ? -4.174 -25.858 -19.639 1.00 84.31 677 ILE A CA 1
ATOM 5048 C C . ILE A 1 677 ? -4.935 -26.426 -20.842 1.00 84.31 677 ILE A C 1
ATOM 5050 O O . ILE A 1 677 ? -5.573 -27.465 -20.712 1.00 84.31 677 ILE A O 1
ATOM 5054 N N . ALA A 1 678 ? -4.806 -25.820 -22.025 1.00 83.56 678 ALA A N 1
ATOM 5055 C CA . ALA A 1 678 ? -5.506 -26.243 -23.236 1.00 83.56 678 ALA A CA 1
ATOM 5056 C C . ALA A 1 678 ? -5.052 -27.619 -23.763 1.00 83.56 678 ALA A C 1
ATOM 5058 O O . ALA A 1 678 ? -5.802 -28.279 -24.484 1.00 83.56 678 ALA A O 1
ATOM 5059 N N . VAL A 1 679 ? -3.837 -28.084 -23.451 1.00 86.38 679 VAL A N 1
ATOM 5060 C CA . VAL A 1 679 ? -3.411 -29.476 -23.694 1.00 86.38 679 VAL A CA 1
ATOM 5061 C C . VAL A 1 679 ? -3.997 -30.412 -22.637 1.00 86.38 679 VAL A C 1
ATOM 5063 O O . VAL A 1 679 ? -4.620 -31.410 -22.997 1.00 86.38 679 VAL A O 1
ATOM 5066 N N . LYS A 1 680 ? -3.856 -30.086 -21.347 1.00 84.25 680 LYS A N 1
ATOM 5067 C CA . LYS A 1 680 ? -4.295 -30.953 -20.245 1.00 84.25 680 LYS A CA 1
ATOM 5068 C C . LYS A 1 680 ? -5.819 -31.134 -20.216 1.00 84.25 680 LYS A C 1
ATOM 5070 O O . LYS A 1 680 ? -6.282 -32.262 -20.141 1.00 84.25 680 LYS A O 1
ATOM 5075 N N . TYR A 1 681 ? -6.594 -30.069 -20.420 1.00 88.62 681 TYR A N 1
ATOM 5076 C CA . TYR A 1 681 ? -8.065 -30.079 -20.513 1.00 88.62 681 TYR A CA 1
ATOM 5077 C C . TYR A 1 681 ? -8.617 -30.995 -21.629 1.00 88.62 681 TYR A C 1
ATOM 5079 O O . TYR A 1 681 ? -9.758 -31.441 -21.558 1.00 88.62 681 TYR A O 1
ATOM 5087 N N . ARG A 1 682 ? -7.806 -31.321 -22.650 1.00 85.75 682 ARG A N 1
ATOM 5088 C CA . ARG A 1 682 ? -8.156 -32.283 -23.715 1.00 85.75 682 ARG A CA 1
ATOM 5089 C C . ARG A 1 682 ? -7.670 -33.717 -23.466 1.00 85.75 682 ARG A C 1
ATOM 5091 O O . ARG A 1 682 ? -8.079 -34.605 -24.207 1.00 85.75 682 ARG A O 1
ATOM 5098 N N . GLY A 1 683 ? -6.784 -33.941 -22.494 1.00 85.38 683 GLY A N 1
ATOM 5099 C CA . GLY A 1 683 ? -6.160 -35.246 -22.227 1.00 85.38 683 GLY A CA 1
ATOM 5100 C C . GLY A 1 683 ? -6.417 -35.822 -20.832 1.00 85.38 683 GLY A C 1
ATOM 5101 O O . GLY A 1 683 ? -6.066 -36.971 -20.588 1.00 85.38 683 GLY A O 1
ATOM 5102 N N . ASP A 1 684 ? -7.004 -35.040 -19.928 1.00 89.44 684 ASP A N 1
ATOM 5103 C CA . ASP A 1 684 ? -7.195 -35.364 -18.516 1.00 89.44 684 ASP A CA 1
ATOM 5104 C C . ASP A 1 684 ? -8.635 -35.013 -18.106 1.00 89.44 684 ASP A C 1
ATOM 5106 O O . ASP A 1 684 ? -9.017 -33.842 -18.033 1.00 89.44 684 ASP A O 1
ATOM 5110 N N . GLU A 1 685 ? -9.448 -36.051 -17.906 1.00 84.69 685 GLU A N 1
ATOM 5111 C CA . GLU A 1 685 ? -10.879 -35.948 -17.602 1.00 84.69 685 GLU A CA 1
ATOM 5112 C C . GLU A 1 685 ? -11.137 -35.400 -16.191 1.00 84.69 685 GLU A C 1
ATOM 5114 O O . GLU A 1 685 ? -11.999 -34.541 -16.021 1.00 84.69 685 GLU A O 1
ATOM 5119 N N . GLU A 1 686 ? -10.336 -35.805 -15.201 1.00 82.38 686 GLU A N 1
ATOM 5120 C CA . GLU A 1 686 ? -10.429 -35.267 -13.841 1.00 82.38 686 GLU A CA 1
ATOM 5121 C C . GLU A 1 686 ? -10.111 -33.766 -13.842 1.00 82.38 686 GLU A C 1
ATOM 5123 O O . GLU A 1 686 ? -10.838 -32.970 -13.247 1.00 82.38 686 GLU A O 1
ATOM 5128 N N . PHE A 1 687 ? -9.069 -33.342 -14.559 1.00 87.44 687 PHE A N 1
ATOM 5129 C CA . PHE A 1 687 ? -8.741 -31.924 -14.692 1.00 87.44 687 PHE A CA 1
ATOM 5130 C C . PHE A 1 687 ? -9.822 -31.128 -15.431 1.00 87.44 687 PHE A C 1
ATOM 5132 O O . PHE A 1 687 ? -10.159 -30.027 -14.995 1.00 87.44 687 PHE A O 1
ATOM 5139 N N . ARG A 1 688 ? -10.385 -31.672 -16.518 1.00 88.94 688 ARG A N 1
ATOM 5140 C CA . ARG A 1 688 ? -11.489 -31.044 -17.262 1.00 88.94 688 ARG A CA 1
ATOM 5141 C C . ARG A 1 688 ? -12.676 -30.753 -16.342 1.00 88.94 688 ARG A C 1
ATOM 5143 O O . ARG A 1 688 ? -13.150 -29.620 -16.306 1.00 88.94 688 ARG A O 1
ATOM 5150 N N . ASP A 1 689 ? -13.087 -31.733 -15.542 1.00 86.44 689 ASP A N 1
ATOM 5151 C CA . ASP A 1 689 ? -14.217 -31.602 -14.622 1.00 86.44 689 ASP A CA 1
ATOM 5152 C C . ASP A 1 689 ? -13.938 -30.576 -13.497 1.00 86.44 689 ASP A C 1
ATOM 5154 O O . ASP A 1 689 ? -14.830 -29.806 -13.127 1.00 86.44 689 ASP A O 1
ATOM 5158 N N . HIS A 1 690 ? -12.695 -30.474 -12.999 1.00 87.94 690 HIS A N 1
ATOM 5159 C CA . HIS A 1 690 ? -12.296 -29.407 -12.064 1.00 87.94 690 HIS A CA 1
ATOM 5160 C C . HIS A 1 690 ? -12.354 -28.007 -12.709 1.00 87.94 690 HIS A C 1
ATOM 5162 O O . HIS A 1 690 ? -12.835 -27.065 -12.070 1.00 87.94 690 HIS A O 1
ATOM 5168 N N . VAL A 1 691 ? -11.915 -27.857 -13.968 1.00 88.94 691 VAL A N 1
ATOM 5169 C CA . VAL A 1 691 ? -12.010 -26.589 -14.721 1.00 88.94 691 VAL A CA 1
ATOM 5170 C C . VAL A 1 691 ? -13.473 -26.201 -14.941 1.00 88.94 691 VAL A C 1
ATOM 5172 O O . VAL A 1 691 ? -13.859 -25.069 -14.652 1.00 88.94 691 VAL A O 1
ATOM 5175 N N . ASP A 1 692 ? -14.307 -27.138 -15.391 1.00 87.56 692 ASP A N 1
ATOM 5176 C CA . ASP A 1 692 ? -15.721 -26.886 -15.673 1.00 87.56 692 ASP A CA 1
ATOM 5177 C C . ASP A 1 692 ? -16.521 -26.537 -14.416 1.00 87.56 692 ASP A C 1
ATOM 5179 O O . ASP A 1 692 ? -17.361 -25.629 -14.445 1.00 87.56 692 ASP A O 1
ATOM 5183 N N . ARG A 1 693 ? -16.217 -27.191 -13.288 1.00 87.12 693 ARG A N 1
ATOM 5184 C CA . ARG A 1 693 ? -16.810 -26.869 -11.987 1.00 87.12 693 ARG A CA 1
ATOM 5185 C C . ARG A 1 693 ? -16.367 -25.498 -11.476 1.00 87.12 693 ARG A C 1
ATOM 5187 O O . ARG A 1 693 ? -17.206 -24.762 -10.959 1.00 87.12 693 ARG A O 1
ATOM 5194 N N . PHE A 1 694 ? -15.092 -25.131 -11.642 1.00 88.06 694 PHE A N 1
ATOM 5195 C CA . PHE A 1 694 ? -14.588 -23.801 -11.280 1.00 88.06 694 PHE A CA 1
ATOM 5196 C C . PHE A 1 694 ? -15.289 -22.708 -12.100 1.00 88.06 694 PHE A C 1
ATOM 5198 O O . PHE A 1 694 ? -15.824 -21.756 -11.532 1.00 88.06 694 PHE A O 1
ATOM 5205 N N . VAL A 1 695 ? -15.353 -22.880 -13.424 1.00 89.62 695 VAL A N 1
ATOM 5206 C CA . VAL A 1 695 ? -16.022 -21.947 -14.344 1.00 89.62 695 VAL A CA 1
ATOM 5207 C C . VAL A 1 695 ? -17.502 -21.785 -13.978 1.00 89.62 695 VAL A C 1
ATOM 5209 O O . VAL A 1 695 ? -17.933 -20.663 -13.726 1.00 89.62 695 VAL A O 1
ATOM 5212 N N . SER A 1 696 ? -18.261 -22.878 -13.824 1.00 87.50 696 SER A N 1
ATOM 5213 C CA . SER A 1 696 ? -19.701 -22.783 -13.527 1.00 87.50 696 SER A CA 1
ATOM 5214 C C . SER A 1 696 ? -20.007 -22.197 -12.140 1.00 87.50 696 SER A C 1
ATOM 5216 O O . SER A 1 696 ? -20.999 -21.485 -11.979 1.00 87.50 696 SER A O 1
ATOM 5218 N N . LEU A 1 697 ? -19.173 -22.450 -11.124 1.00 86.19 697 LEU A N 1
ATOM 5219 C CA . LEU A 1 697 ? -19.338 -21.822 -9.807 1.00 86.19 697 LEU A CA 1
ATOM 5220 C C . LEU A 1 697 ? -19.039 -20.316 -9.846 1.00 86.19 697 LEU A C 1
ATOM 5222 O O . LEU A 1 697 ? -19.749 -19.543 -9.200 1.00 86.19 697 LEU A O 1
ATOM 5226 N N . PHE A 1 698 ? -18.042 -19.888 -10.627 1.00 89.00 698 PHE A N 1
ATOM 5227 C CA . PHE A 1 698 ? -17.731 -18.469 -10.799 1.00 89.00 698 PHE A CA 1
ATOM 5228 C C . PHE A 1 698 ? -18.814 -17.737 -11.611 1.00 89.00 698 PHE A C 1
ATOM 5230 O O . PHE A 1 698 ? -19.241 -16.654 -11.216 1.00 89.00 698 PHE A O 1
ATOM 5237 N N . GLU A 1 699 ? -19.333 -18.345 -12.681 1.00 88.56 699 GLU A N 1
ATOM 5238 C CA . GLU A 1 699 ? -20.463 -17.817 -13.464 1.00 88.56 699 GLU A CA 1
ATOM 5239 C C . GLU A 1 699 ? -21.717 -17.610 -12.596 1.00 88.56 699 GLU A C 1
ATOM 5241 O O . GLU A 1 699 ? -22.352 -16.558 -12.668 1.00 88.56 699 GLU A O 1
ATOM 5246 N N . ARG A 1 700 ? -22.051 -18.569 -11.716 1.00 86.56 700 ARG A N 1
ATOM 5247 C CA . ARG A 1 700 ? -23.181 -18.449 -10.769 1.00 86.56 700 ARG A CA 1
ATOM 5248 C C . ARG A 1 700 ? -22.975 -17.334 -9.743 1.00 86.56 700 ARG A C 1
ATOM 5250 O O . ARG A 1 700 ? -23.928 -16.613 -9.433 1.00 86.56 700 ARG A O 1
ATOM 5257 N N . LEU A 1 701 ? -21.751 -17.190 -9.225 1.00 87.25 701 LEU A N 1
ATOM 5258 C CA . LEU A 1 701 ? -21.378 -16.106 -8.312 1.00 87.25 701 LEU A CA 1
ATOM 5259 C C . LEU A 1 701 ? -21.523 -14.740 -8.994 1.00 87.25 701 LEU A C 1
ATOM 5261 O O . LEU A 1 701 ? -22.108 -13.829 -8.414 1.00 87.25 701 LEU A O 1
ATOM 5265 N N . LEU A 1 702 ? -21.048 -14.621 -10.236 1.00 85.81 702 LEU A N 1
ATOM 5266 C CA . LEU A 1 702 ? -21.126 -13.394 -11.023 1.00 85.81 702 LEU A CA 1
ATOM 5267 C C . LEU A 1 702 ? -22.577 -13.032 -11.374 1.00 85.81 702 LEU A C 1
ATOM 5269 O O . LEU A 1 702 ? -22.983 -11.889 -11.168 1.00 85.81 702 LEU A O 1
ATOM 5273 N N . ALA A 1 703 ? -23.378 -14.006 -11.817 1.00 83.81 703 ALA A N 1
ATOM 5274 C CA . ALA A 1 703 ? -24.797 -13.816 -12.113 1.00 83.81 703 ALA A CA 1
ATOM 5275 C C . ALA A 1 703 ? -25.566 -13.304 -10.882 1.00 83.81 703 ALA A C 1
ATOM 5277 O O . ALA A 1 703 ? -26.195 -12.249 -10.949 1.00 83.81 703 ALA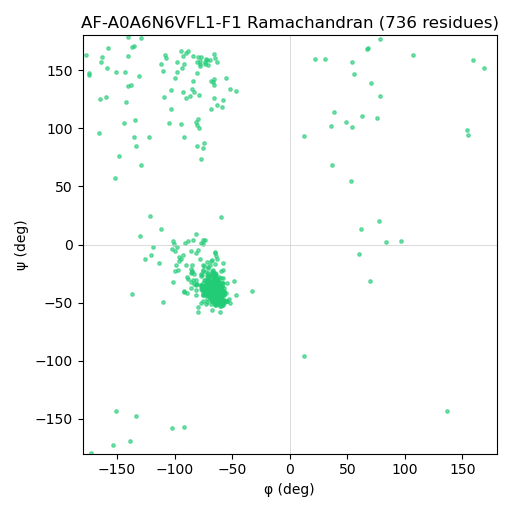 A O 1
ATOM 5278 N N . SER A 1 704 ? -25.425 -13.983 -9.739 1.00 79.94 704 SER A N 1
ATOM 5279 C CA . SER A 1 704 ? -26.119 -13.625 -8.489 1.00 79.94 704 SER A CA 1
ATOM 5280 C C . SER A 1 704 ? -25.587 -12.339 -7.839 1.00 79.94 704 SER A C 1
ATOM 5282 O O . SER A 1 704 ? -26.271 -11.738 -7.015 1.00 79.94 704 SER A O 1
ATOM 5284 N N . ALA A 1 705 ? -24.373 -11.898 -8.185 1.00 82.88 705 ALA A N 1
ATOM 5285 C CA . ALA A 1 705 ? -23.891 -10.562 -7.839 1.00 82.88 705 ALA A CA 1
ATOM 5286 C C . ALA A 1 705 ? -24.545 -9.491 -8.731 1.00 82.88 705 ALA A C 1
ATOM 5288 O O . ALA A 1 705 ? -24.994 -8.467 -8.223 1.00 82.88 705 ALA A O 1
ATOM 5289 N N . SER A 1 706 ? -24.649 -9.746 -10.041 1.00 80.44 706 SER A N 1
ATOM 5290 C CA . SER A 1 706 ? -25.201 -8.800 -11.024 1.00 80.44 706 SER A CA 1
ATOM 5291 C C . SER A 1 706 ? -26.717 -8.583 -10.922 1.00 80.44 706 SER A C 1
ATOM 5293 O O . SER A 1 706 ? -27.195 -7.508 -11.274 1.00 80.44 706 SER A O 1
ATOM 5295 N N . THR A 1 707 ? -27.488 -9.552 -10.411 1.00 76.25 707 THR A N 1
ATOM 5296 C CA . THR A 1 707 ? -28.931 -9.359 -10.157 1.00 76.25 707 THR A CA 1
ATOM 5297 C C . THR A 1 707 ? -29.205 -8.532 -8.899 1.00 76.25 707 THR A C 1
ATOM 5299 O O . THR A 1 707 ? -30.239 -7.867 -8.823 1.00 76.25 707 THR A O 1
ATOM 5302 N N . ARG A 1 708 ? -28.283 -8.532 -7.924 1.00 71.00 708 ARG A N 1
ATOM 5303 C CA . ARG A 1 708 ? -28.422 -7.792 -6.657 1.00 71.00 708 ARG A CA 1
ATOM 5304 C C . ARG A 1 708 ? -27.825 -6.388 -6.714 1.00 71.00 708 ARG A C 1
ATOM 5306 O O . ARG A 1 708 ? -28.412 -5.458 -6.167 1.00 71.00 708 ARG A O 1
ATOM 5313 N N . ASP A 1 709 ? -26.670 -6.224 -7.357 1.00 69.75 709 ASP A N 1
ATOM 5314 C CA . ASP A 1 709 ? -25.966 -4.945 -7.419 1.00 69.75 709 ASP A CA 1
ATOM 5315 C C . ASP A 1 709 ? -26.311 -4.157 -8.688 1.00 69.75 709 ASP A C 1
ATOM 5317 O O . ASP A 1 709 ? -25.799 -4.411 -9.778 1.00 69.75 709 ASP A O 1
ATOM 5321 N N . ARG A 1 710 ? -27.157 -3.140 -8.514 1.00 57.50 710 ARG A N 1
ATOM 5322 C CA . ARG A 1 710 ? -27.632 -2.259 -9.588 1.00 57.50 710 ARG A CA 1
ATOM 5323 C C . ARG A 1 710 ? -26.552 -1.332 -10.163 1.00 57.50 710 ARG A C 1
ATOM 5325 O O . ARG A 1 710 ? -26.752 -0.797 -11.251 1.00 57.50 710 ARG A O 1
ATOM 5332 N N . GLU A 1 711 ? -25.444 -1.137 -9.451 1.00 60.31 711 GLU A N 1
ATOM 5333 C CA . GLU A 1 711 ? -24.265 -0.397 -9.922 1.00 60.31 711 GLU A CA 1
ATOM 5334 C C . GLU A 1 711 ? -23.146 -1.354 -10.385 1.00 60.31 711 GLU A C 1
ATOM 5336 O O . GLU A 1 711 ? -22.110 -0.907 -10.869 1.00 60.31 711 GLU A O 1
ATOM 5341 N N . ASN A 1 712 ? -23.381 -2.674 -10.311 1.00 70.00 712 ASN A N 1
ATOM 5342 C CA . ASN A 1 712 ? -22.505 -3.761 -10.765 1.00 70.00 712 ASN A CA 1
ATOM 5343 C C . ASN A 1 712 ? -21.127 -3.828 -10.057 1.00 70.00 712 ASN A C 1
ATOM 5345 O O . ASN A 1 712 ? -20.240 -4.574 -10.482 1.00 70.00 712 ASN A O 1
ATOM 5349 N N . ILE A 1 713 ? -20.957 -3.107 -8.944 1.00 74.25 713 ILE A N 1
ATOM 5350 C CA . ILE A 1 713 ? -19.696 -2.947 -8.201 1.00 74.25 713 ILE A CA 1
ATOM 5351 C C . ILE A 1 713 ? -19.214 -4.285 -7.619 1.00 74.25 713 ILE A C 1
ATOM 5353 O O . ILE A 1 713 ? -18.025 -4.600 -7.690 1.00 74.25 713 ILE A O 1
ATOM 5357 N N . LEU A 1 714 ? -20.112 -5.113 -7.078 1.00 74.88 714 LEU A N 1
ATOM 5358 C CA . LEU A 1 714 ? -19.791 -6.456 -6.581 1.00 74.88 714 LEU A CA 1
ATOM 5359 C C . LEU A 1 714 ? -19.301 -7.377 -7.708 1.00 74.88 714 LEU A C 1
ATOM 5361 O O . LEU A 1 714 ? -18.320 -8.098 -7.528 1.00 74.88 714 LEU A O 1
ATOM 5365 N N . ALA A 1 715 ? -19.935 -7.328 -8.881 1.00 80.00 715 ALA A N 1
ATOM 5366 C CA . ALA A 1 715 ? -19.530 -8.120 -10.040 1.00 80.00 715 ALA A CA 1
ATOM 5367 C C . ALA A 1 715 ? -18.160 -7.672 -10.586 1.00 80.00 715 ALA A C 1
ATOM 5369 O O . ALA A 1 715 ? -17.299 -8.514 -10.850 1.00 80.00 715 ALA A O 1
ATOM 5370 N N . GLU A 1 716 ? -17.910 -6.361 -10.672 1.00 79.94 716 GLU A N 1
ATOM 5371 C CA . GLU A 1 716 ? -16.596 -5.806 -11.021 1.00 79.94 716 GLU A CA 1
ATOM 5372 C C . GLU A 1 716 ? -15.523 -6.176 -9.979 1.00 79.94 716 GLU A C 1
ATOM 5374 O O . GLU A 1 716 ? -14.414 -6.578 -10.338 1.00 79.94 716 GLU A O 1
ATOM 5379 N N . THR A 1 717 ? -15.862 -6.148 -8.687 1.00 81.62 717 THR A N 1
ATOM 5380 C CA . THR A 1 717 ? -14.973 -6.575 -7.590 1.00 81.62 717 THR A CA 1
ATOM 5381 C C . THR A 1 717 ? -14.603 -8.058 -7.706 1.00 81.62 717 THR A C 1
ATOM 5383 O O . THR A 1 717 ? -13.444 -8.427 -7.504 1.00 81.62 717 THR A O 1
ATOM 5386 N N . TYR A 1 718 ? -15.547 -8.930 -8.081 1.00 84.44 718 TYR A N 1
ATOM 5387 C CA . TYR A 1 718 ? -15.246 -10.345 -8.315 1.00 84.44 718 TYR A CA 1
ATOM 5388 C C . TYR A 1 718 ? -14.415 -10.567 -9.587 1.00 84.44 718 TYR A C 1
ATOM 5390 O O . TYR A 1 718 ? -13.457 -11.340 -9.541 1.00 84.44 718 TYR A O 1
ATOM 5398 N N . LEU A 1 719 ? -14.699 -9.867 -10.690 1.00 83.06 719 LEU A N 1
ATOM 5399 C CA . LEU A 1 719 ? -13.930 -9.967 -11.942 1.00 83.06 719 LEU A CA 1
ATOM 5400 C C . LEU A 1 719 ? -12.488 -9.445 -11.811 1.00 83.06 719 LEU A C 1
ATOM 5402 O O . LEU A 1 719 ? -11.565 -10.046 -12.357 1.00 83.06 719 LEU A O 1
ATOM 5406 N N . THR A 1 720 ? -12.274 -8.364 -11.058 1.00 78.62 720 THR A N 1
ATOM 5407 C CA . THR A 1 720 ? -10.939 -7.779 -10.813 1.00 78.62 720 THR A CA 1
ATOM 5408 C C . THR A 1 720 ? -10.114 -8.540 -9.765 1.00 78.62 720 THR A C 1
ATOM 5410 O O . THR A 1 720 ? -8.896 -8.336 -9.664 1.00 78.62 720 THR A O 1
ATOM 5413 N N . SER A 1 721 ? -10.737 -9.453 -9.010 1.00 84.19 721 SER A N 1
ATOM 5414 C CA . SER A 1 721 ? -10.060 -10.328 -8.046 1.00 84.19 721 SER A CA 1
ATOM 5415 C C . SER A 1 721 ? -9.089 -11.315 -8.715 1.00 84.19 721 SER A C 1
ATOM 5417 O O . SER A 1 721 ? -9.189 -11.620 -9.903 1.00 84.19 721 SER A O 1
ATOM 5419 N N . ASP A 1 722 ? -8.150 -11.874 -7.945 1.00 80.12 722 ASP A N 1
ATOM 5420 C CA . ASP A 1 722 ? -7.235 -12.906 -8.463 1.00 80.12 722 ASP A CA 1
ATOM 5421 C C . ASP A 1 722 ? -7.975 -14.202 -8.859 1.00 80.12 722 ASP A C 1
ATOM 5423 O O . ASP A 1 722 ? -7.569 -14.875 -9.805 1.00 80.12 722 ASP A O 1
ATOM 5427 N N . THR A 1 723 ? -9.113 -14.506 -8.223 1.00 82.19 723 THR A N 1
ATOM 5428 C CA . THR A 1 723 ? -10.012 -15.602 -8.627 1.00 82.19 723 THR A CA 1
ATOM 5429 C C . THR A 1 723 ? -10.702 -15.305 -9.964 1.00 82.19 723 THR A C 1
ATOM 5431 O O . THR A 1 723 ? -10.826 -16.202 -10.794 1.00 82.19 723 THR A O 1
ATOM 5434 N N . GLY A 1 724 ? -11.083 -14.047 -10.217 1.00 83.44 724 GLY A N 1
ATOM 5435 C CA . GLY A 1 724 ? -11.635 -13.599 -11.503 1.00 83.44 724 GLY A CA 1
ATOM 5436 C C . GLY A 1 724 ? -10.620 -13.669 -12.646 1.00 83.44 724 GLY A C 1
ATOM 5437 O O . GLY A 1 724 ? -10.944 -14.111 -13.747 1.00 83.44 724 GLY A O 1
ATOM 5438 N N . LYS A 1 725 ? -9.352 -13.349 -12.372 1.00 84.00 725 LYS A N 1
ATOM 5439 C CA . LYS A 1 725 ? -8.245 -13.523 -13.331 1.00 84.00 725 LYS A CA 1
ATOM 5440 C C . LYS A 1 725 ? -7.983 -14.996 -13.655 1.00 84.00 725 LYS A C 1
ATOM 5442 O O . LYS A 1 725 ? -7.762 -15.329 -14.818 1.00 84.00 725 LYS A O 1
ATOM 5447 N N . ALA A 1 726 ? -8.046 -15.876 -12.652 1.00 82.94 726 ALA A N 1
ATOM 5448 C CA . ALA A 1 726 ? -7.971 -17.320 -12.866 1.00 82.94 726 ALA A CA 1
ATOM 5449 C C . ALA A 1 726 ? -9.162 -17.824 -13.706 1.00 82.94 726 ALA A C 1
ATOM 5451 O O . ALA A 1 726 ? -8.950 -18.560 -14.666 1.00 82.94 726 ALA A O 1
ATOM 5452 N N . TYR A 1 727 ? -10.387 -17.362 -13.420 1.00 88.00 727 TYR A N 1
ATOM 5453 C CA . TYR A 1 727 ? -11.578 -17.642 -14.234 1.00 88.00 727 TYR A CA 1
ATOM 5454 C C . TYR A 1 727 ? -11.381 -17.253 -15.704 1.00 88.00 727 TYR A C 1
ATOM 5456 O O . TYR A 1 727 ? -11.625 -18.085 -16.571 1.00 88.00 727 TYR A O 1
ATOM 5464 N N . LEU A 1 728 ? -10.882 -16.045 -15.996 1.00 85.38 728 LEU A N 1
ATOM 5465 C CA . LEU A 1 728 ? -10.664 -15.597 -17.377 1.00 85.38 728 LEU A CA 1
ATOM 5466 C C . LEU A 1 728 ? -9.694 -16.516 -18.139 1.00 85.38 728 LEU A C 1
ATOM 5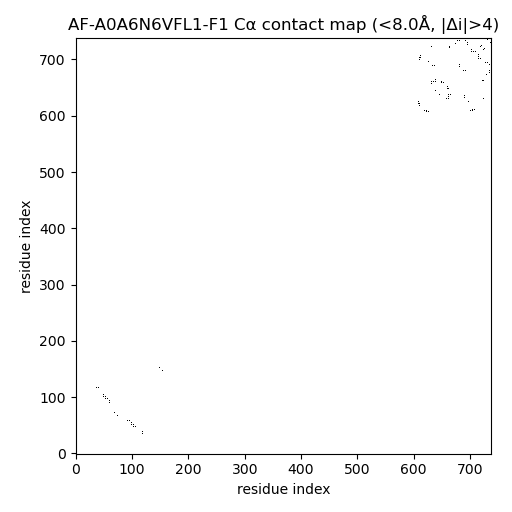468 O O . LEU A 1 728 ? -10.006 -16.931 -19.253 1.00 85.38 728 LEU A O 1
ATOM 5472 N N . ILE A 1 729 ? -8.562 -16.896 -17.532 1.00 84.19 729 ILE A N 1
ATOM 5473 C CA . ILE A 1 729 ? -7.601 -17.827 -18.153 1.00 84.19 729 ILE A CA 1
ATOM 5474 C C . ILE A 1 729 ? -8.232 -19.211 -18.371 1.00 84.19 729 ILE A C 1
ATOM 5476 O O . ILE A 1 729 ? -8.072 -19.796 -19.441 1.00 84.19 729 ILE A O 1
ATOM 5480 N N . LEU A 1 730 ? -8.958 -19.737 -17.381 1.00 85.75 730 LEU A N 1
ATOM 5481 C CA . LEU A 1 730 ? -9.564 -21.071 -17.434 1.00 85.75 730 LEU A CA 1
ATOM 5482 C C . LEU A 1 730 ? -10.721 -21.152 -18.442 1.00 85.75 730 LEU A C 1
ATOM 5484 O O . LEU A 1 730 ? -10.803 -22.113 -19.208 1.00 85.75 730 LEU A O 1
ATOM 5488 N N . ALA A 1 731 ? -11.586 -20.138 -18.494 1.00 84.94 731 ALA A N 1
ATOM 5489 C CA . ALA A 1 731 ? -12.699 -20.051 -19.437 1.00 84.94 731 ALA A CA 1
ATOM 5490 C C . ALA A 1 731 ? -12.224 -19.799 -20.883 1.00 84.94 731 ALA A C 1
ATOM 5492 O O . ALA A 1 731 ? -12.821 -20.321 -21.825 1.00 84.94 731 ALA A O 1
ATOM 5493 N N . GLN A 1 732 ? -11.117 -19.073 -21.077 1.00 82.06 732 GLN A N 1
ATOM 5494 C CA . GLN A 1 732 ? -10.492 -18.926 -22.395 1.00 82.06 732 GLN A CA 1
ATOM 5495 C C . GLN A 1 732 ? -9.800 -20.230 -22.838 1.00 82.06 732 GLN A C 1
ATOM 5497 O O . GLN A 1 732 ? -10.021 -20.699 -23.951 1.00 82.06 732 GLN A O 1
ATOM 5502 N N . ALA A 1 733 ? -9.013 -20.873 -21.966 1.00 80.94 733 ALA A N 1
ATOM 5503 C CA . ALA A 1 733 ? -8.273 -22.099 -22.298 1.00 80.94 733 ALA A CA 1
ATOM 5504 C C . ALA A 1 733 ? -9.161 -23.353 -22.462 1.00 80.94 733 ALA A C 1
ATOM 5506 O O . ALA A 1 733 ? -8.745 -24.316 -23.108 1.00 80.94 733 ALA A O 1
ATOM 5507 N N . SER A 1 734 ? -10.383 -23.335 -21.917 1.00 82.00 734 SER A N 1
ATOM 5508 C CA . SER A 1 734 ? -11.441 -24.327 -22.181 1.00 82.00 734 SER A CA 1
ATOM 5509 C C . SER A 1 734 ? -12.294 -24.009 -23.421 1.00 82.00 734 SER A C 1
ATOM 5511 O O . SER A 1 734 ? -13.121 -24.831 -23.813 1.00 82.00 734 SER A O 1
ATOM 5513 N N . GLY A 1 735 ? -12.094 -22.849 -24.062 1.00 77.06 735 GLY A N 1
ATOM 5514 C CA . GLY A 1 735 ? -12.819 -22.433 -25.268 1.00 77.06 735 GLY A CA 1
ATOM 5515 C C . GLY A 1 735 ? -14.246 -21.924 -25.027 1.00 77.06 735 GLY A C 1
ATOM 5516 O O . GLY A 1 735 ? -15.049 -21.925 -25.957 1.00 77.06 735 GLY A O 1
ATOM 5517 N N . LYS A 1 736 ? -14.576 -21.513 -23.795 1.00 69.88 736 LYS A N 1
ATOM 5518 C CA . LYS A 1 736 ? -15.888 -20.948 -23.419 1.00 69.88 736 LYS A CA 1
ATOM 5519 C C . LYS A 1 736 ? -15.963 -19.431 -23.610 1.00 69.88 736 LYS A C 1
ATOM 5521 O O . LYS A 1 736 ? -17.033 -18.910 -23.910 1.00 69.88 736 LYS A O 1
ATOM 5526 N N . LEU A 1 737 ? -14.830 -18.740 -23.481 1.00 60.22 737 LEU A N 1
ATOM 5527 C CA . LEU A 1 737 ? -14.641 -17.363 -23.943 1.00 60.22 737 LEU A CA 1
ATOM 5528 C C . LEU A 1 737 ? -13.830 -17.399 -25.246 1.00 60.22 737 LEU A C 1
ATOM 5530 O O . LEU A 1 737 ? -12.685 -17.856 -25.234 1.00 60.22 737 LEU A O 1
ATOM 5534 N N . ALA A 1 738 ? -14.439 -16.941 -26.342 1.00 40.34 738 ALA A N 1
ATOM 5535 C CA . ALA A 1 738 ? -13.887 -16.933 -27.701 1.00 40.34 738 ALA A CA 1
ATOM 5536 C C . ALA A 1 738 ? -13.747 -15.500 -28.239 1.00 40.34 738 ALA A C 1
ATOM 5538 O O . ALA A 1 738 ? -14.671 -14.697 -27.978 1.00 40.34 738 ALA A O 1
#

pLDDT: mean 70.85, std 18.27, range [28.05, 95.0]

Mean predicted aligned error: 25.97 Å